Protein AF-A0A951YGC0-F1 (afdb_monomer)

pLDDT: mean 94.95, std 5.82, range [42.69, 98.88]

Nearest PDB structures (foldseek):
  6bwc-assembly1_F  TM=7.174E-01  e=1.660E-08  Bacillus thuringiensis HD-771
  2pk3-assembly1_B  TM=6.685E-01  e=4.279E-08  Aneurinibacillus thermoaerophilus
  3vvb-assembly1_A  TM=7.975E-01  e=9.053E-07  Staphylococcus aureus subsp. aureus Mu50
  4j2o-assembly1_B  TM=6.776E-01  e=1.454E-06  Acinetobacter baumannii D1279779
  4j2o-assembly1_C  TM=5.604E-01  e=4.334E-07  Acinetobacter baumannii D1279779

Radius of gyration: 23.43 Å; Cα contacts (8 Å, |Δi|>4): 1096; chains: 1; bounding box: 54×62×63 Å

Mean predicted aligned error: 4.03 Å

Secondary structure (DSSP, 8-state):
-PPTTPEEEEEE-TTSHHHHHHHHHHHHTTTTEEEEEEE-TT-GGGGGTHHHHHHTT---SS--EEEEETTEEEEES-TTSHHHHHHHHTT-SEEEE-----TTHHHH-HHHHHIIIIIHHHHHHHHHHTSTTHHHH-EEEEEEEGGGG-B--SB-GGGPBB--EE-TT----PPTT-HHHHHHHHHHHHHHTS--SSEEEEEE--EE-SSHHHHHHT-SGGGGGS-TT-EEE-EEHHHHHHHHHHGGGGTT-TTTSSEEEEE---GGGEEEHHHHHHHHHHTTT--HHHH--GGGS-SS--B--EESSHHHHHHHH------HHHHHHHHHHHS-HHHHHHHHHHTT-HHHHHHHHHHHHHHHHHHHHH-TT-HHHHHHTT-HHHHHHHHSSHHHHHT--TTTTTSPPPPP--BPPPP-SS-TT-SS--HHHHHHHHHHTTSEE--S---S-TT-EEEEE-TT--EEEEEHHHHHTS----HHHHHS--HHHHHHH-HHHHHHHTTTS-TT------GGGGGGGTTHHHHHHHT--

Solvent-accessible surface area (backbone atoms only — not comparable to full-atom values): 27523 Å² total; per-residue (Å²): 131,78,61,93,90,38,49,29,36,21,36,33,27,43,63,40,76,33,20,36,33,27,49,54,53,47,59,76,42,47,87,50,35,30,39,26,36,45,40,53,68,88,53,71,55,48,64,79,47,46,68,59,40,54,76,27,59,33,71,71,77,89,60,58,52,77,38,62,28,68,57,37,35,40,27,37,31,46,55,70,36,57,83,42,29,37,72,36,44,61,85,40,43,29,40,39,39,50,58,68,45,51,71,68,57,5,41,31,37,43,71,57,13,35,36,47,28,23,52,16,42,53,33,48,55,52,35,38,58,71,37,90,64,16,32,77,62,30,36,37,43,41,61,41,44,40,38,29,45,7,41,21,45,48,60,22,59,97,81,41,54,4,44,21,53,44,52,74,24,48,49,68,38,45,23,82,71,38,45,34,23,52,19,39,48,51,19,46,47,54,61,71,70,42,84,52,60,32,31,33,33,38,24,32,39,63,65,41,58,49,42,36,68,61,46,61,67,67,73,52,58,60,69,27,41,46,22,58,68,36,28,34,21,26,22,43,19,60,34,52,8,42,30,64,57,38,54,70,80,42,81,86,42,75,85,64,39,72,40,70,37,41,40,38,18,45,80,54,26,51,50,33,43,45,58,49,49,40,50,63,28,45,75,60,39,39,62,45,54,68,29,50,57,35,65,35,36,25,72,38,52,35,53,39,30,30,63,80,46,21,62,61,43,32,74,76,30,72,32,66,79,56,30,58,65,59,45,50,51,35,26,59,67,56,41,54,70,69,56,56,53,48,22,59,47,26,73,72,35,65,71,57,28,53,53,51,33,49,55,49,18,53,54,47,51,50,44,31,59,65,32,62,62,12,57,33,19,30,57,75,70,65,36,60,68,59,33,32,58,25,38,73,26,68,68,56,51,72,63,51,51,75,57,58,56,66,49,77,81,78,77,91,65,64,64,48,81,81,74,71,48,59,73,87,82,52,95,68,70,53,63,69,43,54,41,45,28,26,43,34,50,20,24,38,56,70,53,94,72,68,93,62,59,51,78,45,71,41,45,32,30,41,68,89,64,57,72,48,76,46,29,46,38,40,42,58,54,54,15,45,80,62,71,67,70,66,66,54,46,36,61,33,57,46,32,77,55,12,60,43,47,21,66,56,52,53,36,83,41,60,88,82,50,53,75,61,44,64,67,70,64,40,58,72,28,45,48,32,71,57,38,58,74,69,68,54,134

Sequence (537 aa):
MTRPGKERVTLLGATGTMGFQAFLELRRRSDRYDLTLLLLPGDKRVAKLLPHLRAAGVPLAGRSGVVVGDGIRVVWGDATRPEDVAPAVAGADWVLNAMAYISPQADYRPTLAWAVNDAAIGNVLAAIAAEPDGAARIGYVHTGSVAQTGNRPAFGRNGSPGTYVGRIGDPMNPSVYDEYALSKIAGERRVMESDLERWVSLRMTFIMPTDHADLMALFDPIAFHMPLDTRMENVTDRAAGLAMVNCLDLRDDAGFWRRAYNLGGGPGMRTNARDYLSAAYDLMGLDVARCMDANWFALRNFHLQYYEDSSTANAYLRYQGDDAASHHAALEQSMAPALKALRWVLRRVPLLARLVEWGVRRSFRRLALRHRNSPRHWYLTRNDARVRAFFGGYDAYDAIAPDALAAPARPDGPWRRLDHGYDEAAERLEPAALRRAAEFRGGHCLAEGWDGDWHARLPWRCAAGHEFEARVSTVLRGGHWCEECLREWDGGRRAAVEPFFAQAWYADHDPDELQPYPASGAQDVADADIIWRRGLP

Foldseek 3Di:
DDDPQAAEEQQEPCLDLLNVLLVVVVVVVLVRYQYEYEAEPPPPSCVVCVVVCVVQVWDPPPLAAWTDGNSYIYQHDDLLDLVSLLVSCARHQEYFYPDADDPPSCLQPVVVRLSTLANSLVSNLVSQVPYVVSLERYAYEAEAALQQLWWWDLAFPPRDHTRQADFFQAARDHFVLPSNNLSRLNSVQCQLLGSRQHYEYEHAFAAQELAQVVNVVPDALVLQLFQQQRKAQHHYSNLSSQLSNLSVVCSPPSVRGSAYGYAGLPPQRIDGSLVVQQLNQVLLLAGVLLQDWNLQHFNGRGGHHHYPTNVVSCVRRVRNPDGPVNSSVSHNVNDDPVSVVNNVVCNVPVVVNSVVSVVSSVVVVCNQCPQLSTSNVCLVVVVQLSCCSRQVGDVSSVPRDRSPSVDDHDDRDGHDDADQQADPPDPFDAPVSLQSSLVLQLWGFPDPDDPRDQQDWTWIAHNVGDIDIHGNCCVRRNNDDDSVVVQFQQLLVSLVRNNSSVVSCSSPHPNPPRDGRHSCVSNSNHVSVVCVVVVPD

Structure (mmCIF, N/CA/C/O backbone):
data_AF-A0A951YGC0-F1
#
_entry.id   AF-A0A951YGC0-F1
#
loop_
_atom_site.group_PDB
_atom_site.id
_atom_site.type_symbol
_atom_site.label_atom_id
_atom_site.label_alt_id
_atom_site.label_comp_id
_atom_site.label_asym_id
_atom_site.label_entity_id
_atom_site.label_seq_id
_atom_site.pdbx_PDB_ins_code
_atom_site.Cartn_x
_atom_site.Cartn_y
_atom_site.Cartn_z
_atom_site.occupancy
_atom_site.B_iso_or_equiv
_atom_site.auth_seq_id
_atom_site.auth_comp_id
_atom_site.auth_asym_id
_atom_site.auth_atom_id
_atom_site.pdbx_PDB_model_num
ATOM 1 N N . MET A 1 1 ? -15.807 18.944 24.546 1.00 42.69 1 MET A N 1
ATOM 2 C CA . MET A 1 1 ? -17.060 18.230 24.876 1.00 42.69 1 MET A CA 1
ATOM 3 C C . MET A 1 1 ? -17.737 17.857 23.565 1.00 42.69 1 MET A C 1
ATOM 5 O O . MET A 1 1 ? -17.766 18.705 22.684 1.00 42.69 1 MET A O 1
ATOM 9 N N . THR A 1 2 ? -18.148 16.597 23.382 1.00 46.75 2 THR A N 1
ATOM 10 C CA . THR A 1 2 ? -18.974 16.171 22.231 1.00 46.75 2 THR A CA 1
ATOM 11 C C . THR A 1 2 ? -20.309 16.908 22.282 1.00 46.75 2 THR A C 1
ATOM 13 O O . THR A 1 2 ? -20.850 17.115 23.372 1.00 46.75 2 THR A O 1
ATOM 16 N N . ARG A 1 3 ? -20.844 17.327 21.131 1.00 54.50 3 ARG A N 1
ATOM 17 C CA . ARG A 1 3 ? -22.236 17.806 21.090 1.00 54.50 3 ARG A CA 1
ATOM 18 C C . ARG A 1 3 ? -23.175 16.613 21.342 1.00 54.50 3 ARG A C 1
ATOM 20 O O . ARG A 1 3 ? -22.846 15.513 20.897 1.00 54.50 3 ARG A O 1
ATOM 27 N N . PRO A 1 4 ? -24.317 16.788 22.033 1.00 55.31 4 PRO A N 1
ATOM 28 C CA . PRO A 1 4 ? -25.243 15.685 22.283 1.00 55.31 4 PRO A CA 1
ATOM 29 C C . PRO A 1 4 ? -25.640 14.999 20.965 1.00 55.31 4 PRO A C 1
ATOM 31 O O . PRO A 1 4 ? -26.071 15.677 20.036 1.00 55.31 4 PRO A O 1
ATOM 34 N N . GLY A 1 5 ? -25.458 13.677 20.880 1.00 80.06 5 GLY A N 1
ATOM 35 C CA . GLY A 1 5 ? -25.869 12.852 19.735 1.00 80.06 5 GLY A CA 1
ATOM 36 C C . GLY A 1 5 ? -24.839 12.638 18.615 1.00 80.06 5 GLY A C 1
ATOM 37 O O . GLY A 1 5 ? -25.140 11.874 17.704 1.00 80.06 5 GLY A O 1
ATOM 38 N N . LYS A 1 6 ? -23.645 13.253 18.663 1.00 93.69 6 LYS A N 1
ATOM 39 C CA . LYS A 1 6 ? -22.577 13.004 17.672 1.00 93.69 6 LYS A CA 1
ATOM 40 C C . LYS A 1 6 ? -21.515 12.045 18.193 1.00 93.69 6 LYS A C 1
ATOM 42 O O . LYS A 1 6 ? -21.036 12.208 19.315 1.00 93.69 6 LYS A O 1
ATOM 47 N N . GLU A 1 7 ? -21.092 11.119 17.341 1.00 97.00 7 GLU A N 1
ATOM 48 C CA . GLU A 1 7 ? -19.949 10.242 17.608 1.00 97.00 7 GLU A CA 1
ATOM 49 C C . GLU A 1 7 ? -18.630 10.970 17.306 1.00 97.00 7 GLU A C 1
ATOM 51 O O . GLU A 1 7 ? -18.555 11.827 16.418 1.00 97.00 7 GLU A O 1
ATOM 56 N N . ARG A 1 8 ? -17.559 10.629 18.026 1.00 98.12 8 ARG A N 1
ATOM 57 C CA . ARG A 1 8 ? -16.226 11.192 17.788 1.00 98.12 8 ARG A CA 1
ATOM 58 C C . ARG A 1 8 ? -15.374 10.271 16.923 1.00 98.12 8 ARG A C 1
ATOM 60 O O . ARG A 1 8 ? -15.104 9.129 17.289 1.00 98.12 8 ARG A O 1
ATOM 67 N N . VAL A 1 9 ? -14.853 10.822 15.830 1.00 98.81 9 VAL A N 1
ATOM 68 C CA . VAL A 1 9 ? -13.964 10.130 14.893 1.00 98.81 9 VAL A CA 1
ATOM 69 C C . VAL A 1 9 ? -12.553 10.693 14.990 1.00 98.81 9 VAL A C 1
ATOM 71 O O . VAL A 1 9 ? -12.316 11.860 14.673 1.00 98.81 9 VAL A O 1
ATOM 74 N N . THR A 1 10 ? -11.596 9.864 15.394 1.00 98.88 10 THR A N 1
ATOM 75 C CA . THR A 1 10 ? -10.170 10.187 15.329 1.00 98.88 10 THR A CA 1
ATOM 76 C C . THR A 1 10 ? -9.615 9.763 13.978 1.00 98.88 10 THR A C 1
ATOM 78 O O . THR A 1 10 ? -9.590 8.580 13.662 1.00 98.88 10 THR A O 1
ATOM 81 N N . LEU A 1 11 ? -9.151 10.723 13.179 1.00 98.81 11 LEU A N 1
ATOM 82 C CA . LEU A 1 11 ? -8.517 10.484 11.888 1.00 98.81 11 LEU A CA 1
ATOM 83 C C . LEU A 1 11 ? -7.015 10.743 11.990 1.00 98.81 11 LEU A C 1
ATOM 85 O O . LEU A 1 11 ? -6.558 11.875 12.175 1.00 98.81 11 LEU A O 1
ATOM 89 N N . LEU A 1 12 ? -6.251 9.673 11.824 1.00 98.56 12 LEU A N 1
ATOM 90 C CA . LEU A 1 12 ? -4.800 9.699 11.778 1.00 98.56 12 LEU A CA 1
ATOM 91 C C . LEU A 1 12 ? -4.363 9.774 10.308 1.00 98.56 12 LEU A C 1
ATOM 93 O O . LEU A 1 12 ? -4.855 9.010 9.480 1.00 98.56 12 LEU A O 1
ATOM 97 N N . GLY A 1 13 ? -3.451 10.689 9.961 1.00 97.12 13 GLY A N 1
ATOM 98 C CA . GLY A 1 13 ? -2.960 10.830 8.580 1.00 97.12 13 GLY A CA 1
ATOM 99 C C . GLY A 1 13 ? -3.838 11.688 7.656 1.00 97.12 13 GLY A C 1
ATOM 100 O O . GLY A 1 13 ? -3.764 11.554 6.436 1.00 97.12 13 GLY A O 1
ATOM 101 N N . ALA A 1 14 ? -4.635 12.613 8.205 1.00 97.75 14 ALA A N 1
ATOM 102 C CA . ALA A 1 14 ? -5.537 13.495 7.445 1.00 97.75 14 ALA A CA 1
ATOM 103 C C . ALA A 1 14 ? -4.841 14.378 6.380 1.00 97.75 14 ALA A C 1
ATOM 105 O O . ALA A 1 14 ? -5.488 14.919 5.484 1.00 97.75 14 ALA A O 1
ATOM 106 N N . THR A 1 15 ? -3.518 14.551 6.464 1.00 95.44 15 THR A N 1
ATOM 107 C CA . THR A 1 15 ? -2.720 15.297 5.480 1.00 95.44 15 THR A CA 1
ATOM 108 C C . THR A 1 15 ? -2.228 14.445 4.308 1.00 95.44 15 THR A C 1
ATOM 110 O O . THR A 1 15 ? -1.700 15.002 3.345 1.00 95.44 15 THR A O 1
ATOM 113 N N . GLY A 1 16 ? -2.419 13.122 4.334 1.00 93.50 16 GLY A N 1
ATOM 114 C CA . GLY A 1 16 ? -2.138 12.229 3.205 1.00 93.50 16 GLY A CA 1
ATOM 115 C C . GLY A 1 16 ? -3.147 12.390 2.064 1.00 93.50 16 GLY A C 1
ATOM 116 O O . GLY A 1 16 ? -4.147 13.094 2.217 1.00 93.50 16 GLY A O 1
ATOM 117 N N . THR A 1 17 ? -2.887 11.772 0.911 1.00 92.06 17 THR A N 1
ATOM 118 C CA . THR A 1 17 ? -3.752 11.853 -0.284 1.00 92.06 17 THR A CA 1
ATOM 119 C C . THR A 1 17 ? -5.158 11.333 0.023 1.00 92.06 17 THR A C 1
ATOM 121 O O . THR A 1 17 ? -6.118 12.099 0.038 1.00 92.06 17 THR A O 1
ATOM 124 N N . MET A 1 18 ? -5.264 10.062 0.413 1.00 95.25 18 MET A N 1
ATOM 125 C CA . MET A 1 18 ? -6.532 9.456 0.819 1.00 95.25 18 MET A CA 1
ATOM 126 C C . MET A 1 18 ? -7.059 10.019 2.148 1.00 95.25 18 MET A C 1
ATOM 128 O O . MET A 1 18 ? -8.251 10.289 2.271 1.00 95.25 18 MET A O 1
ATOM 132 N N . GLY A 1 19 ? -6.190 10.237 3.143 1.00 97.50 19 GLY A N 1
ATOM 133 C CA . GLY A 1 19 ? -6.609 10.757 4.451 1.00 97.50 19 GLY A CA 1
ATOM 134 C C . GLY A 1 19 ? -7.313 12.115 4.355 1.00 97.50 19 GLY A C 1
ATOM 135 O O . GLY A 1 19 ? -8.240 12.388 5.112 1.00 97.50 19 GLY A O 1
ATOM 136 N N . PHE A 1 20 ? -6.944 12.946 3.379 1.00 97.62 20 PHE A N 1
ATOM 137 C CA . PHE A 1 20 ? -7.651 14.197 3.116 1.00 97.62 20 PHE A CA 1
ATOM 138 C C . PHE A 1 20 ? -9.038 13.982 2.516 1.00 97.62 20 PHE A C 1
ATOM 140 O O . PHE A 1 20 ? -9.974 14.672 2.907 1.00 97.62 20 PHE A O 1
ATOM 147 N N . GLN A 1 21 ? -9.201 13.002 1.628 1.00 98.06 21 GLN A N 1
ATOM 148 C CA . GLN A 1 21 ? -10.515 12.641 1.093 1.00 98.06 21 GLN A CA 1
ATOM 149 C C . GLN A 1 21 ? -11.425 12.070 2.191 1.00 98.06 21 GLN A C 1
ATOM 151 O O . GLN A 1 21 ? -12.579 12.479 2.296 1.00 98.06 21 GLN A O 1
ATOM 156 N N . ALA A 1 22 ? -10.892 11.231 3.088 1.00 98.62 22 ALA A N 1
ATOM 157 C CA . ALA A 1 22 ? -11.618 10.769 4.275 1.00 98.62 22 ALA A CA 1
ATOM 158 C C . ALA A 1 22 ? -12.017 11.940 5.195 1.00 98.62 22 ALA A C 1
ATOM 160 O O . ALA A 1 22 ? -13.146 12.000 5.679 1.00 98.62 22 ALA A O 1
ATOM 161 N N . PHE A 1 23 ? -11.124 12.917 5.396 1.00 98.69 23 PHE A N 1
ATOM 162 C CA . PHE A 1 23 ? -11.449 14.146 6.121 1.00 98.69 23 PHE A CA 1
ATOM 163 C C . PHE A 1 23 ? -12.605 14.911 5.461 1.00 98.69 23 PHE A C 1
ATOM 165 O O . PHE A 1 23 ? -13.542 15.305 6.156 1.00 98.69 23 PHE A O 1
ATOM 172 N N . LEU A 1 24 ? -12.565 15.116 4.140 1.00 98.25 24 LEU A N 1
ATOM 173 C CA . LEU A 1 24 ? -13.633 15.809 3.417 1.00 98.25 24 LEU A CA 1
ATOM 174 C C . LEU A 1 24 ? -14.969 15.076 3.557 1.00 98.25 24 LEU A C 1
ATOM 176 O O . LEU A 1 24 ? -15.979 15.719 3.837 1.00 98.25 24 LEU A O 1
ATOM 180 N N . GLU A 1 25 ? -14.974 13.750 3.439 1.00 98.56 25 GLU A N 1
ATOM 181 C CA . GLU A 1 25 ? -16.184 12.943 3.597 1.00 98.56 25 GLU A CA 1
ATOM 182 C C . GLU A 1 25 ? -16.747 13.020 5.028 1.00 98.56 25 GLU A C 1
ATOM 184 O O . GLU A 1 25 ? -17.940 13.262 5.215 1.00 98.56 25 GLU A O 1
ATOM 189 N N . LEU A 1 26 ? -15.896 12.967 6.057 1.00 98.56 26 LEU A N 1
ATOM 190 C CA . LEU A 1 26 ? -16.322 13.180 7.447 1.00 98.56 26 LEU A CA 1
ATOM 191 C C . LEU A 1 26 ? -16.889 14.588 7.676 1.00 98.56 26 LEU A C 1
ATOM 193 O O . LEU A 1 26 ? -17.837 14.760 8.440 1.00 98.56 26 LEU A O 1
ATOM 197 N N . ARG A 1 27 ? -16.356 15.611 6.995 1.00 97.25 27 ARG A N 1
ATOM 198 C CA . ARG A 1 27 ? -16.919 16.971 7.048 1.00 97.25 27 ARG A CA 1
ATOM 199 C C . ARG A 1 27 ? -18.302 17.056 6.404 1.00 97.25 27 ARG A C 1
ATOM 201 O O . ARG A 1 27 ? -19.130 17.820 6.905 1.00 97.25 27 ARG A O 1
ATOM 208 N N . ARG A 1 28 ? -18.578 16.282 5.347 1.00 97.38 28 ARG A N 1
ATOM 209 C CA . ARG A 1 28 ? -19.926 16.188 4.750 1.00 97.38 28 ARG A CA 1
ATOM 210 C C . ARG A 1 28 ? -20.934 15.562 5.713 1.00 97.38 28 ARG A C 1
ATOM 212 O O . ARG A 1 28 ? -22.095 15.943 5.675 1.00 97.38 28 ARG A O 1
ATOM 219 N N . ARG A 1 29 ? -20.470 14.684 6.606 1.00 97.19 29 ARG A N 1
ATOM 220 C CA . ARG A 1 29 ? -21.254 14.011 7.659 1.00 97.19 29 ARG A CA 1
ATOM 221 C C . ARG A 1 29 ? -21.094 14.669 9.035 1.00 97.19 29 ARG A C 1
ATOM 223 O O . ARG A 1 29 ? -21.147 14.008 10.073 1.00 97.19 29 ARG A O 1
ATOM 230 N N . SER A 1 30 ? -20.837 15.977 9.060 1.00 95.69 30 SER A N 1
ATOM 231 C CA . SER A 1 30 ? -20.571 16.715 10.304 1.00 95.69 30 SER A CA 1
ATOM 232 C C . SER A 1 30 ? -21.800 16.876 11.199 1.00 95.69 30 SER A C 1
ATOM 234 O O . SER A 1 30 ? -21.660 17.281 12.349 1.00 95.69 30 SER A O 1
ATOM 236 N N . ASP A 1 31 ? -22.996 16.554 10.715 1.00 95.06 31 ASP A N 1
ATOM 237 C CA . ASP A 1 31 ? -24.215 16.388 11.506 1.00 95.06 31 ASP A CA 1
ATOM 238 C C . ASP A 1 31 ? -24.159 15.146 12.412 1.00 95.06 31 ASP A C 1
ATOM 240 O O . ASP A 1 31 ? -24.705 15.189 13.512 1.00 95.06 31 ASP A O 1
ATOM 244 N N . ARG A 1 32 ? -23.430 14.099 12.000 1.00 96.31 32 ARG A N 1
ATOM 245 C CA . ARG A 1 32 ? -23.257 12.833 12.737 1.00 96.31 32 ARG A CA 1
ATOM 246 C C . ARG A 1 32 ? -21.951 12.756 13.526 1.00 96.31 32 ARG A C 1
ATOM 248 O O . ARG A 1 32 ? -21.916 12.111 14.572 1.00 96.31 32 ARG A O 1
ATOM 255 N N . TYR A 1 33 ? -20.891 13.411 13.044 1.00 97.75 33 TYR A N 1
ATOM 256 C CA . TYR A 1 33 ? -19.537 13.221 13.571 1.00 97.75 33 TYR A CA 1
ATOM 257 C C . TYR A 1 33 ? -18.847 14.513 14.016 1.00 97.75 33 TYR A C 1
ATOM 259 O O . TYR A 1 33 ? -18.812 15.507 13.288 1.00 97.75 33 TYR A O 1
ATOM 267 N N . ASP A 1 34 ? -18.213 14.454 15.188 1.00 98.00 34 ASP A N 1
ATOM 268 C CA . ASP A 1 34 ? -17.157 15.384 15.597 1.00 98.00 34 ASP A CA 1
ATOM 269 C C . ASP A 1 34 ? -15.783 14.760 15.288 1.00 98.00 34 ASP A C 1
ATOM 271 O O . ASP A 1 34 ? -15.574 13.560 15.469 1.00 98.00 34 ASP A O 1
ATOM 275 N N . LEU A 1 35 ? -14.812 15.569 14.857 1.00 98.44 35 LEU A N 1
ATOM 276 C CA . LEU A 1 35 ? -13.505 15.071 14.416 1.00 98.44 35 LEU A CA 1
ATOM 277 C C . LEU A 1 35 ? -12.398 15.320 15.434 1.00 98.44 35 LEU A C 1
ATOM 279 O O . LEU A 1 35 ? -12.329 16.385 16.040 1.00 98.44 35 LEU A O 1
ATOM 283 N N . THR A 1 36 ? -11.476 14.368 15.554 1.00 98.75 36 THR A N 1
ATOM 284 C CA . THR A 1 36 ? -10.137 14.577 16.113 1.00 98.75 36 THR A CA 1
ATOM 285 C C . THR A 1 36 ? -9.089 14.288 15.056 1.00 98.75 36 THR A C 1
ATOM 287 O O . THR A 1 36 ? -9.094 13.215 14.468 1.00 98.75 36 THR A O 1
ATOM 290 N N . LEU A 1 37 ? -8.176 15.224 14.822 1.00 98.69 37 LEU A N 1
ATOM 291 C CA . LEU A 1 37 ? -7.062 15.052 13.895 1.00 98.69 37 LEU A CA 1
ATOM 292 C C . LEU A 1 37 ? -5.756 14.987 14.683 1.00 98.69 37 LEU A C 1
ATOM 294 O O . LEU A 1 37 ? -5.475 15.914 15.441 1.00 98.69 37 LEU A O 1
ATOM 298 N N . LEU A 1 38 ? -4.950 13.946 14.476 1.00 98.38 38 LEU A N 1
ATOM 299 C CA . LEU A 1 38 ? -3.547 13.942 14.902 1.00 98.38 38 LEU A CA 1
ATOM 300 C C . LEU A 1 38 ? -2.696 14.487 13.750 1.00 98.38 38 LEU A C 1
ATOM 302 O O . LEU A 1 38 ? -2.623 13.868 12.685 1.00 98.38 38 LEU A O 1
ATOM 306 N N . LEU A 1 39 ? -2.107 15.668 13.936 1.00 97.62 39 LEU A N 1
ATOM 307 C CA . LEU A 1 39 ? -1.341 16.376 12.913 1.00 97.62 39 LEU A CA 1
ATOM 308 C C . LEU A 1 39 ? 0.124 16.508 13.329 1.00 97.62 39 LEU A C 1
ATOM 310 O O . LEU A 1 39 ? 0.432 17.141 14.337 1.00 97.62 39 LEU A O 1
ATOM 314 N N . LEU A 1 40 ? 1.023 15.977 12.498 1.00 95.19 40 LEU A N 1
ATOM 315 C CA . LEU A 1 40 ? 2.461 16.036 12.740 1.00 95.19 40 LEU A CA 1
ATOM 316 C C . LEU A 1 40 ? 2.972 17.491 12.689 1.00 95.19 40 LEU A C 1
ATOM 318 O O . LEU A 1 40 ? 2.792 18.168 11.664 1.00 95.19 40 LEU A O 1
ATOM 322 N N . PRO A 1 41 ? 3.637 17.992 13.747 1.00 93.00 41 PRO A N 1
ATOM 323 C CA . PRO A 1 41 ? 4.255 19.310 13.728 1.00 93.00 41 PRO A CA 1
ATOM 324 C C . PRO A 1 41 ? 5.261 19.445 12.576 1.00 93.00 41 PRO A C 1
ATOM 326 O O . PRO A 1 41 ? 6.080 18.567 12.325 1.00 93.00 41 PRO A O 1
ATOM 329 N N . GLY A 1 42 ? 5.198 20.562 11.850 1.00 90.12 42 GLY A N 1
ATOM 330 C CA . GLY A 1 42 ? 6.089 20.829 10.714 1.00 90.12 42 GLY A CA 1
ATOM 331 C C . GLY A 1 42 ? 5.674 20.199 9.377 1.00 90.12 42 GLY A C 1
ATOM 332 O O . GLY A 1 42 ? 6.272 20.544 8.355 1.00 90.12 42 GLY A O 1
ATOM 333 N N . ASP A 1 43 ? 4.628 19.363 9.326 1.00 91.50 43 ASP A N 1
ATOM 334 C CA . ASP A 1 43 ? 4.119 18.842 8.052 1.00 91.50 43 ASP A CA 1
ATOM 335 C C . ASP A 1 43 ? 3.529 19.979 7.199 1.00 91.50 43 ASP A C 1
ATOM 337 O O . ASP A 1 43 ? 2.491 20.577 7.504 1.00 91.50 43 ASP A O 1
ATOM 341 N N . LYS A 1 44 ? 4.197 20.280 6.080 1.00 91.50 44 LYS A N 1
ATOM 342 C CA . LYS A 1 44 ? 3.779 21.329 5.141 1.00 91.50 44 LYS A CA 1
ATOM 343 C C . LYS A 1 44 ? 2.427 21.021 4.499 1.00 91.50 44 LYS A C 1
ATOM 345 O O . LYS A 1 44 ? 1.700 21.953 4.153 1.00 91.50 44 LYS A O 1
ATOM 350 N N . ARG A 1 45 ? 2.051 19.742 4.391 1.00 92.19 45 ARG A N 1
ATOM 351 C CA . ARG A 1 45 ? 0.774 19.311 3.803 1.00 92.19 45 ARG A CA 1
ATOM 352 C C . ARG A 1 45 ? -0.426 19.741 4.634 1.00 92.19 45 ARG A C 1
ATOM 354 O O . ARG A 1 45 ? -1.518 19.819 4.089 1.00 92.19 45 ARG A O 1
ATOM 361 N N . VAL A 1 46 ? -0.244 20.127 5.902 1.00 94.75 46 VAL A N 1
ATOM 362 C CA . VAL A 1 46 ? -1.312 20.733 6.717 1.00 94.75 46 VAL A CA 1
ATOM 363 C C . VAL A 1 46 ? -1.920 21.971 6.044 1.00 94.75 46 VAL A C 1
ATOM 365 O O . VAL A 1 46 ? -3.077 22.294 6.307 1.00 94.75 46 VAL A O 1
ATOM 368 N N . ALA A 1 47 ? -1.200 22.626 5.122 1.00 94.12 47 ALA A N 1
ATOM 369 C CA . ALA A 1 47 ? -1.710 23.736 4.320 1.00 94.12 47 ALA A CA 1
ATOM 370 C C . ALA A 1 47 ? -3.101 23.471 3.707 1.00 94.12 47 ALA A C 1
ATOM 372 O O . ALA A 1 47 ? -3.941 24.370 3.744 1.00 94.12 47 ALA A O 1
ATOM 373 N N . LYS A 1 48 ? -3.381 22.244 3.239 1.00 94.06 48 LYS A N 1
ATOM 374 C CA . LYS A 1 48 ? -4.684 21.890 2.643 1.00 94.06 48 LYS A CA 1
ATOM 375 C C . LYS A 1 48 ? -5.837 21.818 3.647 1.00 94.06 48 LYS A C 1
ATOM 377 O O . LYS A 1 48 ? -6.988 22.007 3.277 1.00 94.06 48 LYS A O 1
ATOM 382 N N . LEU A 1 49 ? -5.537 21.601 4.929 1.00 96.62 49 LEU A N 1
ATOM 383 C CA . LEU A 1 49 ? -6.533 21.587 6.004 1.00 96.62 49 LEU A CA 1
ATOM 384 C C . LEU A 1 49 ? -6.820 22.994 6.543 1.00 96.62 49 LEU A C 1
ATOM 386 O O . LEU A 1 49 ? -7.903 23.229 7.076 1.00 96.62 49 LEU A O 1
ATOM 390 N N . LEU A 1 50 ? -5.886 23.945 6.401 1.00 95.19 50 LEU A N 1
ATOM 391 C CA . LEU A 1 50 ? -5.997 25.278 7.011 1.00 95.19 50 LEU A CA 1
ATOM 392 C C . LEU A 1 50 ? -7.307 26.019 6.692 1.00 95.19 50 LEU A C 1
ATOM 394 O O . LEU A 1 50 ? -7.849 26.615 7.623 1.00 95.19 50 LEU A O 1
ATOM 398 N N . PRO A 1 51 ? -7.851 26.009 5.456 1.00 96.50 51 PRO A N 1
ATOM 399 C CA . PRO A 1 51 ? -9.141 26.645 5.182 1.00 96.50 51 PRO A CA 1
ATOM 400 C C . PRO A 1 51 ? -10.272 26.072 6.047 1.00 96.50 51 PRO A C 1
ATOM 402 O O . PRO A 1 51 ? -11.062 26.825 6.610 1.00 96.50 51 PRO A O 1
ATOM 405 N N . HIS A 1 52 ? -10.296 24.750 6.230 1.00 96.81 52 HIS A N 1
ATOM 406 C CA . HIS A 1 52 ? -11.310 24.061 7.025 1.00 96.81 52 HIS A CA 1
ATOM 407 C C . HIS A 1 52 ? -11.118 24.274 8.529 1.00 96.81 52 HIS A C 1
ATOM 409 O O . HIS A 1 52 ? -12.090 24.495 9.246 1.00 96.81 52 HIS A O 1
ATOM 415 N N . LEU A 1 53 ? -9.868 24.255 9.005 1.00 96.94 53 LEU A N 1
ATOM 416 C CA . LEU A 1 53 ? -9.551 24.518 10.411 1.00 96.94 53 LEU A CA 1
ATOM 417 C C . LEU A 1 53 ? -9.924 25.954 10.808 1.00 96.94 53 LEU A C 1
ATOM 419 O O . LEU A 1 53 ? -10.508 26.160 11.869 1.00 96.94 53 LEU A O 1
ATOM 423 N N . ARG A 1 54 ? -9.655 26.939 9.937 1.00 96.50 54 ARG A N 1
ATOM 424 C CA . ARG A 1 54 ? -10.075 28.335 10.144 1.00 96.50 54 ARG A CA 1
ATOM 425 C C . ARG A 1 54 ? -11.592 28.478 10.154 1.00 96.50 54 ARG A C 1
ATOM 427 O O . ARG A 1 54 ? -12.114 29.152 11.032 1.00 96.50 54 ARG A O 1
ATOM 434 N N . ALA A 1 55 ? -12.287 27.834 9.215 1.00 96.69 55 ALA A N 1
ATOM 435 C CA . ALA A 1 55 ? -13.749 27.852 9.166 1.00 96.69 55 ALA A CA 1
ATOM 436 C C . ALA A 1 55 ? -14.383 27.241 10.428 1.00 96.69 55 ALA A C 1
ATOM 438 O O . ALA A 1 55 ? -15.425 27.705 10.874 1.00 96.69 55 ALA A O 1
ATOM 439 N N . ALA A 1 56 ? -13.729 26.246 11.035 1.00 96.31 56 ALA A N 1
ATOM 440 C CA . ALA A 1 56 ? -14.125 25.672 12.318 1.00 96.31 56 ALA A CA 1
ATOM 441 C C . ALA A 1 56 ? -13.624 26.475 13.537 1.00 96.31 56 ALA A C 1
ATOM 443 O O . ALA A 1 56 ? -13.808 26.034 14.664 1.00 96.31 56 ALA A O 1
ATOM 444 N N . GLY A 1 57 ? -12.959 27.622 13.365 1.00 96.56 57 GLY A N 1
ATOM 445 C CA . GLY A 1 57 ? -12.459 28.427 14.485 1.00 96.56 57 GLY A CA 1
ATOM 446 C C . GLY A 1 57 ? -11.359 27.756 15.316 1.00 96.56 57 GLY A C 1
ATOM 447 O O . GLY A 1 57 ? -11.165 28.119 16.472 1.00 96.56 57 GLY A O 1
ATOM 448 N N . VAL A 1 58 ? -10.637 26.777 14.759 1.00 96.19 58 VAL A N 1
ATOM 449 C CA . VAL A 1 58 ? -9.526 26.107 15.451 1.00 96.19 58 VAL A CA 1
ATOM 450 C C . VAL A 1 58 ? -8.370 27.103 15.646 1.00 96.19 58 VAL A C 1
ATOM 452 O O . VAL A 1 58 ? -7.899 27.671 14.655 1.00 96.19 58 VAL A O 1
ATOM 455 N N . PRO A 1 59 ? -7.856 27.307 16.874 1.00 93.19 59 PRO A N 1
ATOM 456 C CA . PRO A 1 59 ? -6.671 28.133 17.105 1.00 93.19 59 PRO A CA 1
ATOM 457 C C . PRO A 1 59 ? -5.436 27.572 16.382 1.00 93.19 59 PRO A C 1
ATOM 459 O O . PRO A 1 59 ? -5.042 26.429 16.596 1.00 93.19 59 PRO A O 1
ATOM 462 N N . LEU A 1 60 ? -4.810 28.382 15.521 1.00 88.31 60 LEU A N 1
ATOM 463 C CA . LEU A 1 60 ? -3.654 27.968 14.703 1.00 88.31 60 LEU A CA 1
ATOM 464 C C . LEU A 1 60 ? -2.313 28.556 15.169 1.00 88.31 60 LEU A C 1
ATOM 466 O O . LEU A 1 60 ? -1.278 28.274 14.559 1.00 88.31 60 LEU A O 1
ATOM 470 N N . ALA A 1 61 ? -2.321 29.385 16.216 1.00 85.69 61 ALA A N 1
ATOM 471 C CA . ALA A 1 61 ? -1.104 29.919 16.817 1.00 85.69 61 ALA A CA 1
ATOM 472 C C . ALA A 1 61 ? -0.316 28.791 17.509 1.00 85.69 61 ALA A C 1
ATOM 474 O O . ALA A 1 61 ? -0.904 27.912 18.132 1.00 85.69 61 ALA A O 1
ATOM 475 N N . GLY A 1 62 ? 1.011 28.788 17.375 1.00 77.88 62 GLY A N 1
ATOM 476 C CA . GLY A 1 62 ? 1.903 27.832 18.049 1.00 77.88 62 GLY A CA 1
ATOM 477 C C . GLY A 1 62 ? 1.949 26.412 17.464 1.00 77.88 62 GLY A C 1
ATOM 478 O O . GLY A 1 62 ? 3.013 25.805 17.506 1.00 77.88 62 GLY A O 1
ATOM 479 N N . ARG A 1 63 ? 0.856 25.906 16.863 1.00 86.69 63 ARG A N 1
ATOM 480 C CA . ARG A 1 63 ? 0.742 24.537 16.298 1.00 86.69 63 ARG A CA 1
ATOM 481 C C . ARG A 1 63 ? 1.303 23.452 17.233 1.00 86.69 63 ARG A C 1
ATOM 483 O O . ARG A 1 63 ? 2.089 22.605 16.814 1.00 86.69 63 ARG A O 1
ATOM 490 N N . SER A 1 64 ? 0.913 23.515 18.499 1.00 90.69 64 SER A N 1
ATOM 491 C CA . SER A 1 64 ? 1.350 22.605 19.556 1.00 90.69 64 SER A CA 1
ATOM 492 C C . SER A 1 64 ? 0.179 22.224 20.461 1.00 90.69 64 SER A C 1
ATOM 494 O O . SER A 1 64 ? -0.821 22.943 20.539 1.00 90.69 64 SER A O 1
ATOM 496 N N . GLY A 1 65 ? 0.301 21.078 21.136 1.00 93.56 65 GLY A N 1
ATOM 497 C CA . GLY A 1 65 ? -0.693 20.592 22.090 1.00 93.56 65 GLY A CA 1
ATOM 498 C C . GLY A 1 65 ? -2.054 20.277 21.463 1.00 93.56 65 GLY A C 1
ATOM 499 O O . GLY A 1 65 ? -2.164 19.967 20.274 1.00 93.56 65 GLY A O 1
ATOM 500 N N . VAL A 1 66 ? -3.102 20.346 22.286 1.00 96.69 66 VAL A N 1
ATOM 501 C CA . VAL A 1 66 ? -4.485 20.063 21.885 1.00 96.69 66 VAL A CA 1
ATOM 502 C C . VAL A 1 66 ? -5.251 21.371 21.734 1.00 96.69 66 VAL A C 1
ATOM 504 O O . VAL A 1 66 ? -5.368 22.143 22.683 1.00 96.69 66 VAL A O 1
ATOM 507 N N . VAL A 1 67 ? -5.818 21.603 20.554 1.00 96.56 67 VAL A N 1
ATOM 508 C CA . VAL A 1 67 ? -6.650 22.774 20.256 1.00 96.56 67 VAL A CA 1
ATOM 509 C C . VAL A 1 67 ? -8.014 22.331 19.743 1.00 96.56 67 VAL A C 1
ATOM 511 O O . VAL A 1 67 ? -8.148 21.297 19.090 1.00 96.56 67 VAL A O 1
ATOM 514 N N . VAL A 1 68 ? -9.055 23.098 20.057 1.00 96.19 68 VAL A N 1
ATOM 515 C CA . VAL A 1 68 ? -10.443 22.729 19.758 1.00 96.19 68 VAL A CA 1
ATOM 516 C C . VAL A 1 68 ? -11.139 23.892 19.067 1.00 96.19 68 VAL A C 1
ATOM 518 O O . VAL A 1 68 ? -11.036 25.031 19.509 1.00 96.19 68 VAL A O 1
ATOM 521 N N . GLY A 1 69 ? -11.838 23.581 17.982 1.00 95.12 69 GLY A N 1
ATOM 522 C CA . GLY A 1 69 ? -12.799 24.445 17.312 1.00 95.12 69 GLY A CA 1
ATOM 523 C C . GLY A 1 69 ? -14.171 23.771 17.224 1.00 95.12 69 GLY A C 1
ATOM 524 O O . GLY A 1 69 ? -14.442 22.760 17.877 1.00 95.12 69 GLY A O 1
ATOM 525 N N . ASP A 1 70 ? -15.044 24.313 16.383 1.00 94.50 70 ASP A N 1
ATOM 526 C CA . ASP A 1 70 ? -16.407 23.835 16.190 1.00 94.50 70 ASP A CA 1
ATOM 527 C C . ASP A 1 70 ? -16.442 22.480 15.457 1.00 94.50 70 ASP A C 1
ATOM 529 O O . ASP A 1 70 ? -16.295 22.378 14.236 1.00 94.50 70 ASP A O 1
ATOM 533 N N . GLY A 1 71 ? -16.619 21.403 16.230 1.00 94.88 71 GLY A N 1
ATOM 534 C CA . GLY A 1 71 ? -16.666 20.023 15.726 1.00 94.88 71 GLY A CA 1
ATOM 535 C C . GLY A 1 71 ? -15.328 19.479 15.211 1.00 94.88 71 GLY A C 1
ATOM 536 O O . GLY A 1 71 ? -15.307 18.430 14.569 1.00 94.88 71 GLY A O 1
ATOM 537 N N . ILE A 1 72 ? -14.212 20.176 15.462 1.00 97.88 72 ILE A N 1
ATOM 538 C CA . ILE A 1 72 ? -12.857 19.708 15.139 1.00 97.88 72 ILE A CA 1
ATOM 539 C C . ILE A 1 72 ? -11.937 19.932 16.339 1.00 97.88 72 ILE A C 1
ATOM 541 O O . ILE A 1 72 ? -11.695 21.063 16.754 1.00 97.88 72 ILE A O 1
ATOM 545 N N . ARG A 1 73 ? -11.365 18.848 16.854 1.00 97.94 73 ARG A N 1
ATOM 546 C CA . ARG A 1 73 ? -10.218 18.826 17.764 1.00 97.94 73 ARG A CA 1
ATOM 547 C C . ARG A 1 73 ? -8.959 18.522 16.952 1.00 97.94 73 ARG A C 1
ATOM 549 O O . ARG A 1 73 ? -8.965 17.619 16.122 1.00 97.94 73 ARG A O 1
ATOM 556 N N . VAL A 1 74 ? -7.875 19.243 17.196 1.00 98.50 74 VAL A N 1
ATOM 557 C CA . VAL A 1 74 ? -6.554 18.953 16.630 1.00 98.50 74 VAL A CA 1
ATOM 558 C C . VAL A 1 74 ? -5.598 18.652 17.771 1.00 98.50 74 VAL A C 1
ATOM 560 O O . VAL A 1 74 ? -5.499 19.426 18.719 1.00 98.50 74 VAL A O 1
ATOM 563 N N . VAL A 1 75 ? -4.893 17.536 17.655 1.00 98.31 75 VAL A N 1
ATOM 564 C CA . VAL A 1 75 ? -3.738 17.184 18.473 1.00 98.31 75 VAL A CA 1
ATOM 565 C C . VAL A 1 75 ? -2.509 17.368 17.596 1.00 98.31 75 VAL A C 1
ATOM 567 O O . VAL A 1 75 ? -2.370 16.698 16.574 1.00 98.31 75 VAL A O 1
ATOM 570 N N . TRP A 1 76 ? -1.644 18.310 17.951 1.00 97.56 76 TRP A N 1
ATOM 571 C CA . TRP A 1 76 ? -0.364 18.495 17.278 1.00 97.56 76 TRP A CA 1
ATOM 572 C C . TRP A 1 76 ? 0.670 17.575 17.915 1.00 97.56 76 TRP A C 1
ATOM 574 O O . TRP A 1 76 ? 1.166 17.883 18.997 1.00 97.56 76 TRP A O 1
ATOM 584 N N . GLY A 1 77 ? 0.974 16.461 17.256 1.00 97.06 77 GLY A N 1
ATOM 585 C CA . GLY A 1 77 ? 1.825 15.414 17.815 1.00 97.06 77 GLY A CA 1
ATOM 586 C C . GLY A 1 77 ? 2.219 14.346 16.799 1.00 97.06 77 GLY A C 1
ATOM 587 O O . GLY A 1 77 ? 1.822 14.397 15.633 1.00 97.06 77 GLY A O 1
ATOM 588 N N . ASP A 1 78 ? 3.019 13.389 17.250 1.00 97.06 78 ASP A N 1
ATOM 589 C CA . ASP A 1 78 ? 3.587 12.304 16.455 1.00 97.06 78 ASP A CA 1
ATOM 590 C C . ASP A 1 78 ? 3.062 10.947 16.948 1.00 97.06 78 ASP A C 1
ATOM 592 O O . ASP A 1 78 ? 3.174 10.610 18.121 1.00 97.06 78 ASP A O 1
ATOM 596 N N . ALA A 1 79 ? 2.509 10.129 16.049 1.00 97.62 79 ALA A N 1
ATOM 597 C CA . ALA A 1 79 ? 1.947 8.830 16.422 1.00 97.62 79 ALA A CA 1
ATOM 598 C C . ALA A 1 79 ? 2.990 7.824 16.946 1.00 97.62 79 ALA A C 1
ATOM 600 O O . ALA A 1 79 ? 2.642 6.852 17.620 1.00 97.62 79 ALA A O 1
ATOM 601 N N . THR A 1 80 ? 4.275 8.058 16.669 1.00 97.75 80 THR A N 1
ATOM 602 C CA . THR A 1 80 ? 5.376 7.270 17.239 1.00 97.75 80 THR A CA 1
ATOM 603 C C . THR A 1 80 ? 5.554 7.507 18.744 1.00 97.75 80 THR A C 1
ATOM 605 O O . THR A 1 80 ? 6.252 6.737 19.403 1.00 97.75 80 THR A O 1
ATOM 608 N N . ARG A 1 81 ? 4.882 8.520 19.306 1.00 98.00 81 ARG A N 1
ATOM 609 C CA . ARG A 1 81 ? 4.955 8.926 20.710 1.00 98.00 81 ARG A CA 1
ATOM 610 C C . ARG A 1 81 ? 3.640 8.607 21.439 1.00 98.00 81 ARG A C 1
ATOM 612 O O . ARG A 1 81 ? 2.612 9.209 21.120 1.00 98.00 81 ARG A O 1
ATOM 619 N N . PRO A 1 82 ? 3.625 7.684 22.418 1.00 97.62 82 PRO A N 1
ATOM 620 C CA . PRO A 1 82 ? 2.404 7.319 23.143 1.00 97.62 82 PRO A CA 1
ATOM 621 C C . PRO A 1 82 ? 1.664 8.512 23.770 1.00 97.62 82 PRO A C 1
ATOM 623 O O . PRO A 1 82 ? 0.432 8.557 23.751 1.00 97.62 82 PRO A O 1
ATOM 626 N N . GLU A 1 83 ? 2.402 9.499 24.282 1.00 97.38 83 GLU A N 1
ATOM 627 C CA . GLU A 1 83 ? 1.857 10.695 24.930 1.00 97.38 83 GLU A CA 1
ATOM 628 C C . GLU A 1 83 ? 1.077 11.619 23.983 1.00 97.38 83 GLU A C 1
ATOM 630 O O . GLU A 1 83 ? 0.195 12.347 24.436 1.00 97.38 83 GLU A O 1
ATOM 635 N N . ASP A 1 84 ? 1.351 11.552 22.678 1.00 97.56 84 ASP A N 1
ATOM 636 C CA . ASP A 1 84 ? 0.632 12.309 21.652 1.00 97.56 84 ASP A CA 1
ATOM 637 C C . ASP A 1 84 ? -0.587 11.530 21.129 1.00 97.56 84 ASP A C 1
ATOM 639 O O . ASP A 1 84 ? -1.600 12.116 20.736 1.00 97.56 84 ASP A O 1
ATOM 643 N N . VAL A 1 85 ? -0.523 10.195 21.152 1.00 98.50 85 VAL A N 1
ATOM 644 C CA . VAL A 1 85 ? -1.612 9.319 20.695 1.00 98.50 85 VAL A CA 1
ATOM 645 C C . VAL A 1 85 ? -2.765 9.281 21.697 1.00 98.50 85 VAL A C 1
ATOM 647 O O . VAL A 1 85 ? -3.926 9.362 21.291 1.00 98.50 85 VAL A O 1
ATOM 650 N N . ALA A 1 86 ? -2.471 9.214 22.997 1.00 98.38 86 ALA A N 1
ATOM 651 C CA . ALA A 1 86 ? -3.488 9.183 24.049 1.00 98.38 86 ALA A CA 1
ATOM 652 C C . ALA A 1 86 ? -4.526 10.328 23.938 1.00 98.38 86 ALA A C 1
ATOM 654 O O . ALA A 1 86 ? -5.720 10.037 23.833 1.00 98.38 86 ALA A O 1
ATOM 655 N N . PRO A 1 87 ? -4.144 11.622 23.861 1.00 98.06 87 PRO A N 1
ATOM 656 C CA . PRO A 1 87 ? -5.115 12.706 23.694 1.00 98.06 87 PRO A CA 1
ATOM 657 C C . PRO A 1 87 ? -5.848 12.677 22.343 1.00 98.06 87 PRO A C 1
ATOM 659 O O . PRO A 1 87 ? -6.953 13.219 22.242 1.00 98.06 87 PRO A O 1
ATOM 662 N N . ALA A 1 88 ? -5.271 12.057 21.307 1.00 98.06 88 ALA A N 1
ATOM 663 C CA . ALA A 1 88 ? -5.939 11.890 20.019 1.00 98.06 88 ALA A CA 1
ATOM 664 C C . ALA A 1 88 ? -7.058 10.841 20.085 1.00 98.06 88 ALA A C 1
ATOM 666 O O . ALA A 1 88 ? -8.117 11.045 19.488 1.00 98.06 88 ALA A O 1
ATOM 667 N N . VAL A 1 89 ? -6.859 9.751 20.828 1.00 98.69 89 VAL A N 1
ATOM 668 C CA . VAL A 1 89 ? -7.852 8.676 21.005 1.00 98.69 89 VAL A CA 1
ATOM 669 C C . VAL A 1 89 ? -8.871 8.997 22.105 1.00 98.69 89 VAL A C 1
ATOM 671 O O . VAL A 1 89 ? -9.996 8.514 22.042 1.00 98.69 89 VAL A O 1
ATOM 674 N N . ALA A 1 90 ? -8.536 9.879 23.051 1.00 98.12 90 ALA A N 1
ATOM 675 C CA . ALA A 1 90 ? -9.387 10.206 24.194 1.00 98.12 90 ALA A CA 1
ATOM 676 C C . ALA A 1 90 ? -10.837 10.554 23.805 1.00 98.12 90 ALA A C 1
ATOM 678 O O . ALA A 1 90 ? -11.086 11.551 23.108 1.00 98.12 90 ALA A O 1
ATOM 679 N N . GLY A 1 91 ? -11.791 9.757 24.288 1.00 97.31 91 GLY A N 1
ATOM 680 C CA . GLY A 1 91 ? -13.222 9.874 24.033 1.00 97.31 91 GLY A CA 1
ATOM 681 C C . GLY A 1 91 ? -13.627 9.650 22.577 1.00 97.31 91 GLY A C 1
ATOM 682 O O . GLY A 1 91 ? -14.587 10.287 22.140 1.00 97.31 91 GLY A O 1
ATOM 683 N N . ALA A 1 92 ? -12.863 8.872 21.806 1.00 98.38 92 ALA A N 1
ATOM 684 C CA . ALA A 1 92 ? -13.214 8.464 20.448 1.00 98.38 92 ALA A CA 1
ATOM 685 C C . ALA A 1 92 ? -14.233 7.320 20.464 1.00 98.38 92 ALA A C 1
ATOM 687 O O . ALA A 1 92 ? -14.207 6.477 21.356 1.00 98.38 92 ALA A O 1
ATOM 688 N N . ASP A 1 93 ? -15.093 7.273 19.452 1.00 98.56 93 ASP A N 1
ATOM 689 C CA . ASP A 1 93 ? -15.960 6.130 19.130 1.00 98.56 93 ASP A CA 1
ATOM 690 C C . ASP A 1 93 ? -15.423 5.349 17.925 1.00 98.56 93 ASP A C 1
ATOM 692 O O . ASP A 1 93 ? -15.723 4.164 17.747 1.00 98.56 93 ASP A O 1
ATOM 696 N N . TRP A 1 94 ? -14.603 6.026 17.118 1.00 98.81 94 TRP A N 1
ATOM 697 C CA . TRP A 1 94 ? -13.971 5.517 15.913 1.00 98.81 94 TRP A CA 1
ATOM 698 C C . TRP A 1 94 ? -12.534 6.019 15.811 1.00 98.81 94 TRP A C 1
ATOM 700 O O . TRP A 1 94 ? -12.266 7.201 16.039 1.00 98.81 94 TRP A O 1
ATOM 710 N N . VAL A 1 95 ? -11.618 5.150 15.392 1.00 98.88 95 VAL A N 1
ATOM 711 C CA . VAL A 1 95 ? -10.243 5.513 15.043 1.00 98.88 95 VAL A CA 1
ATOM 712 C C . VAL A 1 95 ? -9.946 5.021 13.627 1.00 98.88 95 VAL A C 1
ATOM 714 O O . VAL A 1 95 ? -9.983 3.829 13.335 1.00 98.88 95 VAL A O 1
ATOM 717 N N . LEU A 1 96 ? -9.655 5.960 12.734 1.00 98.88 96 LEU A N 1
ATOM 718 C CA . LEU A 1 96 ? -9.408 5.750 11.313 1.00 98.88 96 LEU A CA 1
ATOM 719 C C . LEU A 1 96 ? -7.928 5.991 11.055 1.00 98.88 96 LEU A C 1
ATOM 721 O O . LEU A 1 96 ? -7.446 7.123 11.141 1.00 98.88 96 LEU A O 1
ATOM 725 N N . ASN A 1 97 ? -7.201 4.928 10.735 1.00 98.62 97 ASN A N 1
ATOM 726 C CA . ASN A 1 97 ? -5.774 4.994 10.492 1.00 98.62 97 ASN A CA 1
ATOM 727 C C . ASN A 1 97 ? -5.451 5.054 8.995 1.00 98.62 97 ASN A C 1
ATOM 729 O O . ASN A 1 97 ? -5.252 4.024 8.353 1.00 98.62 97 ASN A O 1
ATOM 733 N N . ALA A 1 98 ? -5.333 6.273 8.466 1.00 97.50 98 ALA A N 1
ATOM 734 C CA . ALA A 1 98 ? -4.795 6.544 7.133 1.00 97.50 98 ALA A CA 1
ATOM 735 C C . ALA A 1 98 ? -3.287 6.868 7.160 1.00 97.50 98 ALA A C 1
ATOM 737 O O . ALA A 1 98 ? -2.741 7.341 6.160 1.00 97.50 98 ALA A O 1
ATOM 738 N N . MET A 1 99 ? -2.605 6.684 8.299 1.00 94.81 99 MET A N 1
ATOM 739 C CA . MET A 1 99 ? -1.166 6.916 8.381 1.00 94.81 99 MET A CA 1
ATOM 740 C C . MET A 1 99 ? -0.400 5.780 7.726 1.00 94.81 99 MET A C 1
ATOM 742 O O . MET A 1 99 ? -0.635 4.600 7.987 1.00 94.81 99 MET A O 1
ATOM 746 N N . ALA A 1 100 ? 0.592 6.169 6.942 1.00 94.31 100 ALA A N 1
ATOM 747 C CA . ALA A 1 100 ? 1.665 5.296 6.529 1.00 94.31 100 ALA A CA 1
ATOM 748 C C . ALA A 1 100 ? 2.906 6.141 6.248 1.00 94.31 100 ALA A C 1
ATOM 750 O O . ALA A 1 100 ? 2.813 7.281 5.777 1.00 94.31 100 ALA A O 1
ATOM 751 N N . TYR A 1 101 ? 4.066 5.559 6.501 1.00 96.06 101 TYR A N 1
ATOM 752 C CA . TYR A 1 101 ? 5.317 6.001 5.918 1.00 96.06 101 TYR A CA 1
ATOM 753 C C . TYR A 1 101 ? 5.579 5.116 4.701 1.00 96.06 101 TYR A C 1
ATOM 755 O O . TYR A 1 101 ? 5.806 3.918 4.845 1.00 96.06 101 TYR A O 1
ATOM 763 N N . ILE A 1 102 ? 5.414 5.686 3.509 1.00 93.56 102 ILE A N 1
ATOM 764 C CA . ILE A 1 102 ? 5.313 4.941 2.246 1.00 93.56 102 ILE A CA 1
ATOM 765 C C . ILE A 1 102 ? 6.622 4.973 1.459 1.00 93.56 102 ILE A C 1
ATOM 767 O O . ILE A 1 102 ? 7.415 5.913 1.588 1.00 93.56 102 ILE A O 1
ATOM 771 N N . SER A 1 103 ? 6.829 3.977 0.603 1.00 92.50 103 SER A N 1
ATOM 772 C CA . SER A 1 103 ? 7.893 4.014 -0.398 1.00 92.50 103 SER A CA 1
ATOM 773 C C . SER A 1 103 ? 7.723 5.212 -1.340 1.00 92.50 103 SER A C 1
ATOM 775 O O . SER A 1 103 ? 6.601 5.669 -1.582 1.00 92.50 103 SER A O 1
ATOM 777 N N . PRO A 1 104 ? 8.826 5.787 -1.836 1.00 92.38 104 PRO A N 1
ATOM 778 C CA . PRO A 1 104 ? 10.223 5.365 -1.654 1.00 92.38 104 PRO A CA 1
ATOM 779 C C . PRO A 1 104 ? 10.852 5.852 -0.334 1.00 92.38 104 PRO A C 1
ATOM 781 O O . PRO A 1 104 ? 11.967 5.480 0.012 1.00 92.38 104 PRO A O 1
ATOM 784 N N . GLN A 1 105 ? 10.162 6.718 0.416 1.00 94.12 105 GLN A N 1
ATOM 785 C CA . GLN A 1 105 ? 10.709 7.302 1.644 1.00 94.12 105 GLN A CA 1
ATOM 786 C C . GLN A 1 105 ? 10.947 6.240 2.717 1.00 94.12 105 GLN A C 1
ATOM 788 O O . GLN A 1 105 ? 11.949 6.316 3.424 1.00 94.12 105 GLN A O 1
ATOM 793 N N . ALA A 1 106 ? 10.061 5.247 2.798 1.00 95.00 106 ALA A N 1
ATOM 794 C CA . ALA A 1 106 ? 10.225 4.085 3.662 1.00 95.00 106 ALA A CA 1
ATOM 795 C C . ALA A 1 106 ? 11.525 3.322 3.387 1.00 95.00 106 ALA A C 1
ATOM 797 O O . ALA A 1 106 ? 12.224 2.981 4.334 1.00 95.00 106 ALA A O 1
ATOM 798 N N . ASP A 1 107 ? 11.897 3.158 2.119 1.00 92.81 107 ASP A N 1
ATOM 799 C CA . ASP A 1 107 ? 13.123 2.454 1.729 1.00 92.81 107 ASP A CA 1
ATOM 800 C C . ASP A 1 107 ? 14.371 3.301 2.016 1.00 92.81 107 ASP A C 1
ATOM 802 O O . ASP A 1 107 ? 15.416 2.787 2.404 1.00 92.81 107 ASP A O 1
ATOM 806 N N . TYR A 1 108 ? 14.264 4.630 1.902 1.00 95.12 108 TYR A N 1
ATOM 807 C CA . TYR A 1 108 ? 15.359 5.543 2.252 1.00 95.12 108 TYR A CA 1
ATOM 808 C C . TYR A 1 108 ? 15.580 5.651 3.763 1.00 95.12 108 TYR A C 1
ATOM 810 O O . TYR A 1 108 ? 16.687 5.983 4.193 1.00 95.12 108 TYR A O 1
ATOM 818 N N . ARG A 1 109 ? 14.526 5.437 4.561 1.00 95.94 109 ARG A N 1
ATOM 819 C CA . ARG A 1 109 ? 14.488 5.631 6.021 1.00 95.94 109 ARG A CA 1
ATOM 820 C C . ARG A 1 109 ? 13.723 4.481 6.697 1.00 95.94 109 ARG A C 1
ATOM 822 O O . ARG A 1 109 ? 12.686 4.728 7.323 1.00 95.94 109 ARG A O 1
ATOM 829 N N . PRO A 1 110 ? 14.235 3.240 6.637 1.00 94.25 110 PRO A N 1
ATOM 830 C CA . PRO A 1 110 ? 13.515 2.060 7.116 1.00 94.25 110 PRO A CA 1
ATOM 831 C C . PRO A 1 110 ? 13.191 2.126 8.609 1.00 94.25 110 PRO A C 1
ATOM 833 O O . PRO A 1 110 ? 12.077 1.805 9.010 1.00 94.25 110 PRO A O 1
ATOM 836 N N . THR A 1 111 ? 14.090 2.656 9.445 1.00 95.62 111 THR A N 1
ATOM 837 C CA . THR A 1 111 ? 13.820 2.846 10.882 1.00 95.62 111 THR A CA 1
ATOM 838 C C . THR A 1 111 ? 12.560 3.679 11.134 1.00 95.62 111 THR A C 1
ATOM 840 O O . THR A 1 111 ? 11.775 3.363 12.025 1.00 95.62 111 THR A O 1
ATOM 843 N N . LEU A 1 112 ? 12.336 4.728 10.334 1.00 96.44 112 LEU A N 1
ATOM 844 C CA . LEU A 1 112 ? 11.136 5.554 10.448 1.00 96.44 112 LEU A CA 1
ATOM 845 C C . LEU A 1 112 ? 9.903 4.833 9.885 1.00 96.44 112 LEU A C 1
ATOM 847 O O . LEU A 1 112 ? 8.817 4.975 10.444 1.00 96.44 112 LEU A O 1
ATOM 851 N N . ALA A 1 113 ? 10.070 4.020 8.836 1.00 96.56 113 ALA A N 1
ATOM 852 C CA . ALA A 1 113 ? 9.006 3.158 8.327 1.00 96.56 113 ALA A CA 1
ATOM 853 C C . ALA A 1 113 ? 8.488 2.207 9.411 1.00 96.56 113 ALA A C 1
ATOM 855 O O . ALA A 1 113 ? 7.290 2.191 9.677 1.00 96.56 113 ALA A O 1
ATOM 856 N N . TRP A 1 114 ? 9.380 1.503 10.108 1.00 97.50 114 TRP A N 1
ATOM 857 C CA . TRP A 1 114 ? 9.025 0.637 11.235 1.00 97.50 114 TRP A CA 1
ATOM 858 C C . TRP A 1 114 ? 8.408 1.415 12.404 1.00 97.50 114 TRP A C 1
ATOM 860 O O . TRP A 1 114 ? 7.391 0.995 12.956 1.00 97.50 114 TRP A O 1
ATOM 870 N N . ALA A 1 115 ? 8.947 2.587 12.750 1.00 98.44 115 ALA A N 1
ATOM 871 C CA . ALA A 1 115 ? 8.373 3.411 13.814 1.00 98.44 115 ALA A CA 1
ATOM 872 C C . ALA A 1 115 ? 6.914 3.818 13.521 1.00 98.44 115 ALA A C 1
ATOM 874 O O . ALA A 1 115 ? 6.066 3.757 14.409 1.00 98.44 115 ALA A O 1
ATOM 875 N N . VAL A 1 116 ? 6.602 4.203 12.279 1.00 98.19 116 VAL A N 1
ATOM 876 C CA . VAL A 1 116 ? 5.269 4.700 11.891 1.00 98.19 116 VAL A CA 1
ATOM 877 C C . VAL A 1 116 ? 4.299 3.576 11.526 1.00 98.19 116 VAL A C 1
ATOM 879 O O . VAL A 1 116 ? 3.132 3.621 11.908 1.00 98.19 116 VAL A O 1
ATOM 882 N N . ASN A 1 117 ? 4.742 2.585 10.757 1.00 98.50 117 ASN A N 1
ATOM 883 C CA . ASN A 1 117 ? 3.860 1.552 10.216 1.00 98.50 117 ASN A CA 1
ATOM 884 C C . ASN A 1 117 ? 3.629 0.396 11.194 1.00 98.50 117 ASN A C 1
ATOM 886 O O . ASN A 1 117 ? 2.608 -0.270 11.060 1.00 98.50 117 ASN A O 1
ATOM 890 N N . ASP A 1 118 ? 4.528 0.186 12.164 1.00 98.31 118 ASP A N 1
ATOM 891 C CA . ASP A 1 118 ? 4.436 -0.880 13.167 1.00 98.31 118 ASP A CA 1
ATOM 892 C C . ASP A 1 118 ? 4.274 -0.321 14.592 1.00 98.31 118 ASP A C 1
ATOM 894 O O . ASP A 1 118 ? 3.214 -0.465 15.206 1.00 98.31 118 ASP A O 1
ATOM 898 N N . ALA A 1 119 ? 5.289 0.369 15.124 1.00 98.50 119 ALA A N 1
ATOM 899 C CA . ALA A 1 119 ? 5.297 0.773 16.535 1.00 98.50 119 ALA A CA 1
ATOM 900 C C . ALA A 1 119 ? 4.165 1.758 16.885 1.00 98.50 119 ALA A C 1
ATOM 902 O O . ALA A 1 119 ? 3.470 1.578 17.887 1.00 98.50 119 ALA A O 1
ATOM 903 N N . ALA A 1 120 ? 3.908 2.753 16.031 1.00 98.69 120 ALA A N 1
ATOM 904 C CA . ALA A 1 120 ? 2.804 3.694 16.217 1.00 98.69 120 ALA A CA 1
ATOM 905 C C . ALA A 1 120 ? 1.426 3.008 16.196 1.00 98.69 120 ALA A C 1
ATOM 907 O O . ALA A 1 120 ? 0.505 3.463 16.873 1.00 98.69 120 ALA A O 1
ATOM 908 N N . ILE A 1 121 ? 1.274 1.891 15.476 1.00 98.69 121 ILE A N 1
ATOM 909 C CA . ILE A 1 121 ? 0.039 1.095 15.513 1.00 98.69 121 ILE A CA 1
ATOM 910 C C . ILE A 1 121 ? -0.131 0.472 16.895 1.00 98.69 121 ILE A C 1
ATOM 912 O O . ILE A 1 121 ? -1.214 0.556 17.466 1.00 98.69 121 ILE A O 1
ATOM 916 N N . GLY A 1 122 ? 0.949 -0.057 17.478 1.00 98.69 122 GLY A N 1
ATOM 917 C CA . GLY A 1 122 ? 0.967 -0.494 18.875 1.00 98.69 122 GLY A CA 1
ATOM 918 C C . GLY A 1 122 ? 0.523 0.608 19.844 1.00 98.69 122 GLY A C 1
ATOM 919 O O . GLY A 1 122 ? -0.345 0.364 20.680 1.00 98.69 122 GLY A O 1
ATOM 920 N N . ASN A 1 123 ? 1.034 1.833 19.679 1.00 98.81 123 ASN A N 1
ATOM 921 C CA . ASN A 1 123 ? 0.632 2.983 20.500 1.00 98.81 123 ASN A CA 1
ATOM 922 C C . ASN A 1 123 ? -0.868 3.294 20.373 1.00 98.81 123 ASN A C 1
ATOM 924 O O . ASN A 1 123 ? -1.530 3.564 21.372 1.00 98.81 123 ASN A O 1
ATOM 928 N N . VAL A 1 124 ? -1.417 3.243 19.154 1.00 98.88 124 VAL A N 1
ATOM 929 C CA . VAL A 1 124 ? -2.848 3.476 18.900 1.00 98.88 124 VAL A CA 1
ATOM 930 C C . VAL A 1 124 ? -3.706 2.400 19.554 1.00 98.88 124 VAL A C 1
ATOM 932 O O . VAL A 1 124 ? -4.671 2.732 20.236 1.00 98.88 124 VAL A O 1
ATOM 935 N N . LEU A 1 125 ? -3.348 1.126 19.392 1.00 98.81 125 LEU A N 1
ATOM 936 C CA . LEU A 1 125 ? -4.079 0.010 19.994 1.00 98.81 125 LEU A CA 1
ATOM 937 C C . LEU A 1 125 ? -4.042 0.082 21.528 1.00 98.81 125 LEU A C 1
ATOM 939 O O . LEU A 1 125 ? -5.071 -0.111 22.171 1.00 98.81 125 LEU A O 1
ATOM 943 N N . ALA A 1 126 ? -2.892 0.435 22.111 1.00 98.75 126 ALA A N 1
ATOM 944 C CA . ALA A 1 126 ? -2.753 0.641 23.550 1.00 98.75 126 ALA A CA 1
ATOM 945 C C . ALA A 1 126 ? -3.608 1.817 24.052 1.00 98.75 126 ALA A C 1
ATOM 947 O O . ALA A 1 126 ? -4.282 1.696 25.072 1.00 98.75 126 ALA A O 1
ATOM 948 N N . ALA A 1 127 ? -3.633 2.934 23.320 1.00 98.81 127 ALA A N 1
ATOM 949 C CA . ALA A 1 127 ? -4.472 4.079 23.662 1.00 98.81 127 ALA A CA 1
ATOM 950 C C . ALA A 1 127 ? -5.971 3.754 23.563 1.00 98.81 127 ALA A C 1
ATOM 952 O O . ALA A 1 127 ? -6.745 4.223 24.392 1.00 98.81 127 ALA A O 1
ATOM 953 N N . ILE A 1 128 ? -6.384 2.927 22.595 1.00 98.81 128 ILE A N 1
ATOM 954 C CA . ILE A 1 128 ? -7.765 2.436 22.515 1.00 98.81 128 ILE A CA 1
ATOM 955 C C . ILE A 1 128 ? -8.078 1.535 23.712 1.00 98.81 128 ILE A C 1
ATOM 957 O O . ILE A 1 128 ? -9.110 1.716 24.346 1.00 98.81 128 ILE A O 1
ATOM 961 N N . ALA A 1 129 ? -7.197 0.592 24.053 1.00 98.25 129 ALA A N 1
ATOM 962 C CA . ALA A 1 129 ? -7.400 -0.309 25.188 1.00 98.25 129 ALA A CA 1
ATOM 963 C C . ALA A 1 129 ? -7.465 0.424 26.542 1.00 98.25 129 ALA A C 1
ATOM 965 O O . ALA A 1 129 ? -8.109 -0.061 27.467 1.00 98.25 129 ALA A O 1
ATOM 966 N N . ALA A 1 130 ? -6.820 1.590 26.655 1.00 98.19 130 ALA A N 1
ATOM 967 C CA . ALA A 1 130 ? -6.850 2.428 27.852 1.00 98.19 130 ALA A CA 1
ATOM 968 C C . ALA A 1 130 ? -8.152 3.238 28.019 1.00 98.19 130 ALA A C 1
ATOM 970 O O . ALA A 1 130 ? -8.415 3.747 29.109 1.00 98.19 130 ALA A O 1
ATOM 971 N N . GLU A 1 131 ? -8.968 3.377 26.969 1.00 98.44 131 GLU A N 1
ATOM 972 C CA . GLU A 1 131 ? -10.275 4.028 27.069 1.00 98.44 131 GLU A CA 1
ATOM 973 C C . GLU A 1 131 ? -11.294 3.121 27.779 1.00 98.44 131 GLU A C 1
ATOM 975 O O . GLU A 1 131 ? -11.254 1.899 27.610 1.00 98.44 131 GLU A O 1
ATOM 980 N N . PRO A 1 132 ? -12.274 3.688 28.509 1.00 97.81 132 PRO A N 1
ATOM 981 C CA . PRO A 1 132 ? -13.368 2.914 29.089 1.00 97.81 132 PRO A CA 1
ATOM 982 C C . PRO A 1 132 ? -14.091 2.075 28.029 1.00 97.81 132 PRO A C 1
ATOM 984 O O . PRO A 1 132 ? -14.563 2.608 27.011 1.00 97.81 132 PRO A O 1
ATOM 987 N N . ASP A 1 133 ? -14.120 0.763 28.275 1.00 97.31 133 ASP A N 1
ATOM 988 C CA . ASP A 1 133 ? -14.628 -0.283 27.381 1.00 97.31 133 ASP A CA 1
ATOM 989 C C . ASP A 1 133 ? -14.066 -0.200 25.954 1.00 97.31 133 ASP A C 1
ATOM 991 O O . ASP A 1 133 ? -14.702 -0.635 24.998 1.00 97.31 133 ASP A O 1
ATOM 995 N N . GLY A 1 134 ? -12.875 0.381 25.774 1.00 98.06 134 GLY A N 1
ATOM 996 C CA . GLY A 1 134 ? -12.366 0.776 24.464 1.00 98.06 134 GLY A CA 1
ATOM 997 C C . GLY A 1 134 ? -12.227 -0.386 23.483 1.00 98.06 134 GLY A C 1
ATOM 998 O O . GLY A 1 134 ? -12.607 -0.240 22.322 1.00 98.06 134 GLY A O 1
ATOM 999 N N . ALA A 1 135 ? -11.797 -1.558 23.962 1.00 97.50 135 ALA A N 1
ATOM 1000 C CA . ALA A 1 135 ? -11.695 -2.776 23.155 1.00 97.50 135 ALA A CA 1
ATOM 1001 C C . ALA A 1 135 ? -13.047 -3.221 22.561 1.00 97.50 135 ALA A C 1
ATOM 1003 O O . ALA A 1 135 ? -13.097 -3.675 21.417 1.00 97.50 135 ALA A O 1
ATOM 1004 N N . ALA A 1 136 ? -14.138 -3.046 23.311 1.00 97.19 136 ALA A N 1
ATOM 1005 C CA . ALA A 1 136 ? -15.490 -3.421 22.903 1.00 97.19 136 ALA A CA 1
ATOM 1006 C C . ALA A 1 136 ? -16.268 -2.264 22.258 1.00 97.19 136 ALA A C 1
ATOM 1008 O O . ALA A 1 136 ? -17.204 -2.505 21.501 1.00 97.19 136 ALA A O 1
ATOM 1009 N N . ARG A 1 137 ? -15.922 -1.000 22.547 1.00 96.50 137 ARG A N 1
ATOM 1010 C CA . ARG A 1 137 ? -16.667 0.212 22.154 1.00 96.50 137 ARG A CA 1
ATOM 1011 C C . ARG A 1 137 ? -16.109 0.892 20.902 1.00 96.50 137 ARG A C 1
ATOM 1013 O O . ARG A 1 137 ? -16.894 1.320 20.044 1.00 96.50 137 ARG A O 1
ATOM 1020 N N . ILE A 1 138 ? -14.790 0.991 20.772 1.00 98.56 138 ILE A N 1
ATOM 1021 C CA . ILE A 1 138 ? -14.146 1.789 19.723 1.00 98.56 138 ILE A CA 1
ATOM 1022 C C . ILE A 1 138 ? -13.937 0.937 18.471 1.00 98.56 138 ILE A C 1
ATOM 1024 O O . ILE A 1 138 ? -13.320 -0.122 18.525 1.00 98.56 138 ILE A O 1
ATOM 1028 N N . GLY A 1 139 ? -14.440 1.411 17.328 1.00 98.69 139 GLY A N 1
ATOM 1029 C CA . GLY A 1 139 ? -14.156 0.791 16.033 1.00 98.69 139 GLY A CA 1
ATOM 1030 C C . GLY A 1 139 ? -12.830 1.282 15.453 1.00 98.69 139 GLY A C 1
ATOM 1031 O O . GLY A 1 139 ? -12.600 2.490 15.378 1.00 98.69 139 GLY A O 1
ATOM 1032 N N . TYR A 1 140 ? -11.970 0.366 15.009 1.00 98.88 140 TYR A N 1
ATOM 1033 C CA . TYR A 1 140 ? -10.672 0.678 14.412 1.00 98.88 140 TYR A CA 1
ATOM 1034 C C . TYR A 1 140 ? -10.609 0.284 12.931 1.00 98.88 140 TYR A C 1
ATOM 1036 O O . TYR A 1 140 ? -10.743 -0.884 12.569 1.00 98.88 140 TYR A O 1
ATOM 1044 N N . VAL A 1 141 ? -10.372 1.265 12.058 1.00 98.88 141 VAL A N 1
ATOM 1045 C CA . VAL A 1 141 ? -10.186 1.052 10.616 1.00 98.88 141 VAL A CA 1
ATOM 1046 C C . VAL A 1 141 ? -8.703 1.199 10.303 1.00 98.88 141 VAL A C 1
ATOM 1048 O O . VAL A 1 141 ? -8.160 2.305 10.341 1.00 98.88 141 VAL A O 1
ATOM 1051 N N . HIS A 1 142 ? -8.046 0.086 9.998 1.00 98.81 142 HIS A N 1
ATOM 1052 C CA . HIS A 1 142 ? -6.644 0.039 9.612 1.00 98.81 142 HIS A CA 1
ATOM 1053 C C . HIS A 1 142 ? -6.493 0.009 8.091 1.00 98.81 142 HIS A C 1
ATOM 1055 O O . HIS A 1 142 ? -7.302 -0.588 7.383 1.00 98.81 142 HIS A O 1
ATOM 1061 N N . THR A 1 143 ? -5.420 0.611 7.586 1.00 97.94 143 THR A N 1
ATOM 1062 C CA . THR A 1 143 ? -5.026 0.491 6.181 1.00 97.94 143 THR A CA 1
ATOM 1063 C C . THR A 1 143 ? -3.869 -0.485 6.041 1.00 97.94 143 THR A C 1
ATOM 1065 O O . THR A 1 143 ? -2.763 -0.194 6.478 1.00 97.94 143 THR A O 1
ATOM 1068 N N . GLY A 1 144 ? -4.110 -1.647 5.441 1.00 97.62 144 GLY A N 1
ATOM 1069 C CA . GLY A 1 144 ? -3.067 -2.551 4.955 1.00 97.62 144 GLY A CA 1
ATOM 1070 C C . GLY A 1 144 ? -2.541 -2.106 3.585 1.00 97.62 144 GLY A C 1
ATOM 1071 O O . GLY A 1 144 ? -2.796 -0.985 3.142 1.00 97.62 144 GLY A O 1
ATOM 1072 N N . SER A 1 145 ? -1.824 -2.983 2.885 1.00 98.19 145 SER A N 1
ATOM 1073 C CA . SER A 1 145 ? -1.264 -2.680 1.563 1.00 98.19 145 SER A CA 1
ATOM 1074 C C . SER A 1 145 ? -1.180 -3.911 0.664 1.00 98.19 145 SER A C 1
ATOM 1076 O O . SER A 1 145 ? -0.869 -5.007 1.124 1.00 98.19 145 SER A O 1
ATOM 1078 N N . VAL A 1 146 ? -1.372 -3.717 -0.641 1.00 98.00 146 VAL A N 1
ATOM 1079 C CA . VAL A 1 146 ? -1.046 -4.721 -1.669 1.00 98.00 146 VAL A CA 1
ATOM 1080 C C . VAL A 1 146 ? 0.435 -5.122 -1.652 1.00 98.00 146 VAL A C 1
ATOM 1082 O O . VAL A 1 146 ? 0.778 -6.231 -2.051 1.00 98.00 146 VAL A O 1
ATOM 1085 N N . ALA A 1 147 ? 1.313 -4.267 -1.118 1.00 97.81 147 ALA A N 1
ATOM 1086 C CA . ALA A 1 147 ? 2.740 -4.555 -0.979 1.00 97.81 147 ALA A CA 1
ATOM 1087 C C . ALA A 1 147 ? 3.039 -5.823 -0.172 1.00 97.81 147 ALA A C 1
ATOM 1089 O O . ALA A 1 147 ? 4.039 -6.497 -0.407 1.00 97.81 147 ALA A O 1
ATOM 1090 N N . GLN A 1 148 ? 2.130 -6.195 0.730 1.00 98.06 148 GLN A N 1
ATOM 1091 C CA . GLN A 1 148 ? 2.261 -7.367 1.588 1.00 98.06 148 GLN A CA 1
ATOM 1092 C C . GLN A 1 148 ? 2.336 -8.694 0.804 1.00 98.06 148 GLN A C 1
ATOM 1094 O O . GLN A 1 148 ? 2.942 -9.653 1.280 1.00 98.06 148 GLN A O 1
ATOM 1099 N N . THR A 1 149 ? 1.750 -8.759 -0.397 1.00 97.00 149 THR A N 1
ATOM 1100 C CA . THR A 1 149 ? 1.763 -9.957 -1.259 1.00 97.00 149 THR A CA 1
ATOM 1101 C C . THR A 1 149 ? 2.808 -9.901 -2.377 1.00 97.00 149 THR A C 1
ATOM 1103 O O . THR A 1 149 ? 2.912 -10.857 -3.145 1.00 97.00 149 THR A O 1
ATOM 1106 N N . GLY A 1 150 ? 3.569 -8.803 -2.463 1.00 95.31 150 GLY A N 1
ATOM 1107 C CA . GLY A 1 150 ? 4.664 -8.610 -3.415 1.00 95.31 150 GLY A CA 1
ATOM 1108 C C . GLY A 1 150 ? 4.281 -8.799 -4.873 1.00 95.31 150 GLY A C 1
ATOM 1109 O O . GLY A 1 150 ? 3.159 -8.501 -5.291 1.00 95.31 150 GLY A O 1
ATOM 1110 N N . ASN A 1 151 ? 5.257 -9.262 -5.655 1.00 95.19 151 ASN A N 1
ATOM 1111 C CA . ASN A 1 151 ? 5.110 -9.409 -7.094 1.00 95.19 151 ASN A CA 1
ATOM 1112 C C . ASN A 1 151 ? 4.132 -10.524 -7.476 1.00 95.19 151 ASN A C 1
ATOM 1114 O O . ASN A 1 151 ? 4.180 -11.639 -6.953 1.00 95.19 151 ASN A O 1
ATOM 1118 N N . ARG A 1 152 ? 3.280 -10.219 -8.456 1.00 95.75 152 ARG A N 1
ATOM 1119 C CA . ARG A 1 152 ? 2.310 -11.139 -9.045 1.00 95.75 152 ARG A CA 1
ATOM 1120 C C . ARG A 1 152 ? 2.424 -11.103 -10.571 1.00 95.75 152 ARG A C 1
ATOM 1122 O O . ARG A 1 152 ? 1.719 -10.333 -11.228 1.00 95.75 152 ARG A O 1
ATOM 1129 N N . PRO A 1 153 ? 3.330 -11.896 -11.166 1.00 94.75 153 PRO A N 1
ATOM 1130 C CA . PRO A 1 153 ? 3.594 -11.826 -12.595 1.00 94.75 153 PRO A CA 1
ATOM 1131 C C . PRO A 1 153 ? 2.359 -12.188 -13.432 1.00 94.75 153 PRO A C 1
ATOM 1133 O O . PRO A 1 153 ? 1.652 -13.168 -13.172 1.00 94.75 153 PRO A O 1
ATOM 1136 N N . ALA A 1 154 ? 2.135 -11.406 -14.493 1.00 94.44 154 ALA A N 1
ATOM 1137 C CA . ALA A 1 154 ? 1.078 -11.647 -15.479 1.00 94.44 154 ALA A CA 1
ATOM 1138 C C . ALA A 1 154 ? 1.275 -12.966 -16.247 1.00 94.44 154 ALA A C 1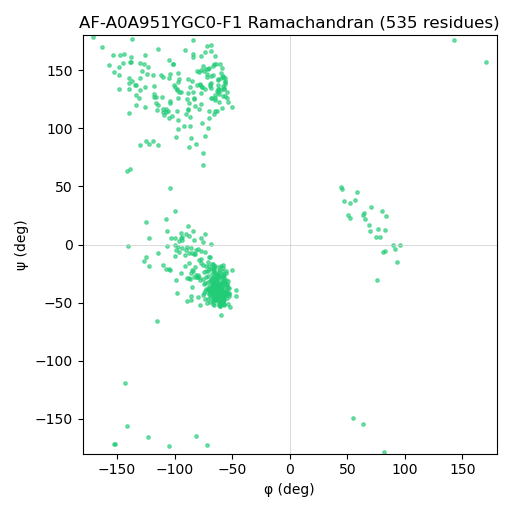
ATOM 1140 O O . ALA A 1 154 ? 0.313 -13.591 -16.688 1.00 94.44 154 ALA A O 1
ATOM 1141 N N . PHE A 1 155 ? 2.529 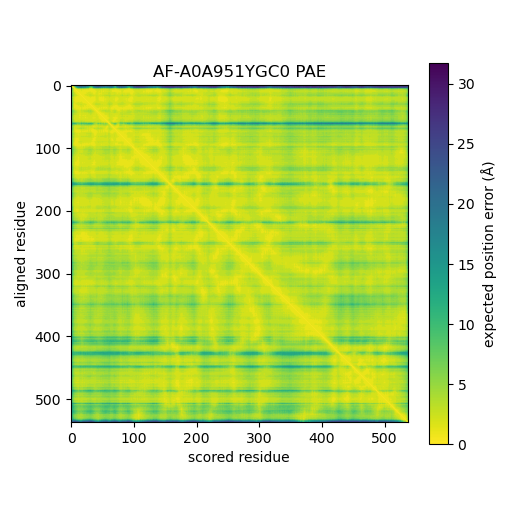-13.398 -16.373 1.00 91.19 155 PHE A N 1
ATOM 1142 C CA . PHE A 1 155 ? 2.937 -14.592 -17.098 1.00 91.19 155 PHE A CA 1
ATOM 1143 C C . PHE A 1 155 ? 3.867 -15.407 -16.211 1.00 91.19 155 PHE A C 1
ATOM 1145 O O . PHE A 1 155 ? 4.861 -14.876 -15.718 1.00 91.19 155 PHE A O 1
ATOM 1152 N N . GLY A 1 156 ? 3.542 -16.680 -16.002 1.00 86.19 156 GLY A N 1
ATOM 1153 C CA . GLY A 1 156 ? 4.401 -17.577 -15.247 1.00 86.19 156 GLY A CA 1
ATOM 1154 C C . GLY A 1 156 ? 5.636 -17.989 -16.049 1.00 86.19 156 GLY A C 1
ATOM 1155 O O . GLY A 1 156 ? 5.722 -17.828 -17.273 1.00 86.19 156 GLY A O 1
ATOM 1156 N N . ARG A 1 157 ? 6.618 -18.554 -15.349 1.00 84.50 157 ARG A N 1
ATOM 1157 C CA . ARG A 1 157 ? 7.838 -19.081 -15.968 1.00 84.50 157 ARG A CA 1
ATOM 1158 C C . ARG A 1 157 ? 7.564 -20.359 -16.754 1.00 84.50 157 ARG A C 1
ATOM 1160 O O . ARG A 1 157 ? 6.657 -21.118 -16.415 1.00 84.50 157 ARG A O 1
ATOM 1167 N N . ASN A 1 158 ? 8.359 -20.607 -17.795 1.00 83.06 158 ASN A N 1
ATOM 1168 C CA . ASN A 1 158 ? 8.319 -21.839 -18.598 1.00 83.06 158 ASN A CA 1
ATOM 1169 C C . ASN A 1 158 ? 6.915 -22.188 -19.136 1.00 83.06 158 ASN A C 1
ATOM 1171 O O . ASN A 1 158 ? 6.537 -23.354 -19.203 1.00 83.06 158 ASN A O 1
ATOM 1175 N N . GLY A 1 159 ? 6.127 -21.167 -19.492 1.00 82.19 159 GLY A N 1
ATOM 1176 C CA . GLY A 1 159 ? 4.769 -21.337 -20.018 1.00 82.19 159 GLY A CA 1
ATOM 1177 C C . GLY A 1 159 ? 3.699 -21.640 -18.963 1.00 82.19 159 GLY A C 1
ATOM 1178 O O . GLY A 1 159 ? 2.556 -21.900 -19.332 1.00 82.19 159 GLY A O 1
ATOM 1179 N N . SER A 1 160 ? 4.033 -21.597 -17.668 1.00 88.44 160 SER A N 1
ATOM 1180 C CA . SER A 1 160 ? 3.033 -21.711 -16.605 1.00 88.44 160 SER A CA 1
ATOM 1181 C C . SER A 1 160 ? 2.079 -20.499 -16.582 1.00 88.44 160 SER A C 1
ATOM 1183 O O . SER A 1 160 ? 2.448 -19.404 -17.023 1.00 88.44 160 SER A O 1
ATOM 1185 N N . PRO A 1 161 ? 0.837 -20.668 -16.088 1.00 93.44 161 PRO A N 1
ATOM 1186 C CA . PRO A 1 161 ? -0.096 -19.557 -15.912 1.00 93.44 161 PRO A CA 1
ATOM 1187 C C . PRO A 1 161 ? 0.463 -18.468 -14.987 1.00 93.44 161 PRO A C 1
ATOM 1189 O O . PRO A 1 161 ? 1.241 -18.758 -14.078 1.00 93.44 161 PRO A O 1
ATOM 1192 N N . GLY A 1 162 ? 0.032 -17.221 -15.186 1.00 95.06 162 GLY A N 1
ATOM 1193 C CA . GLY A 1 162 ? 0.377 -16.119 -14.283 1.00 95.06 162 GLY A CA 1
ATOM 1194 C C . GLY A 1 162 ? -0.273 -16.247 -12.900 1.00 95.06 162 GLY A C 1
ATOM 1195 O O . GLY A 1 162 ? -1.150 -17.082 -12.678 1.00 95.06 162 GLY A O 1
ATOM 1196 N N . THR A 1 163 ? 0.121 -15.380 -11.969 1.00 96.69 163 THR A N 1
ATOM 1197 C CA . THR A 1 163 ? -0.445 -15.299 -10.603 1.00 96.69 163 THR A CA 1
ATOM 1198 C C . THR A 1 163 ? -0.951 -13.892 -10.265 1.00 96.69 163 THR A C 1
ATOM 1200 O O . THR A 1 163 ? -1.148 -13.555 -9.105 1.00 96.69 163 THR A O 1
ATOM 1203 N N . TYR A 1 164 ? -1.192 -13.071 -11.291 1.00 96.88 164 TYR A N 1
ATOM 1204 C CA . TYR A 1 164 ? -1.577 -11.654 -11.218 1.00 96.88 164 TYR A CA 1
ATOM 1205 C C . TYR A 1 164 ? -2.972 -11.354 -10.650 1.00 96.88 164 TYR A C 1
ATOM 1207 O O . TYR A 1 164 ? -3.353 -10.186 -10.588 1.00 96.88 164 TYR A O 1
ATOM 1215 N N . VAL A 1 165 ? -3.737 -12.369 -10.247 1.00 98.06 165 VAL A N 1
ATOM 1216 C CA . VAL A 1 165 ? -5.017 -12.215 -9.545 1.00 98.06 165 VAL A CA 1
ATOM 1217 C C . VAL A 1 165 ? -4.851 -12.800 -8.147 1.00 98.06 165 VAL A C 1
ATOM 1219 O O . VAL A 1 165 ? -4.613 -13.999 -8.012 1.00 98.06 165 VAL A O 1
ATOM 1222 N N . GLY A 1 166 ? -4.960 -11.956 -7.123 1.00 97.31 166 GLY A N 1
ATOM 1223 C CA . GLY A 1 166 ? -4.816 -12.367 -5.726 1.00 97.31 166 GLY A CA 1
ATOM 1224 C C . GLY A 1 166 ? -6.100 -12.224 -4.914 1.00 97.31 166 GLY A C 1
ATOM 1225 O O . GLY A 1 166 ? -7.063 -11.577 -5.344 1.00 97.31 166 GLY A O 1
ATOM 1226 N N . ARG A 1 167 ? -6.090 -12.808 -3.713 1.00 97.69 167 ARG A N 1
ATOM 1227 C CA . ARG A 1 167 ? -7.161 -12.683 -2.713 1.00 97.69 167 ARG A CA 1
ATOM 1228 C C . ARG A 1 167 ? -6.637 -12.644 -1.278 1.00 97.69 167 ARG A C 1
ATOM 1230 O O . ARG A 1 167 ? -5.482 -12.966 -1.002 1.00 97.69 167 ARG A O 1
ATOM 1237 N N . ILE A 1 168 ? -7.481 -12.210 -0.348 1.00 97.75 168 ILE A N 1
ATOM 1238 C CA . ILE A 1 168 ? -7.212 -12.290 1.088 1.00 97.75 168 ILE A CA 1
ATOM 1239 C C . ILE A 1 168 ? -6.928 -13.743 1.473 1.00 97.75 168 ILE A C 1
ATOM 1241 O O . ILE A 1 168 ? -7.563 -14.663 0.972 1.00 97.75 168 ILE A O 1
ATOM 1245 N N . GLY A 1 169 ? -5.945 -13.938 2.350 1.00 97.31 169 GLY A N 1
ATOM 1246 C CA . GLY A 1 169 ? -5.453 -15.257 2.742 1.00 97.31 169 GLY A CA 1
ATOM 1247 C C . GLY A 1 169 ? -4.257 -15.739 1.927 1.00 97.31 169 GLY A C 1
ATOM 1248 O O . GLY A 1 169 ? -3.572 -16.640 2.394 1.00 97.31 169 GLY A O 1
ATOM 1249 N N . ASP A 1 170 ? -3.950 -15.117 0.782 1.00 98.25 170 ASP A N 1
ATOM 1250 C CA . ASP A 1 170 ? -2.742 -15.436 0.017 1.00 98.25 170 ASP A CA 1
ATOM 1251 C C . ASP A 1 170 ? -1.448 -15.188 0.825 1.00 98.25 170 ASP A C 1
ATOM 1253 O O . ASP A 1 170 ? -1.441 -14.351 1.736 1.00 98.25 170 ASP A O 1
ATOM 1257 N N . PRO A 1 171 ? -0.333 -15.871 0.485 1.00 97.25 171 PRO A N 1
ATOM 1258 C CA . PRO A 1 171 ? 0.909 -15.765 1.244 1.00 97.25 171 PRO A CA 1
ATOM 1259 C C . PRO A 1 171 ? 1.441 -14.334 1.332 1.00 97.25 171 PRO A C 1
ATOM 1261 O O . PRO A 1 171 ? 1.529 -13.635 0.318 1.00 97.25 171 PRO A O 1
ATOM 1264 N N . MET A 1 172 ? 1.890 -13.947 2.529 1.00 97.06 172 MET A N 1
ATOM 1265 C CA . MET A 1 172 ? 2.760 -12.783 2.697 1.00 97.06 172 MET A CA 1
ATOM 1266 C C . MET A 1 172 ? 4.075 -13.035 1.959 1.00 97.06 172 MET A C 1
ATOM 1268 O O . MET A 1 172 ? 4.832 -13.941 2.312 1.00 97.06 172 MET A O 1
ATOM 1272 N N . ASN A 1 173 ? 4.326 -12.239 0.927 1.00 95.88 173 ASN A N 1
ATOM 1273 C CA . ASN A 1 173 ? 5.478 -12.370 0.044 1.00 95.88 173 ASN A CA 1
ATOM 1274 C C . ASN A 1 173 ? 5.997 -10.979 -0.328 1.00 95.88 173 ASN A C 1
ATOM 1276 O O . ASN A 1 173 ? 5.894 -10.604 -1.488 1.00 95.88 173 ASN A O 1
ATOM 1280 N N . PRO A 1 174 ? 6.471 -10.173 0.636 1.00 95.44 174 PRO A N 1
ATOM 1281 C CA . PRO A 1 174 ? 6.995 -8.846 0.333 1.00 95.44 174 PRO A CA 1
ATOM 1282 C C . PRO A 1 174 ? 8.129 -8.951 -0.693 1.00 95.44 174 PRO A C 1
ATOM 1284 O O . PRO A 1 174 ? 8.949 -9.869 -0.624 1.00 95.44 174 PRO A O 1
ATOM 1287 N N . SER A 1 175 ? 8.184 -8.009 -1.636 1.00 95.25 175 SER A N 1
ATOM 1288 C CA . SER A 1 175 ? 9.298 -7.924 -2.582 1.00 95.25 175 SER A CA 1
ATOM 1289 C C . SER A 1 175 ? 10.627 -7.809 -1.832 1.00 95.25 175 SER A C 1
ATOM 1291 O O . SER A 1 175 ? 10.715 -7.142 -0.803 1.00 95.25 175 SER A O 1
ATOM 1293 N N . VAL A 1 176 ? 11.683 -8.431 -2.351 1.00 94.81 176 VAL A N 1
ATOM 1294 C CA . VAL A 1 176 ? 13.021 -8.381 -1.754 1.00 94.81 176 VAL A CA 1
ATOM 1295 C C . VAL A 1 176 ? 13.467 -6.924 -1.601 1.00 94.81 176 VAL A C 1
ATOM 1297 O O . VAL A 1 176 ? 13.457 -6.172 -2.581 1.00 94.81 176 VAL A O 1
ATOM 1300 N N . TYR A 1 177 ? 13.887 -6.559 -0.384 1.00 93.94 177 TYR A N 1
ATOM 1301 C CA . TYR A 1 177 ? 14.273 -5.202 0.039 1.00 93.94 177 TYR A CA 1
ATOM 1302 C C . TYR A 1 177 ? 13.135 -4.170 0.123 1.00 93.94 177 TYR A C 1
ATOM 1304 O O . TYR A 1 177 ? 13.414 -2.973 0.174 1.00 93.94 177 TYR A O 1
ATOM 1312 N N . ASP A 1 178 ? 11.876 -4.610 0.161 1.00 94.38 178 ASP A N 1
ATOM 1313 C CA . ASP A 1 178 ? 10.703 -3.762 0.406 1.00 94.38 178 ASP A CA 1
ATOM 1314 C C . ASP A 1 178 ? 10.437 -3.639 1.922 1.00 94.38 178 ASP A C 1
ATOM 1316 O O . ASP A 1 178 ? 9.649 -4.377 2.525 1.00 94.38 178 ASP A O 1
ATOM 1320 N N . GLU A 1 179 ? 11.145 -2.706 2.566 1.00 93.62 179 GLU A N 1
ATOM 1321 C CA . GLU A 1 179 ? 11.003 -2.413 4.004 1.00 93.62 179 GLU A CA 1
ATOM 1322 C C . GLU A 1 179 ? 9.624 -1.821 4.334 1.00 93.62 179 GLU A C 1
ATOM 1324 O O . GLU A 1 179 ? 9.080 -2.004 5.432 1.00 93.62 179 GLU A O 1
ATOM 1329 N N . TYR A 1 180 ? 9.007 -1.144 3.364 1.00 96.44 180 TYR A N 1
ATOM 1330 C CA . TYR A 1 180 ? 7.625 -0.703 3.476 1.00 96.44 180 TYR A CA 1
ATOM 1331 C C . TYR A 1 180 ? 6.678 -1.893 3.649 1.00 96.44 180 TYR A C 1
ATOM 1333 O O . TYR A 1 180 ? 5.926 -1.921 4.626 1.00 96.44 180 TYR A O 1
ATOM 1341 N N . ALA A 1 181 ? 6.740 -2.896 2.772 1.00 97.00 181 ALA A N 1
ATOM 1342 C CA . ALA A 1 181 ? 5.893 -4.078 2.858 1.00 97.00 181 ALA A CA 1
ATOM 1343 C C . ALA A 1 181 ? 6.070 -4.809 4.195 1.00 97.00 181 ALA A C 1
ATOM 1345 O O . ALA A 1 181 ? 5.072 -5.096 4.857 1.00 97.00 181 ALA A O 1
ATOM 1346 N N . LEU A 1 182 ? 7.312 -5.036 4.643 1.00 96.25 182 LEU A N 1
ATOM 1347 C CA . LEU A 1 182 ? 7.579 -5.676 5.939 1.00 96.25 182 LEU A CA 1
ATOM 1348 C C . LEU A 1 182 ? 6.958 -4.908 7.110 1.00 96.25 182 LEU A C 1
ATOM 1350 O O . LEU A 1 182 ? 6.254 -5.495 7.935 1.00 96.25 182 LEU A O 1
ATOM 1354 N N . SER A 1 183 ? 7.162 -3.591 7.161 1.00 97.69 183 SER A N 1
ATOM 1355 C CA . SER A 1 183 ? 6.604 -2.762 8.233 1.00 97.69 183 SER A CA 1
ATOM 1356 C C . SER A 1 183 ? 5.067 -2.706 8.197 1.00 97.69 183 SER A C 1
ATOM 1358 O O . SER A 1 183 ? 4.430 -2.650 9.250 1.00 97.69 183 SER A O 1
ATOM 1360 N N . LYS A 1 184 ? 4.439 -2.797 7.012 1.00 98.25 184 LYS A N 1
ATOM 1361 C CA . LYS A 1 184 ? 2.976 -2.921 6.868 1.00 98.25 184 LYS A CA 1
ATOM 1362 C C . LYS A 1 184 ? 2.446 -4.287 7.302 1.00 98.25 184 LYS A C 1
ATOM 1364 O O . LYS A 1 184 ? 1.385 -4.326 7.921 1.00 98.25 184 LYS A O 1
ATOM 1369 N N . ILE A 1 185 ? 3.165 -5.378 7.019 1.00 98.44 185 ILE A N 1
ATOM 1370 C CA . ILE A 1 185 ? 2.818 -6.725 7.504 1.00 98.44 185 ILE A CA 1
ATOM 1371 C C . ILE A 1 185 ? 2.823 -6.738 9.036 1.00 98.44 185 ILE A C 1
ATOM 1373 O O . ILE A 1 185 ? 1.844 -7.169 9.644 1.00 98.44 185 ILE A O 1
ATOM 1377 N N . ALA A 1 186 ? 3.886 -6.217 9.655 1.00 98.25 186 ALA A N 1
ATOM 1378 C CA . ALA A 1 186 ? 4.012 -6.158 11.110 1.00 98.25 186 ALA A CA 1
ATOM 1379 C C . ALA A 1 186 ? 2.893 -5.316 11.752 1.00 98.25 186 ALA A C 1
ATOM 1381 O O . ALA A 1 186 ? 2.192 -5.785 12.652 1.00 98.25 186 ALA A O 1
ATOM 1382 N N . GLY A 1 187 ? 2.642 -4.120 11.208 1.00 98.44 187 GLY A N 1
ATOM 1383 C CA . GLY A 1 187 ? 1.555 -3.251 11.653 1.00 98.44 187 GLY A CA 1
ATOM 1384 C C . GLY A 1 187 ? 0.178 -3.906 11.571 1.00 98.44 187 GLY A C 1
ATOM 1385 O O . GLY A 1 187 ? -0.571 -3.866 12.545 1.00 98.44 187 GLY A O 1
ATOM 1386 N N . GLU A 1 188 ? -0.155 -4.548 10.445 1.00 98.75 188 GLU A N 1
ATOM 1387 C CA . GLU A 1 188 ? -1.427 -5.263 10.292 1.00 98.75 188 GLU A CA 1
ATOM 1388 C C . GLU A 1 188 ? -1.538 -6.424 11.287 1.00 98.75 188 GLU A C 1
ATOM 1390 O O . GLU A 1 188 ? -2.588 -6.591 11.912 1.00 98.75 188 GLU A O 1
ATOM 1395 N N . ARG A 1 189 ? -0.460 -7.192 11.495 1.00 98.56 189 ARG A N 1
ATOM 1396 C CA . ARG A 1 189 ? -0.458 -8.302 12.455 1.00 98.56 189 ARG A CA 1
ATOM 1397 C C . ARG A 1 189 ? -0.803 -7.830 13.863 1.00 98.56 189 ARG A C 1
ATOM 1399 O O . ARG A 1 189 ? -1.612 -8.483 14.512 1.00 98.56 189 ARG A O 1
ATOM 1406 N N . ARG A 1 190 ? -0.303 -6.670 14.318 1.00 98.50 190 ARG A N 1
ATOM 1407 C CA . ARG A 1 190 ? -0.702 -6.093 15.622 1.00 98.50 190 ARG A CA 1
ATOM 1408 C C . ARG A 1 190 ? -2.207 -5.879 15.734 1.00 98.50 190 ARG A C 1
ATOM 1410 O O . ARG A 1 190 ? -2.774 -6.104 16.797 1.00 98.50 190 ARG A O 1
ATOM 1417 N N . VAL A 1 191 ? -2.851 -5.449 14.651 1.00 98.69 191 VAL A N 1
ATOM 1418 C CA . VAL A 1 191 ? -4.303 -5.229 14.613 1.00 98.69 191 VAL A CA 1
ATOM 1419 C C . VAL A 1 191 ? -5.044 -6.555 14.693 1.00 98.69 191 VAL A C 1
ATOM 1421 O O . VAL A 1 191 ? -5.926 -6.712 15.536 1.00 98.69 191 VAL A O 1
ATOM 1424 N N . MET A 1 192 ? -4.655 -7.522 13.861 1.00 98.44 192 MET A N 1
ATOM 1425 C CA . MET A 1 192 ? -5.285 -8.844 13.828 1.00 98.44 192 MET A CA 1
ATOM 1426 C C . MET A 1 192 ? -5.098 -9.607 15.149 1.00 98.44 192 MET A C 1
ATOM 1428 O O . MET A 1 192 ? -5.990 -10.327 15.602 1.00 98.44 192 MET A O 1
ATOM 1432 N N . GLU A 1 193 ? -3.962 -9.383 15.807 1.00 98.31 193 GLU A N 1
ATOM 1433 C CA . GLU A 1 193 ? -3.602 -9.932 17.112 1.00 98.31 193 GLU A CA 1
ATOM 1434 C C . GLU A 1 193 ? -4.028 -9.039 18.298 1.00 98.31 193 GLU A C 1
ATOM 1436 O O . GLU A 1 193 ? -3.695 -9.353 19.436 1.00 98.31 193 GLU A O 1
ATOM 1441 N N . SER A 1 194 ? -4.815 -7.977 18.090 1.00 98.00 194 SER A N 1
ATOM 1442 C CA . SER A 1 194 ? -5.366 -7.145 19.177 1.00 98.00 194 SER A CA 1
ATOM 1443 C C . SER A 1 194 ? -6.651 -7.730 19.770 1.00 98.00 194 SER A C 1
ATOM 1445 O O . SER A 1 194 ? -7.322 -8.536 19.128 1.00 98.00 194 SER A O 1
ATOM 1447 N N . ASP A 1 195 ? -7.038 -7.313 20.973 1.00 96.50 195 ASP A N 1
ATOM 1448 C CA . ASP A 1 195 ? -8.274 -7.794 21.613 1.00 96.50 195 ASP A CA 1
ATOM 1449 C C . ASP A 1 195 ? -9.518 -6.974 21.226 1.00 96.50 195 ASP A C 1
ATOM 1451 O O . ASP A 1 195 ? -10.612 -7.205 21.735 1.00 96.50 195 ASP A O 1
ATOM 1455 N N . LEU A 1 196 ? -9.373 -6.047 20.272 1.00 97.75 196 LEU A N 1
ATOM 1456 C CA . LEU A 1 196 ? -10.471 -5.240 19.743 1.00 97.75 196 LEU A CA 1
ATOM 1457 C C . LEU A 1 196 ? -11.594 -6.118 19.182 1.00 97.75 196 LEU A C 1
ATOM 1459 O O . LEU A 1 196 ? -11.368 -7.048 18.403 1.00 97.75 196 LEU A O 1
ATOM 1463 N N . GLU A 1 197 ? -12.832 -5.796 19.534 1.00 96.12 197 GLU A N 1
ATOM 1464 C CA . GLU A 1 197 ? -14.033 -6.442 18.996 1.00 96.12 197 GLU A CA 1
ATOM 1465 C C . GLU A 1 197 ? -14.417 -5.898 17.624 1.00 96.12 197 GLU A C 1
ATOM 1467 O O . GLU A 1 197 ? -14.953 -6.629 16.794 1.00 96.12 197 GLU A O 1
ATOM 1472 N N . ARG A 1 198 ? -14.067 -4.638 17.345 1.00 97.56 198 ARG A N 1
ATOM 1473 C CA . ARG A 1 198 ? -14.322 -3.982 16.062 1.00 97.56 198 ARG A CA 1
ATOM 1474 C C . ARG A 1 198 ? -13.039 -3.436 15.463 1.00 97.56 198 ARG A C 1
ATOM 1476 O O . ARG A 1 198 ? -12.686 -2.278 15.662 1.00 97.56 198 ARG A O 1
ATOM 1483 N N . TRP A 1 199 ? -12.354 -4.270 14.690 1.00 98.50 199 TRP A N 1
ATOM 1484 C CA . TRP A 1 199 ? -11.275 -3.832 13.808 1.00 98.50 199 TRP A CA 1
ATOM 1485 C C . TRP A 1 199 ? -11.490 -4.338 12.383 1.00 98.50 199 TRP A C 1
ATOM 1487 O O . TRP A 1 199 ? -12.067 -5.404 12.178 1.00 98.50 199 TRP A O 1
ATOM 1497 N N . VAL A 1 200 ? -11.022 -3.586 11.393 1.00 98.81 200 VAL A N 1
ATOM 1498 C CA . VAL A 1 200 ? -10.945 -4.030 9.996 1.00 98.81 200 VAL A CA 1
ATOM 1499 C C . VAL A 1 200 ? -9.606 -3.605 9.404 1.00 98.81 200 VAL A C 1
ATOM 1501 O O . VAL A 1 200 ? -9.137 -2.502 9.686 1.00 98.81 200 VAL A O 1
ATOM 1504 N N . SER A 1 201 ? -8.984 -4.465 8.594 1.00 98.69 201 SER A N 1
ATOM 1505 C CA . SER A 1 201 ? -7.807 -4.100 7.792 1.00 98.69 201 SER A CA 1
ATOM 1506 C C . SER A 1 201 ? -8.177 -3.995 6.317 1.00 98.69 201 SER A C 1
ATOM 1508 O O . SER A 1 201 ? -8.574 -4.975 5.690 1.00 98.69 201 SER A O 1
ATOM 1510 N N . LEU A 1 202 ? -8.053 -2.802 5.747 1.00 98.69 202 LEU A N 1
ATOM 1511 C CA . LEU A 1 202 ? -8.297 -2.549 4.332 1.00 98.69 202 LEU A CA 1
ATOM 1512 C C . LEU A 1 202 ? -6.958 -2.578 3.590 1.00 98.69 202 LEU A C 1
ATOM 1514 O O . LEU A 1 202 ? -6.217 -1.596 3.629 1.00 98.69 202 LEU A O 1
ATOM 1518 N N . ARG A 1 203 ? -6.617 -3.693 2.935 1.00 98.44 203 ARG A N 1
ATOM 1519 C CA . ARG A 1 203 ? -5.398 -3.834 2.124 1.00 98.44 203 ARG A CA 1
ATOM 1520 C C . ARG A 1 203 ? -5.557 -3.072 0.821 1.00 98.44 203 ARG A C 1
ATOM 1522 O O . ARG A 1 203 ? -6.121 -3.574 -0.151 1.00 98.44 203 ARG A O 1
ATOM 1529 N N . MET A 1 204 ? -5.103 -1.826 0.831 1.00 96.25 204 MET A N 1
ATOM 1530 C CA . MET A 1 204 ? -5.288 -0.921 -0.293 1.00 96.25 204 MET A CA 1
ATOM 1531 C C . MET A 1 204 ? -4.296 -1.216 -1.413 1.00 96.25 204 MET A C 1
ATOM 1533 O O . MET A 1 204 ? -3.112 -1.463 -1.178 1.00 96.25 204 MET A O 1
ATOM 1537 N N . THR A 1 205 ? -4.810 -1.174 -2.638 1.00 97.25 205 THR A N 1
ATOM 1538 C CA . THR A 1 205 ? -4.017 -1.150 -3.871 1.00 97.25 205 THR A CA 1
ATOM 1539 C C . THR A 1 205 ? -3.320 0.207 -4.068 1.00 97.25 205 THR A C 1
ATOM 1541 O O . THR A 1 205 ? -3.379 1.085 -3.203 1.00 97.25 205 THR A O 1
ATOM 1544 N N . PHE A 1 206 ? -2.687 0.416 -5.224 1.00 96.06 206 PHE A N 1
ATOM 1545 C CA . PHE A 1 206 ? -2.189 1.730 -5.616 1.00 96.06 206 PHE A CA 1
ATOM 1546 C C . PHE A 1 206 ? -3.327 2.763 -5.669 1.00 96.06 206 PHE A C 1
ATOM 1548 O O . PHE A 1 206 ? -4.284 2.653 -6.443 1.00 96.06 206 PHE A O 1
ATOM 1555 N N . ILE A 1 207 ? -3.203 3.778 -4.812 1.00 96.94 207 ILE A N 1
ATOM 1556 C CA . ILE A 1 207 ? -4.154 4.880 -4.702 1.00 96.94 207 ILE A CA 1
ATOM 1557 C C . ILE A 1 207 ? -3.774 5.953 -5.719 1.00 96.94 207 ILE A C 1
ATOM 1559 O O . ILE A 1 207 ? -2.780 6.657 -5.546 1.00 96.94 207 ILE A O 1
ATOM 1563 N N . MET A 1 208 ? -4.589 6.103 -6.758 1.00 96.19 208 MET A N 1
ATOM 1564 C CA . MET A 1 208 ? -4.404 7.094 -7.810 1.00 96.19 208 MET A CA 1
ATOM 1565 C C . MET A 1 208 ? -4.962 8.452 -7.365 1.00 96.19 208 MET A C 1
ATOM 1567 O O . MET A 1 208 ? -6.171 8.562 -7.127 1.00 96.19 208 MET A O 1
ATOM 1571 N N . PRO A 1 209 ? -4.132 9.508 -7.288 1.00 95.94 209 PRO A N 1
ATOM 1572 C CA . PRO A 1 209 ? -4.632 10.858 -7.080 1.00 95.94 209 PRO A CA 1
ATOM 1573 C C . PRO A 1 209 ? -5.606 11.261 -8.189 1.00 95.94 209 PRO A C 1
ATOM 1575 O O . PRO A 1 209 ? -5.413 10.906 -9.357 1.00 95.94 209 PRO A O 1
ATOM 1578 N N . THR A 1 210 ? -6.638 12.020 -7.828 1.00 96.25 210 THR A N 1
ATOM 1579 C CA . THR A 1 210 ? -7.560 12.649 -8.794 1.00 96.25 210 THR A CA 1
ATOM 1580 C C . THR A 1 210 ? -7.186 14.099 -9.113 1.00 96.25 210 THR A C 1
ATOM 1582 O O . THR A 1 210 ? -7.754 14.698 -10.028 1.00 96.25 210 THR A O 1
ATOM 1585 N N . ASP A 1 211 ? -6.188 14.645 -8.411 1.00 94.75 211 ASP A N 1
ATOM 1586 C CA . ASP A 1 211 ? -5.545 15.921 -8.713 1.00 94.75 211 ASP A CA 1
ATOM 1587 C C . ASP A 1 211 ? -4.259 15.718 -9.535 1.00 94.75 211 ASP A C 1
ATOM 1589 O O . ASP A 1 211 ? -3.397 14.900 -9.203 1.00 94.75 211 ASP A O 1
ATOM 1593 N N . HIS A 1 212 ? -4.118 16.479 -10.622 1.00 94.19 212 HIS A N 1
ATOM 1594 C CA . HIS A 1 212 ? -2.974 16.380 -11.524 1.00 94.19 212 HIS A CA 1
ATOM 1595 C C . HIS A 1 212 ? -1.639 16.734 -10.849 1.00 94.19 212 HIS A C 1
ATOM 1597 O O . HIS A 1 212 ? -0.622 16.106 -11.145 1.00 94.19 212 HIS A O 1
ATOM 1603 N N . ALA A 1 213 ? -1.597 17.747 -9.978 1.00 91.38 213 ALA A N 1
ATOM 1604 C CA . ALA A 1 213 ? -0.354 18.126 -9.311 1.00 91.38 213 ALA A CA 1
ATOM 1605 C C . ALA A 1 213 ? 0.086 17.041 -8.320 1.00 91.38 213 ALA A C 1
ATOM 1607 O O . ALA A 1 213 ? 1.272 16.705 -8.285 1.00 91.38 213 ALA A O 1
ATOM 1608 N N . ASP A 1 214 ? -0.863 16.446 -7.594 1.00 91.88 214 ASP A N 1
ATOM 1609 C CA . ASP A 1 214 ? -0.594 15.317 -6.701 1.00 91.88 214 ASP A CA 1
ATOM 1610 C C . ASP A 1 214 ? -0.115 14.077 -7.474 1.00 91.88 214 ASP A C 1
ATOM 1612 O O . ASP A 1 214 ? 0.842 13.432 -7.047 1.00 91.88 214 ASP A O 1
ATOM 1616 N N . LEU A 1 215 ? -0.700 13.771 -8.642 1.00 91.19 215 LEU A N 1
ATOM 1617 C CA . LEU A 1 215 ? -0.228 12.678 -9.503 1.00 91.19 215 LEU A CA 1
ATOM 1618 C C . LEU A 1 215 ? 1.218 12.904 -9.967 1.00 91.19 215 LEU A C 1
ATOM 1620 O O . LEU A 1 215 ? 2.045 11.998 -9.884 1.00 91.19 215 LEU A O 1
ATOM 1624 N N . MET A 1 216 ? 1.544 14.113 -10.432 1.00 88.38 216 MET A N 1
ATOM 1625 C CA . MET A 1 216 ? 2.904 14.444 -10.875 1.00 88.38 216 MET A CA 1
ATOM 1626 C C . MET A 1 216 ? 3.916 14.436 -9.723 1.00 88.38 216 MET A C 1
ATOM 1628 O O . MET A 1 216 ? 5.094 14.153 -9.941 1.00 88.38 216 MET A O 1
ATOM 1632 N N . ALA A 1 217 ? 3.473 14.708 -8.493 1.00 86.25 217 ALA A N 1
ATOM 1633 C CA . ALA A 1 217 ? 4.317 14.656 -7.304 1.00 86.25 217 ALA A CA 1
ATOM 1634 C C . ALA A 1 217 ? 4.721 13.226 -6.898 1.00 86.25 217 ALA A C 1
ATOM 1636 O O . ALA A 1 217 ? 5.672 13.075 -6.131 1.00 86.25 217 ALA A O 1
ATOM 1637 N N . LEU A 1 218 ? 4.054 12.186 -7.421 1.00 83.50 218 LEU A N 1
ATOM 1638 C CA . LEU A 1 218 ? 4.443 10.785 -7.209 1.00 83.50 218 LEU A CA 1
ATOM 1639 C C . LEU A 1 218 ? 5.697 10.375 -7.995 1.00 83.50 218 LEU A C 1
ATOM 1641 O O . LEU A 1 218 ? 6.186 9.260 -7.827 1.00 83.50 218 LEU A O 1
ATOM 1645 N N . PHE A 1 219 ? 6.212 11.242 -8.870 1.00 77.94 219 PHE A N 1
ATOM 1646 C CA . PHE A 1 219 ? 7.334 10.891 -9.727 1.00 77.94 219 PHE A CA 1
ATOM 1647 C C . PHE A 1 219 ? 8.652 10.744 -8.939 1.00 77.94 219 PHE A C 1
ATOM 1649 O O . PHE A 1 219 ? 9.259 11.725 -8.509 1.00 77.94 219 PHE A O 1
ATOM 1656 N N . ASP A 1 220 ? 9.121 9.502 -8.815 1.00 87.44 220 ASP A N 1
ATOM 1657 C CA . ASP A 1 220 ? 10.390 9.087 -8.207 1.00 87.44 220 ASP A CA 1
ATOM 1658 C C . ASP A 1 220 ? 10.955 7.872 -8.982 1.00 87.44 220 ASP A C 1
ATOM 1660 O O . ASP A 1 220 ? 10.184 7.168 -9.644 1.00 87.44 220 ASP A O 1
ATOM 1664 N N . PRO A 1 221 ? 12.280 7.605 -8.948 1.00 87.38 221 PRO A N 1
ATOM 1665 C CA . PRO A 1 221 ? 12.879 6.421 -9.571 1.00 87.38 221 PRO A CA 1
ATOM 1666 C C . PRO A 1 221 ? 12.225 5.083 -9.218 1.00 87.38 221 PRO A C 1
ATOM 1668 O O . PRO A 1 221 ? 12.357 4.150 -10.006 1.00 87.38 221 PRO A O 1
ATOM 1671 N N . ILE A 1 222 ? 11.502 4.977 -8.101 1.00 91.12 222 ILE A N 1
ATOM 1672 C CA . ILE A 1 222 ? 10.698 3.790 -7.783 1.00 91.12 222 ILE A CA 1
ATOM 1673 C C . ILE A 1 222 ? 9.681 3.433 -8.877 1.00 91.12 222 ILE A C 1
ATOM 1675 O O . ILE A 1 222 ? 9.350 2.265 -9.041 1.00 91.12 222 ILE A O 1
ATOM 1679 N N . ALA A 1 223 ? 9.238 4.387 -9.706 1.00 91.94 223 ALA A N 1
ATOM 1680 C CA . ALA A 1 223 ? 8.389 4.091 -10.864 1.00 91.94 223 ALA A CA 1
ATOM 1681 C C . ALA A 1 223 ? 9.051 3.105 -11.848 1.00 91.94 223 ALA A C 1
ATOM 1683 O O . ALA A 1 223 ? 8.357 2.368 -12.545 1.00 91.94 223 ALA A O 1
ATOM 1684 N N . PHE A 1 224 ? 10.387 3.059 -11.884 1.00 96.38 224 PHE A N 1
ATOM 1685 C CA . PHE A 1 224 ? 11.150 2.097 -12.673 1.00 96.38 224 PHE A CA 1
ATOM 1686 C C . PHE A 1 224 ? 11.206 0.698 -12.044 1.00 96.38 224 PHE A C 1
ATOM 1688 O O . PHE A 1 224 ? 11.612 -0.256 -12.698 1.00 96.38 224 PHE A O 1
ATOM 1695 N N . HIS A 1 225 ? 10.805 0.528 -10.785 1.00 96.44 225 HIS A N 1
ATOM 1696 C CA . HIS A 1 225 ? 10.761 -0.798 -10.163 1.00 96.44 225 HIS A CA 1
ATOM 1697 C C . HIS A 1 225 ? 9.611 -1.632 -10.715 1.00 96.44 225 HIS A C 1
ATOM 1699 O O . HIS A 1 225 ? 9.680 -2.847 -10.651 1.00 96.44 225 HIS A O 1
ATOM 1705 N N . MET A 1 226 ? 8.578 -0.998 -11.269 1.00 94.88 226 MET A N 1
ATOM 1706 C CA . MET A 1 226 ? 7.383 -1.663 -11.769 1.00 94.88 226 MET A CA 1
ATOM 1707 C C . MET A 1 226 ? 7.621 -2.299 -13.151 1.00 94.88 226 MET A C 1
ATOM 1709 O O . MET A 1 226 ? 7.832 -1.565 -14.122 1.00 94.88 226 MET A O 1
ATOM 1713 N N . PRO A 1 227 ? 7.526 -3.636 -13.292 1.00 95.69 227 PRO A N 1
ATOM 1714 C CA . PRO A 1 227 ? 7.584 -4.283 -14.599 1.00 95.69 227 PRO A CA 1
ATOM 1715 C C . PRO A 1 227 ? 6.467 -3.807 -15.530 1.00 95.69 227 PRO A C 1
ATOM 1717 O O . PRO A 1 227 ? 5.330 -3.613 -15.100 1.00 95.69 227 PRO A O 1
ATOM 1720 N N . LEU A 1 228 ? 6.758 -3.668 -16.825 1.00 94.56 228 LEU A N 1
ATOM 1721 C CA . LEU A 1 228 ? 5.820 -3.078 -17.795 1.00 94.56 228 LEU A CA 1
ATOM 1722 C C . LEU A 1 228 ? 4.539 -3.901 -18.022 1.00 94.56 228 LEU A C 1
ATOM 1724 O O . LEU A 1 228 ? 3.524 -3.341 -18.429 1.00 94.56 228 LEU A O 1
ATOM 1728 N N . ASP A 1 229 ? 4.562 -5.203 -17.726 1.00 92.81 229 ASP A N 1
ATOM 1729 C CA . ASP A 1 229 ? 3.395 -6.090 -17.823 1.00 92.81 229 ASP A CA 1
ATOM 1730 C C . ASP A 1 229 ? 2.632 -6.249 -16.490 1.00 92.81 229 ASP A C 1
ATOM 1732 O O . ASP A 1 229 ? 1.678 -7.026 -16.416 1.00 92.81 229 ASP A O 1
ATOM 1736 N N . THR A 1 230 ? 3.002 -5.514 -15.437 1.00 95.62 230 THR A N 1
ATOM 1737 C CA . THR A 1 230 ? 2.340 -5.590 -14.121 1.00 95.62 230 THR A CA 1
ATO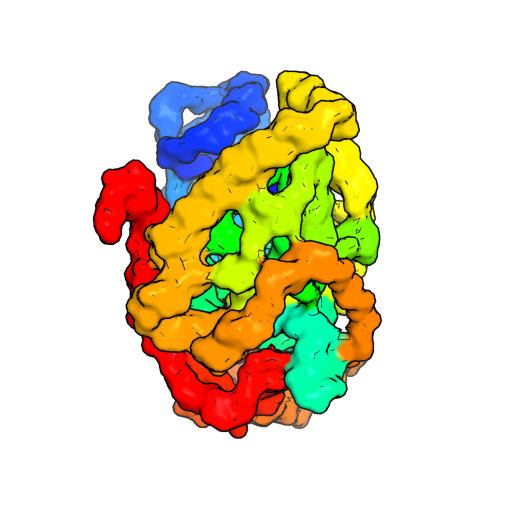M 1738 C C . THR A 1 230 ? 0.856 -5.265 -14.233 1.00 95.62 230 THR A C 1
ATOM 1740 O O . THR A 1 230 ? 0.492 -4.221 -14.779 1.00 95.62 230 THR A O 1
ATOM 1743 N N . ARG A 1 231 ? -0.007 -6.137 -13.701 1.00 97.06 231 ARG A N 1
ATOM 1744 C CA . ARG A 1 231 ? -1.453 -5.901 -13.624 1.00 97.06 231 ARG A CA 1
ATOM 1745 C C . ARG A 1 231 ? -1.804 -5.144 -12.366 1.00 97.06 231 ARG A C 1
ATOM 1747 O O . ARG A 1 231 ? -1.307 -5.461 -11.294 1.00 97.06 231 ARG A O 1
ATOM 1754 N N . MET A 1 232 ? -2.670 -4.153 -12.511 1.00 96.69 232 MET A N 1
ATOM 1755 C CA . MET A 1 232 ? -3.037 -3.259 -11.425 1.00 96.69 232 MET A CA 1
ATOM 1756 C C . MET A 1 232 ? -4.531 -2.962 -11.453 1.00 96.69 232 MET A C 1
ATOM 1758 O O . MET A 1 232 ? -5.045 -2.343 -12.384 1.00 96.69 232 MET A O 1
ATOM 1762 N N . GLU A 1 233 ? -5.247 -3.430 -10.437 1.00 98.31 233 GLU A N 1
ATOM 1763 C CA . GLU A 1 233 ? -6.585 -2.942 -10.133 1.00 98.31 233 GLU A CA 1
ATOM 1764 C C . GLU A 1 233 ? -6.424 -1.807 -9.133 1.00 98.31 233 GLU A C 1
ATOM 1766 O O . GLU A 1 233 ? -6.155 -2.053 -7.960 1.00 98.31 233 GLU A O 1
ATOM 1771 N N . ASN A 1 234 ? -6.525 -0.569 -9.609 1.00 98.12 234 ASN A N 1
ATOM 1772 C CA . ASN A 1 234 ? -6.236 0.622 -8.815 1.00 98.12 234 ASN A CA 1
ATOM 1773 C C . ASN A 1 234 ? -7.485 1.152 -8.115 1.00 98.12 234 ASN A C 1
ATOM 1775 O O . ASN A 1 234 ? -8.599 0.770 -8.455 1.00 98.12 234 ASN A O 1
ATOM 1779 N N . VAL A 1 235 ? -7.316 2.068 -7.165 1.00 98.31 235 VAL A N 1
ATOM 1780 C CA . VAL A 1 235 ? -8.423 2.805 -6.540 1.00 98.31 235 VAL A CA 1
ATOM 1781 C C . VAL A 1 235 ? -8.108 4.295 -6.570 1.00 98.31 235 VAL A C 1
ATOM 1783 O O . VAL A 1 235 ? -6.953 4.681 -6.422 1.00 98.31 235 VAL A O 1
ATOM 1786 N N . THR A 1 236 ? -9.099 5.157 -6.773 1.00 98.38 236 THR A N 1
ATOM 1787 C CA . THR A 1 236 ? -8.878 6.607 -6.670 1.00 98.38 236 THR A CA 1
ATOM 1788 C C . THR A 1 236 ? -8.757 7.033 -5.207 1.00 98.38 236 THR A C 1
ATOM 1790 O O . THR A 1 236 ? -9.310 6.403 -4.303 1.00 98.38 236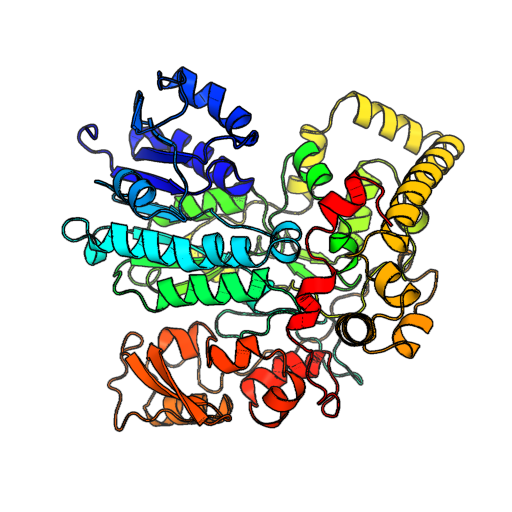 THR A O 1
ATOM 1793 N N . ASP A 1 237 ? -8.058 8.135 -4.951 1.00 97.50 237 ASP A N 1
ATOM 1794 C CA . ASP A 1 237 ? -7.954 8.735 -3.618 1.00 97.50 237 ASP A CA 1
ATOM 1795 C C . ASP A 1 237 ? -9.315 9.032 -2.969 1.00 97.50 237 ASP A C 1
ATOM 1797 O O . ASP A 1 237 ? -9.498 8.767 -1.777 1.00 97.50 237 ASP A O 1
ATOM 1801 N N . ARG A 1 238 ? -10.281 9.538 -3.746 1.00 97.00 238 ARG A N 1
ATOM 1802 C CA . ARG A 1 238 ? -11.648 9.817 -3.285 1.00 97.00 238 ARG A CA 1
ATOM 1803 C C . ARG A 1 238 ? -12.416 8.546 -2.937 1.00 97.00 238 ARG A C 1
ATOM 1805 O O . ARG A 1 238 ? -13.079 8.519 -1.904 1.00 97.00 238 ARG A O 1
ATOM 1812 N N . ALA A 1 239 ? -12.285 7.486 -3.736 1.00 98.38 239 ALA A N 1
ATOM 1813 C CA . ALA A 1 239 ? -12.935 6.207 -3.466 1.00 98.38 239 ALA A CA 1
ATOM 1814 C C . ALA A 1 239 ? -12.322 5.517 -2.238 1.00 98.38 239 ALA A C 1
ATOM 1816 O O . ALA A 1 239 ? -13.050 5.014 -1.386 1.00 98.38 239 ALA A O 1
ATOM 1817 N N . ALA A 1 240 ? -10.996 5.562 -2.086 1.00 98.31 240 ALA A N 1
ATOM 1818 C CA . ALA A 1 240 ? -10.316 5.022 -0.912 1.00 98.31 240 ALA A CA 1
ATOM 1819 C C . ALA A 1 240 ? -10.696 5.781 0.377 1.00 98.31 240 ALA A C 1
ATOM 1821 O O . ALA A 1 240 ? -10.969 5.163 1.408 1.00 98.31 240 ALA A O 1
ATOM 1822 N N . GLY A 1 241 ? -10.792 7.117 0.313 1.00 98.19 241 GLY A N 1
ATOM 1823 C CA . GLY A 1 241 ? -11.251 7.939 1.436 1.00 98.19 241 GLY A CA 1
ATOM 1824 C C . GLY A 1 241 ? -12.711 7.665 1.807 1.00 98.19 241 GLY A C 1
ATOM 1825 O O . GLY A 1 241 ? -13.026 7.525 2.987 1.00 98.19 241 GLY A O 1
ATOM 1826 N N . LEU A 1 242 ? -13.584 7.522 0.804 1.00 98.56 242 LEU A N 1
ATOM 1827 C CA . LEU A 1 242 ? -14.988 7.152 0.986 1.00 98.56 242 LEU A CA 1
ATOM 1828 C C . LEU A 1 242 ? -15.131 5.770 1.638 1.00 98.56 242 LEU A C 1
ATOM 1830 O O . LEU A 1 242 ? -15.887 5.628 2.596 1.00 98.56 242 LEU A O 1
ATOM 1834 N N . ALA A 1 243 ? -14.373 4.774 1.171 1.00 98.50 243 ALA A N 1
ATOM 1835 C CA . ALA A 1 243 ? -14.399 3.420 1.718 1.00 98.50 243 ALA A CA 1
ATOM 1836 C C . ALA A 1 243 ? -14.082 3.400 3.221 1.00 98.50 243 ALA A C 1
ATOM 1838 O O . ALA A 1 243 ? -14.801 2.763 3.985 1.00 98.50 243 ALA A O 1
ATOM 1839 N N . MET A 1 244 ? -13.061 4.150 3.660 1.00 98.00 244 MET A N 1
ATOM 1840 C CA . MET A 1 244 ? -12.728 4.265 5.085 1.00 98.00 244 MET A CA 1
ATOM 1841 C C . MET A 1 244 ? -13.873 4.838 5.922 1.00 98.00 244 MET A C 1
ATOM 1843 O O . MET A 1 244 ? -14.089 4.389 7.046 1.00 98.00 244 MET A O 1
ATOM 1847 N N . VAL A 1 245 ? -14.581 5.847 5.407 1.00 98.75 245 VAL A N 1
ATOM 1848 C CA . VAL A 1 245 ? -15.669 6.499 6.149 1.00 98.75 245 VAL A CA 1
ATOM 1849 C C . VAL A 1 245 ? -16.946 5.656 6.125 1.00 98.75 245 VAL A C 1
ATOM 1851 O O . VAL A 1 245 ? -17.676 5.640 7.112 1.00 98.75 245 VAL A O 1
ATOM 1854 N N . ASN A 1 246 ? -17.188 4.886 5.063 1.00 98.75 246 ASN A N 1
ATOM 1855 C CA . ASN A 1 246 ? -18.332 3.972 4.986 1.00 98.75 246 ASN A CA 1
ATOM 1856 C C . ASN A 1 246 ? -18.244 2.812 5.993 1.00 98.75 246 ASN A C 1
ATOM 1858 O O . ASN A 1 246 ? -19.279 2.271 6.373 1.00 98.75 246 ASN A O 1
ATOM 1862 N N . CYS A 1 247 ? -17.057 2.485 6.520 1.00 98.69 247 CYS A N 1
ATOM 1863 C CA . CYS A 1 247 ? -16.922 1.535 7.632 1.00 98.69 247 CYS A CA 1
ATOM 1864 C C . CYS A 1 247 ? -17.735 1.945 8.875 1.00 98.69 247 CYS A C 1
ATOM 1866 O O . CYS A 1 247 ? -18.159 1.086 9.645 1.00 98.69 247 CYS A O 1
ATOM 1868 N N . LEU A 1 248 ? -17.952 3.248 9.093 1.00 98.19 248 LEU A N 1
ATOM 1869 C CA . LEU A 1 248 ? -18.632 3.770 10.286 1.00 98.19 248 LEU A CA 1
ATOM 1870 C C . LEU A 1 248 ? -20.140 3.485 10.250 1.00 98.19 248 LEU A C 1
ATOM 1872 O O . LEU A 1 248 ? -20.796 3.515 11.288 1.00 98.19 248 LEU A O 1
ATOM 1876 N N . ASP A 1 249 ? -20.688 3.184 9.070 1.00 97.38 249 ASP A N 1
ATOM 1877 C CA . ASP A 1 249 ? -22.087 2.789 8.896 1.00 97.38 249 ASP A CA 1
ATOM 1878 C C . ASP A 1 249 ? -22.316 1.293 9.206 1.00 97.38 249 ASP A C 1
ATOM 1880 O O . ASP A 1 249 ? -23.456 0.838 9.225 1.00 97.38 249 ASP A O 1
ATOM 1884 N N . LEU A 1 250 ? -21.251 0.528 9.482 1.00 97.50 250 LEU A N 1
ATOM 1885 C CA . LEU A 1 250 ? -21.285 -0.926 9.694 1.00 97.50 250 LEU A CA 1
ATOM 1886 C C . LEU A 1 250 ? -21.080 -1.329 11.161 1.00 97.50 250 LEU A C 1
ATOM 1888 O O . LEU A 1 250 ? -20.665 -2.452 11.433 1.00 97.50 250 LEU A O 1
ATOM 1892 N N . ARG A 1 251 ? -21.342 -0.432 12.125 1.00 94.19 251 ARG A N 1
ATOM 1893 C CA . ARG A 1 251 ? -21.093 -0.666 13.565 1.00 94.19 251 ARG A CA 1
ATOM 1894 C C . ARG A 1 251 ? -21.591 -2.031 14.055 1.00 94.19 251 ARG A C 1
ATOM 1896 O O . ARG A 1 251 ? -20.841 -2.714 14.748 1.00 94.19 251 ARG A O 1
ATOM 1903 N N . ASP A 1 252 ? -22.794 -2.419 13.643 1.00 93.50 252 ASP A N 1
ATOM 1904 C CA . ASP A 1 252 ? -23.479 -3.628 14.114 1.00 93.50 252 ASP A CA 1
ATOM 1905 C C . ASP A 1 252 ? -23.357 -4.825 13.146 1.00 93.50 252 ASP A C 1
ATOM 1907 O O . ASP A 1 252 ? -23.951 -5.878 13.377 1.00 93.50 252 ASP A O 1
ATOM 1911 N N . ASP A 1 253 ? -22.577 -4.702 12.064 1.00 96.62 253 ASP A N 1
ATOM 1912 C CA . ASP A 1 253 ? -22.359 -5.791 11.105 1.00 96.62 253 ASP A CA 1
ATOM 1913 C C . ASP A 1 253 ? -21.218 -6.710 11.563 1.00 96.62 253 ASP A C 1
ATOM 1915 O O . ASP A 1 253 ? -20.040 -6.503 11.261 1.00 96.62 253 ASP A O 1
ATOM 1919 N N . ALA A 1 254 ? -21.568 -7.759 12.306 1.00 91.81 254 ALA A N 1
ATOM 1920 C CA . ALA A 1 254 ? -20.601 -8.738 12.801 1.00 91.81 254 ALA A CA 1
ATOM 1921 C C . ALA A 1 254 ? -19.845 -9.480 11.678 1.00 91.81 254 ALA A C 1
ATOM 1923 O O . ALA A 1 254 ? -18.740 -9.968 11.909 1.00 91.81 254 ALA A O 1
ATOM 1924 N N . GLY A 1 255 ? -20.409 -9.561 10.466 1.00 94.81 255 GLY A N 1
ATOM 1925 C CA . GLY A 1 255 ? -19.762 -10.199 9.320 1.00 94.81 255 GLY A CA 1
ATOM 1926 C C . GLY A 1 255 ? -18.634 -9.356 8.724 1.00 94.81 255 GLY A C 1
ATOM 1927 O O . GLY A 1 255 ? -17.726 -9.913 8.099 1.00 94.81 255 GLY A O 1
ATOM 1928 N N . PHE A 1 256 ? -18.672 -8.037 8.928 1.00 97.81 256 PHE A N 1
ATOM 1929 C CA . PHE A 1 256 ? -17.664 -7.102 8.444 1.00 97.81 256 PHE A CA 1
ATOM 1930 C C . PHE A 1 256 ? -16.403 -7.081 9.321 1.00 97.81 256 PHE A C 1
ATOM 1932 O O . PHE A 1 256 ? -15.288 -7.100 8.791 1.00 97.81 256 PHE A O 1
ATOM 1939 N N . TRP A 1 257 ? -16.571 -7.050 10.645 1.00 97.88 257 TRP A N 1
ATOM 1940 C CA . TRP A 1 257 ? -15.483 -6.831 11.604 1.00 97.88 257 TRP A CA 1
ATOM 1941 C C . TRP A 1 257 ? -14.588 -8.054 11.832 1.00 97.88 257 TRP A C 1
ATOM 1943 O O . TRP A 1 257 ? -14.932 -9.192 11.528 1.00 97.88 257 TRP A O 1
ATOM 1953 N N . ARG A 1 258 ? -13.401 -7.788 12.388 1.00 97.25 258 ARG A N 1
ATOM 1954 C CA . ARG A 1 258 ? -12.310 -8.738 12.651 1.00 97.25 258 ARG A CA 1
ATOM 1955 C C . ARG A 1 258 ? -11.829 -9.476 11.401 1.00 97.25 258 ARG A C 1
ATOM 1957 O O . ARG A 1 258 ? -11.515 -10.669 11.431 1.00 97.25 258 ARG A O 1
ATOM 1964 N N . ARG A 1 259 ? -11.780 -8.750 10.281 1.00 97.06 259 ARG A N 1
ATOM 1965 C CA . ARG A 1 259 ? -11.408 -9.266 8.959 1.00 97.06 259 ARG A CA 1
ATOM 1966 C C . ARG A 1 259 ? -10.489 -8.302 8.216 1.00 97.06 259 ARG A C 1
ATOM 1968 O O . ARG A 1 259 ? -10.455 -7.100 8.484 1.00 97.06 259 ARG A O 1
ATOM 1975 N N . ALA A 1 260 ? -9.746 -8.861 7.269 1.00 98.25 260 ALA A N 1
ATOM 1976 C CA . ALA A 1 260 ? -9.014 -8.105 6.267 1.00 98.25 260 ALA A CA 1
ATOM 1977 C C . ALA A 1 260 ? -9.756 -8.177 4.925 1.00 98.25 260 ALA A C 1
ATOM 1979 O O . ALA A 1 260 ? -10.361 -9.204 4.614 1.00 98.25 260 ALA A O 1
ATOM 1980 N N . TYR A 1 261 ? -9.690 -7.104 4.141 1.00 98.69 261 TYR A N 1
ATOM 1981 C CA . TYR A 1 261 ? -10.282 -7.011 2.808 1.00 98.69 261 TYR A CA 1
ATOM 1982 C C . TYR A 1 261 ? -9.289 -6.401 1.832 1.00 98.69 261 TYR A C 1
ATOM 1984 O O . TYR A 1 261 ? -8.649 -5.400 2.154 1.00 98.69 261 TYR A O 1
ATOM 1992 N N . ASN A 1 262 ? -9.194 -6.959 0.627 1.00 98.56 262 ASN A N 1
ATOM 1993 C CA . ASN A 1 262 ? -8.520 -6.278 -0.468 1.00 98.56 262 ASN A CA 1
ATOM 1994 C C . ASN A 1 262 ? -9.401 -5.138 -0.973 1.00 98.56 262 ASN A C 1
ATOM 1996 O O . ASN A 1 262 ? -10.597 -5.316 -1.203 1.00 98.56 262 ASN A O 1
ATOM 2000 N N . LEU A 1 263 ? -8.798 -3.970 -1.164 1.00 97.75 263 LEU A N 1
ATOM 2001 C CA . LEU A 1 263 ? -9.496 -2.766 -1.588 1.00 97.75 263 LEU A CA 1
ATOM 2002 C C . LEU A 1 263 ? -8.930 -2.302 -2.933 1.00 97.75 263 LEU A C 1
ATOM 2004 O O . LEU A 1 263 ? -7.990 -1.509 -2.995 1.00 97.75 263 LEU A O 1
ATOM 2008 N N . GLY A 1 264 ? -9.525 -2.829 -4.006 1.00 97.94 264 GLY A N 1
ATOM 2009 C CA . GLY A 1 264 ? -9.334 -2.391 -5.393 1.00 97.94 264 GLY A CA 1
ATOM 2010 C C . GLY A 1 264 ? -10.531 -1.585 -5.901 1.00 97.94 264 GLY A C 1
ATOM 2011 O O . GLY A 1 264 ? -11.626 -1.691 -5.348 1.00 97.94 264 GLY A O 1
ATOM 2012 N N . GLY A 1 265 ? -10.356 -0.768 -6.939 1.00 98.06 265 GLY A N 1
ATOM 2013 C CA . GLY A 1 265 ? -11.425 0.040 -7.547 1.00 98.06 265 GLY A CA 1
ATOM 2014 C C . GLY A 1 265 ? -12.371 -0.742 -8.462 1.00 98.06 265 GLY A C 1
ATOM 2015 O O . GLY A 1 265 ? -13.246 -0.140 -9.075 1.00 98.06 265 GLY A O 1
ATOM 2016 N N . GLY A 1 266 ? -12.227 -2.067 -8.540 1.00 97.69 266 GLY A N 1
ATOM 2017 C CA . GLY A 1 266 ? -13.061 -2.934 -9.361 1.00 97.69 266 GLY A CA 1
ATOM 2018 C C . GLY A 1 266 ? -12.626 -2.979 -10.830 1.00 97.69 266 GLY A C 1
ATOM 2019 O O . GLY A 1 266 ? -11.646 -2.339 -11.222 1.00 97.69 266 GLY A O 1
ATOM 2020 N N . PRO A 1 267 ? -13.351 -3.738 -11.675 1.00 97.00 267 PRO A N 1
ATOM 2021 C CA . PRO A 1 267 ? -12.964 -3.974 -13.066 1.00 97.00 267 PRO A CA 1
ATOM 2022 C C . PRO A 1 267 ? -12.760 -2.704 -13.906 1.00 97.00 267 PRO A C 1
ATOM 2024 O O . PRO A 1 267 ? -11.871 -2.685 -14.750 1.00 97.00 267 PRO A O 1
ATOM 2027 N N . GLY A 1 268 ? -13.525 -1.634 -13.652 1.00 97.31 268 GLY A N 1
ATOM 2028 C CA . GLY A 1 268 ? -13.405 -0.355 -14.371 1.00 97.31 268 GLY A CA 1
ATOM 2029 C C . GLY A 1 268 ? -12.101 0.410 -14.104 1.00 97.31 268 GLY A C 1
ATOM 2030 O O . GLY A 1 268 ? -11.732 1.283 -14.887 1.00 97.31 268 GLY A O 1
ATOM 2031 N N . MET A 1 269 ? -11.386 0.058 -13.031 1.00 98.00 269 MET A N 1
ATOM 2032 C CA . MET A 1 269 ? -10.094 0.638 -12.646 1.00 98.00 269 MET A CA 1
ATOM 2033 C C . MET A 1 269 ? -8.912 -0.313 -12.895 1.00 98.00 269 MET A C 1
ATOM 2035 O O . MET A 1 269 ? -7.797 -0.062 -12.424 1.00 98.00 269 MET A O 1
ATOM 2039 N N . ARG A 1 270 ? -9.131 -1.419 -13.620 1.00 97.56 270 ARG A N 1
ATOM 2040 C CA . ARG A 1 270 ? -8.056 -2.323 -14.042 1.00 97.56 270 ARG A CA 1
ATOM 2041 C C . ARG A 1 270 ? -7.274 -1.734 -15.205 1.00 97.56 270 ARG A C 1
ATOM 2043 O O . ARG A 1 270 ? -7.841 -1.250 -16.177 1.00 97.56 270 ARG A O 1
ATOM 2050 N N . THR A 1 271 ? -5.957 -1.829 -15.114 1.00 96.44 271 THR A N 1
ATOM 2051 C CA . THR A 1 271 ? -5.030 -1.518 -16.205 1.00 96.44 271 THR A CA 1
ATOM 2052 C C . THR A 1 271 ? -3.751 -2.346 -16.038 1.00 96.44 271 THR A C 1
ATOM 2054 O O . THR A 1 271 ? -3.688 -3.259 -15.205 1.00 96.44 271 THR A O 1
ATOM 2057 N N . ASN A 1 272 ? -2.735 -2.065 -16.843 1.00 95.56 272 ASN A N 1
ATOM 2058 C CA . ASN A 1 272 ? -1.378 -2.555 -16.653 1.00 95.56 272 ASN A CA 1
ATOM 2059 C C . ASN A 1 272 ? -0.390 -1.381 -16.628 1.00 95.56 272 ASN A C 1
ATOM 2061 O O . ASN A 1 272 ? -0.713 -0.269 -17.046 1.00 95.56 272 ASN A O 1
ATOM 2065 N N . ALA A 1 273 ? 0.819 -1.632 -16.131 1.00 94.88 273 ALA A N 1
ATOM 2066 C CA . ALA A 1 273 ? 1.857 -0.616 -15.978 1.00 94.88 273 ALA A CA 1
ATOM 2067 C C . ALA A 1 273 ? 2.147 0.165 -17.271 1.00 94.88 273 ALA A C 1
ATOM 2069 O O . ALA A 1 273 ? 2.273 1.388 -17.232 1.00 94.88 273 ALA A O 1
ATOM 2070 N N . ARG A 1 274 ? 2.222 -0.514 -18.418 1.00 94.56 274 ARG A N 1
ATOM 2071 C CA . ARG A 1 274 ? 2.479 0.117 -19.717 1.00 94.56 274 ARG A CA 1
ATOM 2072 C C . ARG A 1 274 ? 1.356 1.052 -20.153 1.00 94.56 274 ARG A C 1
ATOM 2074 O O . ARG A 1 274 ? 1.639 2.180 -20.560 1.00 94.56 274 ARG A O 1
ATOM 2081 N N . ASP A 1 275 ? 0.110 0.602 -20.070 1.00 94.75 275 ASP A N 1
ATOM 2082 C CA . ASP A 1 275 ? -1.045 1.417 -20.455 1.00 94.75 275 ASP A CA 1
ATOM 2083 C C . ASP A 1 275 ? -1.234 2.586 -19.486 1.00 94.75 275 ASP A C 1
ATOM 2085 O O . ASP A 1 275 ? -1.500 3.707 -19.917 1.00 94.75 275 ASP A O 1
ATOM 2089 N N . TYR A 1 276 ? -0.999 2.367 -18.188 1.00 94.12 276 TYR A N 1
ATOM 2090 C CA . TYR A 1 276 ? -0.982 3.428 -17.182 1.00 94.12 276 TYR A CA 1
ATOM 2091 C C . TYR A 1 276 ? 0.073 4.499 -17.486 1.00 94.12 276 TYR A C 1
ATOM 2093 O O . TYR A 1 276 ? -0.249 5.688 -17.519 1.00 94.12 276 TYR A O 1
ATOM 2101 N N . LEU A 1 277 ? 1.321 4.093 -17.749 1.00 93.06 277 LEU A N 1
ATOM 2102 C CA . LEU A 1 277 ? 2.388 5.018 -18.129 1.00 93.06 277 LEU A CA 1
ATOM 2103 C C . LEU A 1 277 ? 2.005 5.769 -19.409 1.00 93.06 277 LEU A C 1
ATOM 2105 O O . LEU A 1 277 ? 2.034 6.996 -19.433 1.00 93.06 277 LEU A O 1
ATOM 2109 N N . SER A 1 278 ? 1.571 5.060 -20.449 1.00 93.31 278 SER A N 1
ATOM 2110 C CA . SER A 1 278 ? 1.175 5.674 -21.721 1.00 93.31 278 SER A CA 1
ATOM 2111 C C . SER A 1 278 ? 0.061 6.709 -21.537 1.00 93.31 278 SER A C 1
ATOM 2113 O O . SER A 1 278 ? 0.183 7.824 -22.041 1.00 93.31 278 SER A O 1
ATOM 2115 N N . ALA A 1 279 ? -0.971 6.395 -20.748 1.00 92.81 279 ALA A N 1
ATOM 2116 C CA . ALA A 1 279 ? -2.060 7.318 -20.439 1.00 92.81 279 ALA A CA 1
ATOM 2117 C C . ALA A 1 279 ? -1.580 8.552 -19.653 1.00 92.81 279 ALA A C 1
ATOM 2119 O O . ALA A 1 279 ? -1.965 9.676 -19.976 1.00 92.81 279 ALA A O 1
ATOM 2120 N N . ALA A 1 280 ? -0.704 8.373 -18.659 1.00 91.75 280 ALA A N 1
ATOM 2121 C CA . ALA A 1 280 ? -0.168 9.478 -17.864 1.00 91.75 280 ALA A CA 1
ATOM 2122 C C . ALA A 1 280 ? 0.667 10.467 -18.704 1.00 91.75 280 ALA A C 1
ATOM 2124 O O . ALA A 1 280 ? 0.609 11.675 -18.466 1.00 91.75 280 ALA A O 1
ATOM 2125 N N . TYR A 1 281 ? 1.419 9.984 -19.700 1.00 92.19 281 TYR A N 1
ATOM 2126 C CA . TYR A 1 281 ? 2.219 10.843 -20.584 1.00 92.19 281 TYR A CA 1
ATOM 2127 C C . TYR A 1 281 ? 1.414 11.415 -21.762 1.00 92.19 281 TYR A C 1
ATOM 2129 O O . TYR A 1 281 ? 1.590 12.597 -22.080 1.00 92.19 281 TYR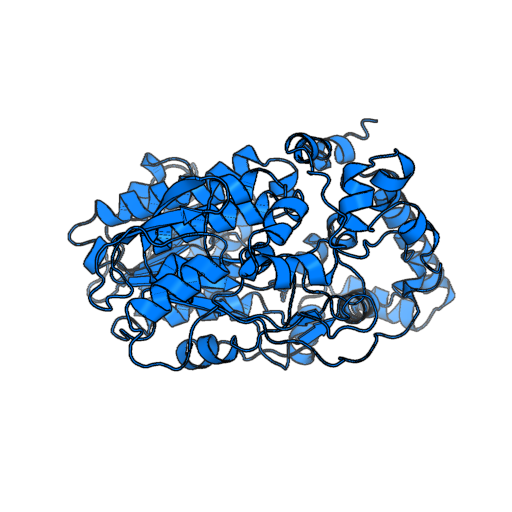 A O 1
ATOM 2137 N N . ASP A 1 282 ? 0.469 10.668 -22.347 1.00 93.44 282 ASP A N 1
ATOM 2138 C CA . ASP A 1 282 ? -0.444 11.218 -23.365 1.00 93.44 282 ASP A CA 1
ATOM 2139 C C . ASP A 1 282 ? -1.333 12.325 -22.783 1.00 93.44 282 ASP A C 1
ATOM 2141 O O . ASP A 1 282 ? -1.607 13.324 -23.458 1.00 93.44 282 ASP A O 1
ATOM 2145 N N . LEU A 1 283 ? -1.682 12.238 -21.493 1.00 92.75 283 LEU A N 1
ATOM 2146 C CA . LEU A 1 283 ? -2.376 13.309 -20.780 1.00 92.75 283 LEU A CA 1
ATOM 2147 C C . LEU A 1 283 ? -1.618 14.646 -20.870 1.00 92.75 283 LEU A C 1
ATOM 2149 O O . LEU A 1 283 ? -2.265 15.691 -20.910 1.00 92.75 283 LEU A O 1
ATOM 2153 N N . MET A 1 284 ? -0.283 14.629 -20.970 1.00 91.56 284 MET A N 1
ATOM 2154 C CA . MET A 1 284 ? 0.579 15.803 -21.181 1.00 91.56 284 MET A CA 1
ATOM 2155 C C . MET A 1 284 ? 0.909 16.071 -22.663 1.00 91.56 284 MET A C 1
ATOM 2157 O O . MET A 1 284 ? 1.543 17.078 -22.982 1.00 91.56 284 MET A O 1
ATOM 2161 N N . GLY A 1 285 ? 0.456 15.214 -23.581 1.00 94.31 285 GLY A N 1
ATOM 2162 C CA . GLY A 1 285 ? 0.747 15.276 -25.015 1.00 94.31 285 GLY A CA 1
ATOM 2163 C C . GLY A 1 285 ? 2.118 14.716 -25.393 1.00 94.31 285 GLY A C 1
ATOM 2164 O O . GLY A 1 285 ? 2.713 15.205 -26.354 1.00 94.31 285 GLY A O 1
ATOM 2165 N N . LEU A 1 286 ? 2.630 13.752 -24.622 1.00 95.38 286 LEU A N 1
ATOM 2166 C CA . LEU A 1 286 ? 3.956 13.157 -24.788 1.00 95.38 286 LEU A CA 1
ATOM 2167 C C . LEU A 1 286 ? 3.869 11.654 -25.064 1.00 95.38 286 LEU A C 1
ATOM 2169 O O . LEU A 1 286 ? 3.037 10.957 -24.491 1.00 95.38 286 LEU A O 1
ATOM 2173 N N . ASP A 1 287 ? 4.790 11.148 -25.881 1.00 95.12 287 ASP A N 1
ATOM 2174 C CA . ASP A 1 287 ? 4.997 9.713 -26.076 1.00 95.12 287 ASP A CA 1
ATOM 2175 C C . ASP A 1 287 ? 6.005 9.167 -25.047 1.00 95.12 287 ASP A C 1
ATOM 2177 O O . ASP A 1 287 ? 7.192 9.529 -25.049 1.00 95.12 287 ASP A O 1
ATOM 2181 N N . VAL A 1 288 ? 5.547 8.273 -24.163 1.00 94.44 288 VAL A N 1
ATOM 2182 C CA . VAL A 1 288 ? 6.391 7.689 -23.109 1.00 94.44 288 VAL A CA 1
ATOM 2183 C C . VAL A 1 288 ? 7.571 6.896 -23.678 1.00 94.44 288 VAL A C 1
ATOM 2185 O O . VAL A 1 288 ? 8.670 6.969 -23.125 1.00 94.44 288 VAL A O 1
ATOM 2188 N N . ALA A 1 289 ? 7.402 6.226 -24.824 1.00 95.25 289 ALA A N 1
ATOM 2189 C CA . ALA A 1 289 ? 8.450 5.422 -25.451 1.00 95.25 289 ALA A CA 1
ATOM 2190 C C . ALA A 1 289 ? 9.588 6.278 -26.031 1.00 95.25 289 ALA A C 1
ATOM 2192 O O . ALA A 1 289 ? 10.701 5.800 -26.249 1.00 95.25 289 ALA A O 1
ATOM 2193 N N . ARG A 1 290 ? 9.347 7.576 -26.247 1.00 95.81 290 ARG A N 1
ATOM 2194 C CA . ARG A 1 290 ? 10.406 8.537 -26.594 1.00 95.81 290 ARG A CA 1
ATOM 2195 C C . ARG A 1 290 ? 11.075 9.124 -25.364 1.00 95.81 290 ARG A C 1
ATOM 2197 O O . ARG A 1 290 ? 12.261 9.461 -25.416 1.00 95.81 290 ARG A O 1
ATOM 2204 N N . CYS A 1 291 ? 10.334 9.221 -24.266 1.00 95.69 291 CYS A N 1
ATOM 2205 C CA . CYS A 1 291 ? 10.800 9.775 -23.003 1.00 95.69 291 CYS A CA 1
ATOM 2206 C C . CYS A 1 291 ? 11.651 8.789 -22.190 1.00 95.69 291 CYS A C 1
ATOM 2208 O O . CYS A 1 291 ? 12.475 9.227 -21.388 1.00 95.69 291 CYS A O 1
ATOM 2210 N N . MET A 1 292 ? 11.471 7.479 -22.368 1.00 95.81 292 MET A N 1
ATOM 2211 C CA . MET A 1 292 ? 12.117 6.461 -21.538 1.00 95.81 292 MET A CA 1
ATOM 2212 C C . MET A 1 292 ? 12.643 5.270 -22.338 1.00 95.81 292 MET A C 1
ATOM 2214 O O . MET A 1 292 ? 12.228 5.056 -23.471 1.00 95.81 292 MET A O 1
ATOM 2218 N N . ASP A 1 293 ? 13.560 4.503 -21.742 1.00 96.31 293 ASP A N 1
ATOM 2219 C CA . ASP A 1 293 ? 14.062 3.243 -22.301 1.00 96.31 293 ASP A CA 1
ATOM 2220 C C . ASP A 1 293 ? 13.568 2.053 -21.468 1.00 96.31 293 ASP A C 1
ATOM 2222 O O . ASP A 1 293 ? 13.481 2.132 -20.242 1.00 96.31 293 ASP A O 1
ATOM 2226 N N . ALA A 1 294 ? 13.280 0.929 -22.128 1.00 96.31 294 ALA A N 1
ATOM 2227 C CA . ALA A 1 294 ? 12.734 -0.258 -21.468 1.00 96.31 294 ALA A CA 1
ATOM 2228 C C . ALA A 1 294 ? 13.663 -0.826 -20.384 1.00 96.31 294 ALA A C 1
ATOM 2230 O O . ALA A 1 294 ? 13.195 -1.220 -19.322 1.00 96.31 294 ALA A O 1
ATOM 2231 N N . ASN A 1 295 ? 14.982 -0.786 -20.600 1.00 97.12 295 ASN A N 1
ATOM 2232 C CA . ASN A 1 295 ? 15.976 -1.258 -19.628 1.00 97.12 295 ASN A CA 1
ATOM 2233 C C . ASN A 1 295 ? 16.168 -0.331 -18.416 1.00 97.12 295 ASN A C 1
ATOM 2235 O O . ASN A 1 295 ? 17.121 -0.487 -17.653 1.00 97.12 295 ASN A O 1
ATOM 2239 N N . TRP A 1 296 ? 15.317 0.682 -18.251 1.00 97.62 296 TRP A N 1
ATOM 2240 C CA . TRP A 1 296 ? 15.211 1.385 -16.979 1.00 97.62 296 TRP A CA 1
ATOM 2241 C C . TRP A 1 296 ? 14.287 0.638 -16.023 1.00 97.62 296 TRP A C 1
ATOM 2243 O O . TRP A 1 296 ? 14.519 0.722 -14.824 1.00 97.62 296 TRP A O 1
ATOM 2253 N N . PHE A 1 297 ? 13.317 -0.116 -16.547 1.00 97.62 297 PHE A N 1
ATOM 2254 C CA . PHE A 1 297 ? 12.303 -0.823 -15.776 1.00 97.62 297 PHE A CA 1
ATOM 2255 C C . PHE A 1 297 ? 12.758 -2.225 -15.365 1.00 97.62 297 PHE A C 1
ATOM 2257 O O . PHE A 1 297 ? 13.418 -2.912 -16.143 1.00 97.62 297 PHE A O 1
ATOM 2264 N N . ALA A 1 298 ? 12.388 -2.653 -14.158 1.00 97.44 298 ALA A N 1
ATOM 2265 C CA . ALA A 1 298 ? 12.615 -4.018 -13.687 1.00 97.44 298 ALA A CA 1
ATOM 2266 C C . ALA A 1 298 ? 11.766 -5.053 -14.447 1.00 97.44 298 ALA A C 1
ATOM 2268 O O . ALA A 1 298 ? 10.805 -4.710 -15.138 1.00 97.44 298 ALA A O 1
ATOM 2269 N N . LEU A 1 299 ? 12.099 -6.337 -14.289 1.00 96.12 299 LEU A N 1
ATOM 2270 C CA . LEU A 1 299 ? 11.337 -7.453 -14.867 1.00 96.12 299 LEU A CA 1
ATOM 2271 C C . LEU A 1 299 ? 10.488 -8.200 -13.830 1.00 96.12 299 LEU A C 1
ATOM 2273 O O . LEU A 1 299 ? 9.520 -8.862 -14.201 1.00 96.12 299 LEU A O 1
ATOM 2277 N N . ARG A 1 300 ? 10.825 -8.079 -12.541 1.00 95.50 300 ARG A N 1
ATOM 2278 C CA . ARG A 1 300 ? 10.098 -8.671 -11.409 1.00 95.50 300 ARG A CA 1
ATOM 2279 C C . ARG A 1 300 ? 10.294 -7.843 -10.127 1.00 95.50 300 ARG A C 1
ATOM 2281 O O . ARG A 1 300 ? 10.898 -6.774 -10.174 1.00 95.50 300 ARG A O 1
ATOM 2288 N N . ASN A 1 301 ? 9.822 -8.361 -8.989 1.00 95.62 301 ASN A N 1
ATOM 2289 C CA . ASN A 1 301 ? 10.055 -7.817 -7.642 1.00 95.62 301 ASN A CA 1
ATOM 2290 C C . ASN A 1 301 ? 9.345 -6.484 -7.317 1.00 95.62 301 ASN A C 1
ATOM 2292 O O . ASN A 1 301 ? 9.831 -5.696 -6.510 1.00 95.62 301 ASN A O 1
ATOM 2296 N N . PHE A 1 302 ? 8.161 -6.231 -7.880 1.00 95.56 302 PHE A N 1
ATOM 2297 C CA . PHE A 1 302 ? 7.331 -5.079 -7.511 1.00 95.56 302 PHE A CA 1
ATOM 2298 C C . PHE A 1 302 ? 5.884 -5.493 -7.293 1.00 95.56 302 PHE A C 1
ATOM 2300 O O . PHE A 1 302 ? 5.342 -6.290 -8.052 1.00 95.56 302 PHE A O 1
ATOM 2307 N N . HIS A 1 303 ? 5.267 -4.964 -6.244 1.00 95.56 303 HIS A N 1
ATOM 2308 C CA . HIS A 1 303 ? 3.922 -5.346 -5.852 1.00 95.56 303 HIS A CA 1
ATOM 2309 C C . HIS A 1 303 ? 2.862 -4.649 -6.690 1.00 95.56 303 HIS A C 1
ATOM 2311 O O . HIS A 1 303 ? 2.988 -3.456 -6.927 1.00 95.56 303 HIS A O 1
ATOM 2317 N N . LEU A 1 304 ? 1.834 -5.396 -7.105 1.00 96.88 304 LEU A N 1
ATOM 2318 C CA . LEU A 1 304 ? 0.531 -4.967 -7.638 1.00 96.88 304 LEU A CA 1
ATOM 2319 C C . LEU A 1 304 ? -0.191 -6.207 -8.192 1.00 96.88 304 LEU A C 1
ATOM 2321 O O . LEU A 1 304 ? 0.450 -7.210 -8.503 1.00 96.88 304 LEU A O 1
ATOM 2325 N N . GLN A 1 305 ? -1.519 -6.156 -8.292 1.00 97.69 305 GLN A N 1
ATOM 2326 C CA . GLN A 1 305 ? -2.324 -7.269 -8.804 1.00 97.69 305 GLN A CA 1
ATOM 2327 C C . GLN A 1 305 ? -3.734 -6.818 -9.207 1.00 97.69 305 GLN A C 1
ATOM 2329 O O . GLN A 1 305 ? -4.172 -5.705 -8.901 1.00 97.69 305 GLN A O 1
ATOM 2334 N N . TYR A 1 306 ? -4.464 -7.711 -9.870 1.00 98.38 306 TYR A N 1
ATOM 2335 C CA . TYR A 1 306 ? -5.925 -7.729 -9.851 1.00 98.38 306 TYR A CA 1
ATOM 2336 C C . TYR A 1 306 ? -6.433 -8.487 -8.628 1.00 98.38 306 TYR A C 1
ATOM 2338 O O . TYR A 1 306 ? -5.695 -9.244 -7.995 1.00 98.38 306 TYR A O 1
ATOM 2346 N N . TYR A 1 307 ? -7.713 -8.302 -8.316 1.00 98.31 307 TYR A N 1
ATOM 2347 C CA . TYR A 1 307 ? -8.340 -8.956 -7.176 1.00 98.31 307 TYR A CA 1
ATOM 2348 C C . TYR A 1 307 ? -9.473 -9.874 -7.613 1.00 98.31 307 TYR A C 1
ATOM 2350 O O . TYR A 1 307 ? -10.305 -9.514 -8.449 1.00 98.31 307 TYR A O 1
ATOM 2358 N N . GLU A 1 308 ? -9.511 -11.062 -7.022 1.00 97.31 308 GLU A N 1
ATOM 2359 C CA . GLU A 1 308 ? -10.683 -11.938 -7.081 1.00 97.31 308 GLU A CA 1
ATOM 2360 C C . GLU A 1 308 ? -11.795 -11.420 -6.149 1.00 97.31 308 GLU A C 1
ATOM 2362 O O . GLU A 1 308 ? -12.977 -11.594 -6.432 1.00 97.31 308 GLU A O 1
ATOM 2367 N N . ASP A 1 309 ? -11.423 -10.739 -5.060 1.00 97.50 309 ASP A N 1
ATOM 2368 C CA . ASP A 1 309 ? -12.275 -10.515 -3.890 1.00 97.50 309 ASP A CA 1
ATOM 2369 C C . ASP A 1 309 ? -12.517 -9.040 -3.519 1.00 97.50 309 ASP A C 1
ATOM 2371 O O . ASP A 1 309 ? -13.182 -8.771 -2.516 1.00 97.50 309 ASP A O 1
ATOM 2375 N N . SER A 1 310 ? -12.055 -8.069 -4.319 1.00 97.19 310 SER A N 1
ATOM 2376 C CA . SER A 1 310 ? -12.291 -6.637 -4.044 1.00 97.19 310 SER A CA 1
ATOM 2377 C C . SER A 1 310 ? -13.778 -6.256 -4.086 1.00 97.19 310 SER A C 1
ATOM 2379 O O . SER A 1 310 ? -14.214 -5.329 -3.401 1.00 97.19 310 SER A O 1
ATOM 2381 N N . SER A 1 311 ? -14.590 -7.002 -4.840 1.00 97.75 311 SER A N 1
ATOM 2382 C CA . SER A 1 311 ? -16.049 -6.852 -4.878 1.00 97.75 311 SER A CA 1
ATOM 2383 C C . SER A 1 311 ? -16.708 -7.163 -3.529 1.00 97.75 311 SER A C 1
ATOM 2385 O O . SER A 1 311 ? -17.717 -6.541 -3.196 1.00 97.75 311 SER A O 1
ATOM 2387 N N . THR A 1 312 ? -16.115 -8.045 -2.716 1.00 97.81 312 THR A N 1
ATOM 2388 C CA . THR A 1 312 ? -16.579 -8.344 -1.351 1.00 97.81 312 THR A CA 1
ATOM 2389 C C . THR A 1 312 ? -16.503 -7.099 -0.474 1.00 97.81 312 THR A C 1
ATOM 2391 O O . THR A 1 312 ? -17.471 -6.754 0.199 1.00 97.81 312 THR A O 1
ATOM 2394 N N . ALA A 1 313 ? -15.380 -6.373 -0.524 1.00 97.62 313 ALA A N 1
ATOM 2395 C CA . ALA A 1 313 ? -15.229 -5.111 0.196 1.00 97.62 313 ALA A CA 1
ATOM 2396 C C . ALA A 1 313 ? -16.253 -4.076 -0.290 1.00 97.62 313 ALA A C 1
ATOM 2398 O O . ALA A 1 313 ? -16.866 -3.366 0.506 1.00 97.62 313 ALA A O 1
ATOM 2399 N N . ASN A 1 314 ? -16.475 -4.010 -1.605 1.00 98.44 314 ASN A N 1
ATOM 2400 C CA . ASN A 1 314 ? -17.425 -3.075 -2.195 1.00 98.44 314 ASN A CA 1
ATOM 2401 C C . ASN A 1 314 ? -18.892 -3.382 -1.846 1.00 98.44 314 ASN A C 1
ATOM 2403 O O . ASN A 1 314 ? -19.680 -2.448 -1.719 1.00 98.44 314 ASN A O 1
ATOM 2407 N N . ALA A 1 315 ? -19.267 -4.647 -1.641 1.00 98.44 315 ALA A N 1
ATOM 2408 C CA . ALA A 1 315 ? -20.621 -5.010 -1.214 1.00 98.44 315 ALA A CA 1
ATOM 2409 C C . ALA A 1 315 ? -20.994 -4.363 0.135 1.00 98.44 315 ALA A C 1
ATOM 2411 O O . ALA A 1 315 ? -22.122 -3.899 0.310 1.00 98.44 315 ALA A O 1
ATOM 2412 N N . TYR A 1 316 ? -20.019 -4.264 1.044 1.00 98.44 316 TYR A N 1
ATOM 2413 C CA . TYR A 1 316 ? -20.147 -3.550 2.314 1.00 98.44 316 TYR A CA 1
ATOM 2414 C C . TYR A 1 316 ? -20.017 -2.034 2.145 1.00 98.44 316 TYR A C 1
ATOM 2416 O O . TYR A 1 316 ? -20.862 -1.267 2.600 1.00 98.44 316 TYR A O 1
ATOM 2424 N N . LEU A 1 317 ? -18.942 -1.598 1.485 1.00 98.44 317 LEU A N 1
ATOM 2425 C CA . LEU A 1 317 ? -18.454 -0.223 1.573 1.00 98.44 317 LEU A CA 1
ATOM 2426 C C . LEU A 1 317 ? -18.863 0.668 0.398 1.00 98.44 317 LEU A C 1
ATOM 2428 O O . LEU A 1 317 ? -18.639 1.867 0.475 1.00 98.44 317 LEU A O 1
ATOM 2432 N N . ARG A 1 318 ? -19.438 0.128 -0.682 1.00 98.06 318 ARG A N 1
ATOM 2433 C CA . ARG A 1 318 ? -20.029 0.871 -1.817 1.00 98.06 318 ARG A CA 1
ATOM 2434 C C . ARG A 1 318 ? -19.168 2.040 -2.322 1.00 98.06 318 ARG A C 1
ATOM 2436 O O . ARG A 1 318 ? -19.649 3.164 -2.455 1.00 98.06 318 ARG A O 1
ATOM 2443 N N . TYR A 1 319 ? -17.886 1.783 -2.562 1.00 97.69 319 TYR A N 1
ATOM 2444 C CA . TYR A 1 319 ? -16.895 2.805 -2.920 1.00 97.69 319 TYR A CA 1
ATOM 2445 C C . TYR A 1 319 ? -16.415 2.714 -4.375 1.00 97.69 319 TYR A C 1
ATOM 2447 O O . TYR A 1 319 ? -15.844 3.678 -4.884 1.00 97.69 319 TYR A O 1
ATOM 2455 N N . GLN A 1 320 ? -16.622 1.577 -5.051 1.00 97.19 320 GLN A N 1
ATOM 2456 C CA . GLN A 1 320 ? -16.237 1.375 -6.452 1.00 97.19 320 GLN A CA 1
ATOM 2457 C C . GLN A 1 320 ? -17.213 2.117 -7.375 1.00 97.19 320 GLN A C 1
ATOM 2459 O O . GLN A 1 320 ? -18.145 1.529 -7.920 1.00 97.19 320 GLN A O 1
ATOM 2464 N N . GLY A 1 321 ? -17.026 3.432 -7.493 1.00 95.25 321 GLY A N 1
ATOM 2465 C CA . GLY A 1 321 ? -17.807 4.301 -8.381 1.00 95.25 321 GLY A CA 1
ATOM 2466 C C . GLY A 1 321 ? -17.004 4.934 -9.520 1.00 95.25 321 GLY A C 1
ATOM 2467 O O . GLY A 1 321 ? -17.596 5.588 -10.372 1.00 95.25 321 GLY A O 1
ATOM 2468 N N . ASP A 1 322 ? -15.680 4.764 -9.525 1.00 97.44 322 ASP A N 1
ATOM 2469 C CA . ASP A 1 322 ? -14.786 5.324 -10.539 1.00 97.44 322 ASP A CA 1
ATOM 2470 C C . ASP A 1 322 ? -14.364 4.288 -11.582 1.00 97.44 322 ASP A C 1
ATOM 2472 O O . ASP A 1 322 ? -14.333 3.087 -11.315 1.00 97.44 322 ASP A O 1
ATOM 2476 N N . ASP A 1 323 ? -13.998 4.786 -12.761 1.00 97.75 323 ASP A N 1
ATOM 2477 C CA . ASP A 1 323 ? -13.372 4.027 -13.837 1.00 97.75 323 ASP A CA 1
ATOM 2478 C C . ASP A 1 323 ? -12.223 4.838 -14.466 1.00 97.75 323 ASP A C 1
ATOM 2480 O O . ASP A 1 323 ? -11.959 5.991 -14.101 1.00 97.75 323 ASP A O 1
ATOM 2484 N N . ALA A 1 324 ? -11.515 4.238 -15.424 1.00 96.00 324 ALA A N 1
ATOM 2485 C CA . ALA A 1 324 ? -10.412 4.904 -16.111 1.00 96.00 324 ALA A CA 1
ATOM 2486 C C . ALA A 1 324 ? -10.820 6.242 -16.768 1.00 96.00 324 ALA A C 1
ATOM 2488 O O . ALA A 1 324 ? -10.023 7.184 -16.799 1.00 96.00 324 ALA A O 1
ATOM 2489 N N . ALA A 1 325 ? -12.055 6.359 -17.269 1.00 96.88 325 ALA A N 1
ATOM 2490 C CA . ALA A 1 325 ? -12.537 7.571 -17.924 1.00 96.88 325 ALA A CA 1
ATOM 2491 C C . ALA A 1 325 ? -12.856 8.676 -16.907 1.00 96.88 325 ALA A C 1
ATOM 2493 O O . ALA A 1 325 ? -12.462 9.828 -17.109 1.00 96.88 325 ALA A O 1
ATOM 2494 N N . SER A 1 326 ? -13.518 8.341 -15.795 1.00 97.81 326 SER A N 1
ATOM 2495 C CA . SER A 1 326 ? -13.822 9.283 -14.714 1.00 97.81 326 SER A CA 1
ATOM 2496 C C . SER A 1 326 ? -12.551 9.768 -14.012 1.00 97.81 326 SER A C 1
ATOM 2498 O O . SER A 1 326 ? -12.467 10.938 -13.620 1.00 97.81 326 SER A O 1
ATOM 2500 N N . HIS A 1 327 ? -11.536 8.903 -13.899 1.00 97.31 327 HIS A N 1
ATOM 2501 C CA . HIS A 1 327 ? -10.211 9.257 -13.393 1.00 97.31 327 HIS A CA 1
ATOM 2502 C C . HIS A 1 327 ? -9.479 10.211 -14.341 1.00 97.31 327 HIS A C 1
ATOM 2504 O O . HIS A 1 327 ? -9.066 11.293 -13.916 1.00 97.31 327 HIS A O 1
ATOM 2510 N N . HIS A 1 328 ? -9.400 9.877 -15.634 1.00 96.38 328 HIS A N 1
ATOM 2511 C CA . HIS A 1 328 ? -8.797 10.754 -16.641 1.00 96.38 328 HIS A CA 1
ATOM 2512 C C . HIS A 1 328 ? -9.483 12.129 -16.678 1.00 96.38 328 HIS A C 1
ATOM 2514 O O . HIS A 1 328 ? -8.810 13.160 -16.698 1.00 96.38 328 HIS A O 1
ATOM 2520 N N . ALA A 1 329 ? -10.819 12.168 -16.628 1.00 97.06 329 ALA A N 1
ATOM 2521 C CA . ALA A 1 329 ? -11.580 13.414 -16.598 1.00 97.06 329 ALA A CA 1
ATOM 2522 C C . ALA A 1 329 ? -11.266 14.269 -15.358 1.00 97.06 329 ALA A C 1
ATOM 2524 O O . ALA A 1 329 ? -11.143 15.488 -15.477 1.00 97.06 329 ALA A O 1
ATOM 2525 N N . ALA A 1 330 ? -11.087 13.656 -14.182 1.00 97.44 330 ALA A N 1
ATOM 2526 C CA . ALA A 1 330 ? -10.725 14.375 -12.959 1.00 97.44 330 ALA A CA 1
ATOM 2527 C C . ALA A 1 330 ? -9.319 15.000 -13.044 1.00 97.44 330 ALA A C 1
ATOM 2529 O O . ALA A 1 330 ? -9.130 16.170 -12.691 1.00 97.44 330 ALA A O 1
ATOM 2530 N N . LEU A 1 331 ? -8.350 14.260 -13.591 1.00 96.88 331 LEU A N 1
ATOM 2531 C CA . LEU A 1 331 ? -7.003 14.776 -13.843 1.00 96.88 331 LEU A CA 1
ATOM 2532 C C . LEU A 1 331 ? -7.012 15.905 -14.873 1.00 96.88 331 LEU A C 1
ATOM 2534 O O . LEU A 1 331 ? -6.372 16.940 -14.688 1.00 96.88 331 LEU A O 1
ATOM 2538 N N . GLU A 1 332 ? -7.764 15.738 -15.959 1.00 95.69 332 GLU A N 1
ATOM 2539 C CA . GLU A 1 332 ? -7.920 16.785 -16.958 1.00 95.69 332 GLU A CA 1
ATOM 2540 C C . GLU A 1 332 ? -8.592 18.021 -16.357 1.00 95.69 332 GLU A C 1
ATOM 2542 O O . GLU A 1 332 ? -8.161 19.138 -16.628 1.00 95.69 332 GLU A O 1
ATOM 2547 N N . GLN A 1 333 ? -9.597 17.869 -15.498 1.00 96.81 333 GLN A N 1
ATOM 2548 C CA . GLN A 1 333 ? -10.259 18.997 -14.848 1.00 96.81 333 GLN A CA 1
ATOM 2549 C C . GLN A 1 333 ? -9.297 19.784 -13.946 1.00 96.81 333 GLN A C 1
ATOM 2551 O O . GLN A 1 333 ? -9.239 21.010 -14.068 1.00 96.81 333 GLN A O 1
ATOM 2556 N N . SER A 1 334 ? -8.517 19.093 -13.108 1.00 96.19 334 SER A N 1
ATOM 2557 C CA . SER A 1 334 ? -7.565 19.693 -12.158 1.00 96.19 334 SER A CA 1
ATOM 2558 C C . SER A 1 334 ? -6.278 20.222 -12.806 1.00 96.19 334 SER A C 1
ATOM 2560 O O . SER A 1 334 ? -5.591 21.065 -12.228 1.00 96.19 334 SER A O 1
ATOM 2562 N N . MET A 1 335 ? -5.952 19.796 -14.030 1.00 95.81 335 MET A N 1
ATOM 2563 C CA . MET A 1 335 ? -4.756 20.257 -14.733 1.00 95.81 335 MET A CA 1
ATOM 2564 C C . MET A 1 335 ? -4.765 21.776 -14.982 1.00 95.81 335 MET A C 1
ATOM 2566 O O . MET A 1 335 ? -5.734 22.354 -15.492 1.00 95.81 335 MET A O 1
ATOM 2570 N N . ALA A 1 336 ? -3.624 22.412 -14.694 1.00 95.56 336 ALA A N 1
ATOM 2571 C CA . ALA A 1 336 ? -3.422 23.846 -14.868 1.00 95.56 336 ALA A CA 1
ATOM 2572 C C . ALA A 1 336 ? -3.699 24.306 -16.320 1.00 95.56 336 ALA A C 1
ATOM 2574 O O . ALA A 1 336 ? -3.226 23.664 -17.266 1.00 95.56 336 ALA A O 1
ATOM 2575 N N . PRO A 1 337 ? -4.376 25.455 -16.537 1.00 96.31 337 PRO A N 1
ATOM 2576 C CA . PRO A 1 337 ? -4.698 25.950 -17.881 1.00 96.31 337 PRO A CA 1
ATOM 2577 C C . PRO A 1 337 ? -3.485 26.091 -18.811 1.00 96.31 337 PRO A C 1
ATOM 2579 O O . PRO A 1 337 ? -3.572 25.781 -19.998 1.00 96.31 337 PRO A O 1
ATOM 2582 N N . ALA A 1 338 ? -2.332 26.496 -18.270 1.00 95.88 338 ALA A N 1
ATOM 2583 C CA . ALA A 1 338 ? -1.089 26.610 -19.031 1.00 95.88 338 ALA A CA 1
ATOM 2584 C C . ALA A 1 338 ? -0.595 25.254 -19.572 1.00 95.88 338 ALA A C 1
ATOM 2586 O O . ALA A 1 338 ? -0.133 25.182 -20.709 1.00 95.88 338 ALA A O 1
ATOM 2587 N N . LEU A 1 339 ? -0.738 24.170 -18.799 1.00 94.56 339 LEU A N 1
ATOM 2588 C CA . LEU A 1 339 ? -0.366 22.820 -19.239 1.00 94.56 339 LEU A CA 1
ATOM 2589 C C . LEU A 1 339 ? -1.324 22.299 -20.315 1.00 94.56 339 LEU A C 1
ATOM 2591 O O . LEU A 1 339 ? -0.876 21.714 -21.299 1.00 94.56 339 LEU A O 1
ATOM 2595 N N . LYS A 1 340 ? -2.626 22.592 -20.197 1.00 96.06 340 LYS A N 1
ATOM 2596 C CA . LYS A 1 340 ? -3.616 22.281 -21.245 1.00 96.06 340 LYS A CA 1
ATOM 2597 C C . LYS A 1 340 ? -3.280 22.979 -22.563 1.00 96.06 340 LYS A C 1
ATOM 2599 O O . LYS A 1 340 ? -3.340 22.352 -23.622 1.00 96.06 340 LYS A O 1
ATOM 2604 N N . ALA A 1 341 ? -2.904 24.258 -22.495 1.00 96.56 341 ALA A N 1
ATOM 2605 C CA . ALA A 1 341 ? -2.467 25.026 -23.656 1.00 96.56 341 ALA A CA 1
ATOM 2606 C C . ALA A 1 341 ? -1.182 24.444 -24.263 1.00 96.56 341 ALA A C 1
ATOM 2608 O O . ALA A 1 341 ? -1.127 24.232 -25.473 1.00 96.56 341 ALA A O 1
ATOM 2609 N N . LEU A 1 342 ? -0.186 24.102 -23.436 1.00 95.81 342 LEU A N 1
ATOM 2610 C CA . LEU A 1 342 ? 1.039 23.446 -23.894 1.00 95.81 342 LEU A CA 1
ATOM 2611 C C . LEU A 1 342 ? 0.723 22.136 -24.625 1.00 95.81 342 LEU A C 1
ATOM 2613 O O . LEU A 1 342 ? 1.108 21.985 -25.781 1.00 95.81 342 LEU A O 1
ATOM 2617 N N . ARG A 1 343 ? -0.055 21.236 -24.013 1.00 96.19 343 ARG A N 1
ATOM 2618 C CA . ARG A 1 343 ? -0.509 19.980 -24.632 1.00 96.19 343 ARG A CA 1
ATOM 2619 C C . ARG A 1 343 ? -1.181 20.205 -25.987 1.00 96.19 343 ARG A C 1
ATOM 2621 O O . ARG A 1 343 ? -0.912 19.477 -26.940 1.00 96.19 343 ARG A O 1
ATOM 2628 N N . TRP A 1 344 ? -2.050 21.213 -26.091 1.00 96.88 344 TRP A N 1
ATOM 2629 C CA . TRP A 1 344 ? -2.727 21.562 -27.344 1.00 96.88 344 TRP A CA 1
ATOM 2630 C C . TRP A 1 344 ? -1.738 21.939 -28.457 1.00 96.88 344 TRP A C 1
ATOM 2632 O O . TRP A 1 344 ? -1.952 21.545 -29.609 1.00 96.88 344 TRP A O 1
ATOM 2642 N N . VAL A 1 345 ? -0.660 22.659 -28.117 1.00 97.25 345 VAL A N 1
ATOM 2643 C CA . VAL A 1 345 ? 0.422 23.003 -29.054 1.00 97.25 345 VAL A CA 1
ATOM 2644 C C . VAL A 1 345 ? 1.245 21.764 -29.403 1.00 97.25 345 VAL A C 1
ATOM 2646 O O . VAL A 1 345 ? 1.478 21.517 -30.585 1.00 97.25 345 VAL A O 1
ATOM 2649 N N . LEU A 1 346 ? 1.645 20.956 -28.413 1.00 96.75 346 LEU A N 1
ATOM 2650 C CA . LEU A 1 346 ? 2.445 19.742 -28.634 1.00 96.75 346 LEU A CA 1
ATOM 2651 C C . LEU A 1 346 ? 1.746 18.776 -29.598 1.00 96.75 346 LEU A C 1
ATOM 2653 O O . LEU A 1 346 ? 2.374 18.278 -30.529 1.00 96.75 346 LEU A O 1
ATOM 2657 N N . ARG A 1 347 ? 0.424 18.615 -29.469 1.00 95.56 347 ARG A N 1
ATOM 2658 C CA . ARG A 1 347 ? -0.389 17.791 -30.380 1.00 95.56 347 ARG A CA 1
ATOM 2659 C C . ARG A 1 347 ? -0.461 18.313 -31.823 1.00 95.56 347 ARG A C 1
ATOM 2661 O O . ARG A 1 347 ? -0.822 17.552 -32.714 1.00 95.56 347 ARG A O 1
ATOM 2668 N N . ARG A 1 348 ? -0.142 19.588 -32.076 1.00 96.62 348 ARG A N 1
ATOM 2669 C CA . ARG A 1 348 ? -0.194 20.219 -33.415 1.00 96.62 348 ARG A CA 1
ATOM 2670 C C . ARG A 1 348 ? 1.170 20.485 -34.030 1.00 96.62 348 ARG A C 1
ATOM 2672 O O . ARG A 1 348 ? 1.259 20.654 -35.242 1.00 96.62 348 ARG A O 1
ATOM 2679 N N . VAL A 1 349 ? 2.220 20.546 -33.216 1.00 96.81 349 VAL A N 1
ATOM 2680 C CA . VAL A 1 349 ? 3.571 20.911 -33.648 1.00 96.81 349 VAL A CA 1
ATOM 2681 C C . VAL A 1 349 ? 4.532 19.770 -33.294 1.00 96.81 349 VAL A C 1
ATOM 2683 O O . VAL A 1 349 ? 5.175 19.812 -32.242 1.00 96.81 349 VAL A O 1
ATOM 2686 N N . PRO A 1 350 ? 4.686 18.753 -34.170 1.00 94.44 350 PRO A N 1
ATOM 2687 C CA . PRO A 1 350 ? 5.494 17.566 -33.877 1.00 94.44 350 PRO A CA 1
ATOM 2688 C C . PRO A 1 350 ? 6.958 17.868 -33.540 1.00 94.44 350 PRO A C 1
ATOM 2690 O O . PRO A 1 350 ? 7.568 17.169 -32.737 1.00 94.44 350 PRO A O 1
ATOM 2693 N N . LEU A 1 351 ? 7.535 18.921 -34.130 1.00 96.06 351 LEU A N 1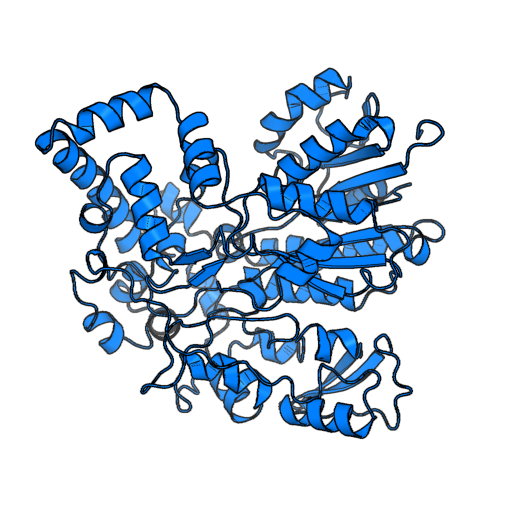
ATOM 2694 C CA . LEU A 1 351 ? 8.901 19.347 -33.813 1.00 96.06 351 LEU A CA 1
ATOM 2695 C C . LEU A 1 351 ? 9.027 19.837 -32.366 1.00 96.06 351 LEU A C 1
ATOM 2697 O O . LEU A 1 351 ? 10.012 19.513 -31.708 1.00 96.06 351 LEU A O 1
ATOM 2701 N N . LEU A 1 352 ? 8.028 20.568 -31.858 1.00 96.19 352 LEU A N 1
ATOM 2702 C CA . LEU A 1 352 ? 8.018 21.014 -30.466 1.00 96.19 352 LEU A CA 1
ATOM 2703 C C . LEU A 1 352 ? 7.807 19.830 -29.519 1.00 96.19 352 LEU A C 1
ATOM 2705 O O . LEU A 1 352 ? 8.521 19.735 -28.525 1.00 96.19 352 LEU A O 1
ATOM 2709 N N . ALA A 1 353 ? 6.897 18.907 -29.857 1.00 96.12 353 ALA A N 1
ATOM 2710 C CA . ALA A 1 353 ? 6.700 17.668 -29.103 1.00 96.12 353 ALA A CA 1
ATOM 2711 C C . ALA A 1 353 ? 8.015 16.897 -28.942 1.00 96.12 353 ALA A C 1
ATOM 2713 O O . ALA A 1 353 ? 8.431 16.640 -27.818 1.00 96.12 353 ALA A O 1
ATOM 2714 N N . ARG A 1 354 ? 8.745 16.660 -30.040 1.00 96.81 354 ARG A N 1
ATOM 2715 C CA . ARG A 1 354 ? 10.055 15.986 -30.010 1.00 96.81 354 ARG A CA 1
ATOM 2716 C C . ARG A 1 354 ? 11.089 16.706 -29.143 1.00 96.81 354 ARG A C 1
ATOM 2718 O O . ARG A 1 354 ? 11.915 16.059 -28.505 1.00 96.81 354 ARG A O 1
ATOM 2725 N N . LEU A 1 355 ? 11.062 18.037 -29.121 1.00 97.38 355 LEU A N 1
ATOM 2726 C CA . LEU A 1 355 ? 11.980 18.848 -28.318 1.00 97.38 355 LEU A CA 1
ATOM 2727 C C . LEU A 1 355 ? 11.666 18.719 -26.818 1.00 97.38 355 LEU A C 1
ATOM 2729 O O . LEU A 1 355 ? 12.577 18.542 -26.006 1.00 97.38 355 LEU A O 1
ATOM 2733 N N . VAL A 1 356 ? 10.380 18.739 -26.453 1.00 97.06 356 VAL A N 1
ATOM 2734 C CA . VAL A 1 356 ? 9.929 18.507 -25.072 1.00 97.06 356 VAL A CA 1
ATOM 2735 C C . VAL A 1 356 ? 10.211 17.068 -24.641 1.00 97.06 356 VAL A C 1
ATOM 2737 O O . VAL A 1 356 ? 10.822 16.869 -23.593 1.00 97.06 356 VAL A O 1
ATOM 2740 N N . GLU A 1 357 ? 9.862 16.076 -25.464 1.00 97.56 357 GLU A N 1
ATOM 2741 C CA . GLU A 1 357 ? 10.162 14.654 -25.238 1.00 97.56 357 GLU A CA 1
ATOM 2742 C C . GLU A 1 357 ? 11.665 14.432 -25.023 1.00 97.56 357 GLU A C 1
ATOM 2744 O O . GLU A 1 357 ? 12.059 13.730 -24.096 1.00 97.56 357 GLU A O 1
ATOM 2749 N N . TRP A 1 358 ? 12.529 15.089 -25.804 1.00 97.31 358 TRP A N 1
ATOM 2750 C CA . TRP A 1 358 ? 13.979 15.041 -25.603 1.00 97.31 358 TRP A CA 1
ATOM 2751 C C . TRP A 1 358 ? 14.411 15.621 -24.247 1.00 97.31 358 TRP A C 1
ATOM 2753 O O . TRP A 1 358 ? 15.261 15.041 -23.565 1.00 97.31 358 TRP A O 1
ATOM 2763 N N . GLY A 1 359 ? 13.828 16.748 -23.828 1.00 96.81 359 GLY A N 1
ATOM 2764 C CA . GLY A 1 359 ? 14.109 17.364 -22.528 1.00 96.81 359 GLY A CA 1
ATOM 2765 C C . GLY A 1 359 ? 13.672 16.483 -21.352 1.00 96.81 359 GLY A C 1
ATOM 2766 O O . GLY A 1 359 ? 14.422 16.302 -20.384 1.00 96.81 359 GLY A O 1
ATOM 2767 N N . VAL A 1 360 ? 12.493 15.871 -21.469 1.00 95.00 360 VAL A N 1
ATOM 2768 C CA . VAL A 1 360 ? 11.965 14.892 -20.511 1.00 95.00 360 VAL A CA 1
ATOM 2769 C C . VAL A 1 360 ? 12.863 13.653 -20.475 1.00 95.00 360 VAL A C 1
ATOM 2771 O O . VAL A 1 360 ? 13.345 13.278 -19.403 1.00 95.00 360 VAL A O 1
ATOM 2774 N N . ARG A 1 361 ? 13.224 13.099 -21.641 1.00 96.44 361 ARG A N 1
ATOM 2775 C CA . ARG A 1 361 ? 14.157 11.969 -21.764 1.00 96.44 361 ARG A CA 1
ATOM 2776 C C . ARG A 1 361 ? 15.497 12.256 -21.114 1.00 96.44 361 ARG A C 1
ATOM 2778 O O . ARG A 1 361 ? 16.039 11.407 -20.414 1.00 96.44 361 ARG A O 1
ATOM 2785 N N . ARG A 1 362 ? 16.057 13.451 -21.309 1.00 96.88 362 ARG A N 1
ATOM 2786 C CA . ARG A 1 362 ? 17.319 13.853 -20.671 1.00 96.88 362 ARG A CA 1
ATOM 2787 C C . ARG A 1 362 ? 17.205 13.829 -19.145 1.00 96.88 362 ARG A C 1
ATOM 2789 O O . ARG A 1 362 ? 18.144 13.387 -18.478 1.00 96.88 362 ARG A O 1
ATOM 2796 N N . SER A 1 363 ? 16.077 14.282 -18.607 1.00 93.38 363 SER A N 1
ATOM 2797 C CA . SER A 1 363 ? 15.809 14.297 -17.166 1.00 93.38 363 SER A CA 1
ATOM 2798 C C . SER A 1 363 ? 15.684 12.879 -16.606 1.00 93.38 363 SER A C 1
ATOM 2800 O O . SER A 1 363 ? 16.393 12.537 -15.657 1.00 93.38 363 SER A O 1
ATOM 2802 N N . PHE A 1 364 ? 14.890 12.016 -17.245 1.00 94.69 364 PHE A N 1
ATOM 2803 C CA . PHE A 1 364 ? 14.737 10.622 -16.820 1.00 94.69 364 PHE A CA 1
ATOM 2804 C C . PHE A 1 364 ? 15.992 9.791 -17.023 1.00 94.69 364 PHE A C 1
ATOM 2806 O O . PHE A 1 364 ? 16.354 9.031 -16.137 1.00 94.69 364 PHE A O 1
ATOM 2813 N N . ARG A 1 365 ? 16.741 10.005 -18.104 1.00 96.50 365 ARG A N 1
ATOM 2814 C CA . ARG A 1 365 ? 18.040 9.356 -18.293 1.00 96.50 365 ARG A CA 1
ATOM 2815 C C . ARG A 1 365 ? 19.007 9.720 -17.170 1.00 96.50 365 ARG A C 1
ATOM 2817 O O . ARG A 1 365 ? 19.738 8.860 -16.689 1.00 96.50 365 ARG A O 1
ATOM 2824 N N . ARG A 1 366 ? 19.028 10.982 -16.724 1.00 95.12 366 ARG A N 1
ATOM 2825 C CA . ARG A 1 366 ? 19.855 11.383 -15.575 1.00 95.12 366 ARG A CA 1
ATOM 2826 C C . ARG A 1 366 ? 19.430 10.621 -14.321 1.00 95.12 366 ARG A C 1
ATOM 2828 O O . ARG A 1 366 ? 20.302 10.128 -13.616 1.00 95.12 366 ARG A O 1
ATOM 2835 N N . LEU A 1 367 ? 18.126 10.529 -14.068 1.00 94.00 367 LEU A N 1
ATOM 2836 C CA . LEU A 1 367 ? 17.567 9.809 -12.927 1.00 94.00 367 LEU A CA 1
ATOM 2837 C C . LEU A 1 367 ? 17.913 8.315 -12.978 1.00 94.00 367 LEU A C 1
ATOM 2839 O O . LEU A 1 367 ? 18.521 7.796 -12.047 1.00 94.00 367 LEU A O 1
ATOM 2843 N N . ALA A 1 368 ? 17.627 7.663 -14.104 1.00 96.44 368 ALA A N 1
ATOM 2844 C CA . ALA A 1 368 ? 17.846 6.241 -14.316 1.00 96.44 368 ALA A CA 1
ATOM 2845 C C . ALA A 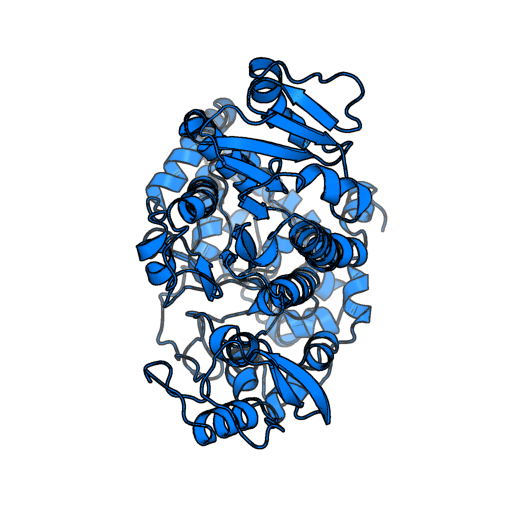1 368 ? 19.322 5.845 -14.140 1.00 96.44 368 ALA A C 1
ATOM 2847 O O . ALA A 1 368 ? 19.625 4.831 -13.522 1.00 96.44 368 ALA A O 1
ATOM 2848 N N . LEU A 1 369 ? 20.259 6.649 -14.651 1.00 96.38 369 LEU A N 1
ATOM 2849 C CA . LEU A 1 369 ? 21.686 6.313 -14.611 1.00 96.38 369 LEU A CA 1
ATOM 2850 C C . LEU A 1 369 ? 22.361 6.611 -13.263 1.00 96.38 369 LEU A C 1
ATOM 2852 O O . LEU A 1 369 ? 23.384 6.005 -12.949 1.00 96.38 369 LEU A O 1
ATOM 2856 N N . ARG A 1 370 ? 21.865 7.597 -12.505 1.00 94.56 370 ARG A N 1
ATOM 2857 C CA . ARG A 1 370 ? 22.616 8.184 -11.379 1.00 94.56 370 ARG A CA 1
ATOM 2858 C C . ARG A 1 370 ? 21.914 8.097 -10.029 1.00 94.56 370 ARG A C 1
ATOM 2860 O O . ARG A 1 370 ? 22.574 8.298 -9.018 1.00 94.56 370 ARG A O 1
ATOM 2867 N N . HIS A 1 371 ? 20.605 7.872 -9.986 1.00 95.19 371 HIS A N 1
ATOM 2868 C CA . HIS A 1 371 ? 19.909 7.767 -8.711 1.00 95.19 371 HIS A CA 1
ATOM 2869 C C . HIS A 1 371 ? 20.164 6.396 -8.082 1.00 95.19 371 HIS A C 1
ATOM 2871 O O . HIS A 1 371 ? 19.953 5.379 -8.738 1.00 95.19 371 HIS A O 1
ATOM 2877 N N . ARG A 1 372 ? 20.557 6.358 -6.802 1.00 94.75 372 ARG A N 1
ATOM 2878 C CA . ARG A 1 372 ? 20.903 5.103 -6.109 1.00 94.75 372 ARG A CA 1
ATOM 2879 C C . ARG A 1 372 ? 19.753 4.106 -6.035 1.00 94.75 372 ARG A C 1
ATOM 2881 O O . ARG A 1 372 ? 20.011 2.919 -6.007 1.00 94.75 372 ARG A O 1
ATOM 2888 N N . ASN A 1 373 ? 18.508 4.580 -6.057 1.00 95.25 373 ASN A N 1
ATOM 2889 C CA . ASN A 1 373 ? 17.296 3.748 -6.086 1.00 95.25 373 ASN A CA 1
ATOM 2890 C C . ASN A 1 373 ? 16.807 3.361 -7.500 1.00 95.25 373 ASN A C 1
ATOM 2892 O O . ASN A 1 373 ? 15.644 3.017 -7.675 1.00 95.25 373 ASN A O 1
ATOM 2896 N N . SER A 1 374 ? 17.633 3.510 -8.538 1.00 96.50 374 SER A N 1
ATOM 2897 C CA . SER A 1 374 ? 17.242 3.175 -9.913 1.00 96.50 374 SER A CA 1
ATOM 2898 C C . SER A 1 374 ? 17.741 1.781 -10.322 1.00 96.50 374 SER A C 1
ATOM 2900 O O . SER A 1 374 ? 18.944 1.528 -10.199 1.00 96.50 374 SER A O 1
ATOM 2902 N N . PRO A 1 375 ? 16.900 0.928 -10.941 1.00 97.56 375 PRO A N 1
ATOM 2903 C CA . PRO A 1 375 ? 17.326 -0.371 -11.467 1.00 97.56 375 PRO A CA 1
ATOM 2904 C C . PRO A 1 375 ? 18.477 -0.283 -12.467 1.00 97.56 375 PRO A C 1
ATOM 2906 O O . PRO A 1 375 ? 19.449 -1.039 -12.397 1.00 97.56 375 PRO A O 1
ATOM 2909 N N . ARG A 1 376 ? 18.436 0.719 -13.351 1.00 97.62 376 ARG A N 1
ATOM 2910 C CA . ARG A 1 376 ? 19.521 0.968 -14.303 1.00 97.62 376 ARG A CA 1
ATOM 2911 C C . ARG A 1 376 ? 20.835 1.332 -13.608 1.00 97.62 376 ARG A C 1
ATOM 2913 O O . ARG A 1 376 ? 21.904 0.970 -14.096 1.00 97.62 376 ARG A O 1
ATOM 2920 N N . HIS A 1 377 ? 20.772 2.058 -12.496 1.00 97.25 377 HIS A N 1
ATOM 2921 C CA . HIS A 1 377 ? 21.960 2.414 -11.730 1.00 97.25 377 HIS A CA 1
ATOM 2922 C C . HIS A 1 377 ? 22.581 1.169 -11.087 1.00 97.25 377 HIS A C 1
ATOM 2924 O O . HIS A 1 377 ? 23.784 0.977 -11.228 1.00 97.25 377 HIS A O 1
ATOM 2930 N N . TRP A 1 378 ? 21.768 0.292 -10.487 1.00 97.69 378 TRP A N 1
ATOM 2931 C CA . TRP A 1 378 ? 22.220 -0.976 -9.893 1.00 97.69 378 TRP A CA 1
ATOM 2932 C C . TRP A 1 378 ? 22.959 -1.871 -10.885 1.00 97.69 378 TRP A C 1
ATOM 2934 O O . TRP A 1 378 ? 24.006 -2.428 -10.558 1.00 97.69 378 TRP A O 1
ATOM 2944 N N . TYR A 1 379 ? 22.456 -1.967 -12.118 1.00 98.44 379 TYR A N 1
ATOM 2945 C CA . TYR A 1 379 ? 23.148 -2.688 -13.183 1.00 98.44 379 TYR A CA 1
ATOM 2946 C C . TYR A 1 379 ? 24.531 -2.078 -13.474 1.00 98.44 379 TYR A C 1
ATOM 2948 O O . TYR A 1 379 ? 25.534 -2.792 -13.508 1.00 98.44 379 TYR A O 1
ATOM 2956 N N . LEU A 1 380 ? 24.602 -0.751 -13.638 1.00 97.88 380 LEU A N 1
ATOM 2957 C CA . LEU A 1 380 ? 25.839 -0.046 -13.996 1.00 97.88 380 LEU A CA 1
ATOM 2958 C C . LEU A 1 380 ? 26.902 -0.084 -12.893 1.00 97.88 380 LEU A C 1
ATOM 2960 O O . LEU A 1 380 ? 28.091 -0.090 -13.204 1.00 97.88 380 LEU A O 1
ATOM 2964 N N . THR A 1 381 ? 26.488 -0.099 -11.627 1.00 96.81 381 THR A N 1
ATOM 2965 C CA . THR A 1 381 ? 27.389 -0.137 -10.466 1.00 96.81 381 THR A CA 1
ATOM 2966 C C . THR A 1 381 ? 27.666 -1.544 -9.951 1.00 96.81 381 THR A C 1
ATOM 2968 O O . THR A 1 381 ? 28.349 -1.687 -8.941 1.00 96.81 381 THR A O 1
ATOM 2971 N N . ARG A 1 382 ? 27.190 -2.576 -10.660 1.00 97.25 382 ARG A N 1
ATOM 2972 C CA . ARG A 1 382 ? 27.370 -3.989 -10.303 1.00 97.25 382 ARG A CA 1
ATOM 2973 C C . ARG A 1 382 ? 26.810 -4.353 -8.917 1.00 97.25 382 ARG A C 1
ATOM 2975 O O . ARG A 1 382 ? 27.457 -5.034 -8.130 1.00 97.25 382 ARG A O 1
ATOM 2982 N N . ASN A 1 383 ? 25.597 -3.894 -8.604 1.00 96.62 383 ASN A N 1
ATOM 2983 C CA . ASN A 1 383 ? 24.875 -4.346 -7.412 1.00 96.62 383 ASN A CA 1
ATOM 2984 C C . ASN A 1 383 ? 24.193 -5.696 -7.694 1.00 96.62 383 ASN A C 1
ATOM 2986 O O . ASN A 1 383 ? 23.026 -5.749 -8.091 1.00 96.62 383 ASN A O 1
ATOM 2990 N N . ASP A 1 384 ? 24.944 -6.779 -7.498 1.00 95.56 384 ASP A N 1
ATOM 2991 C CA . ASP A 1 384 ? 24.529 -8.143 -7.844 1.00 95.56 384 ASP A CA 1
ATOM 2992 C C . ASP A 1 384 ? 23.212 -8.557 -7.171 1.00 95.56 384 ASP A C 1
ATOM 2994 O O . ASP A 1 384 ? 22.351 -9.161 -7.810 1.00 95.56 384 ASP A O 1
ATOM 2998 N N . ALA A 1 385 ? 23.018 -8.198 -5.896 1.00 94.81 385 ALA A N 1
ATOM 2999 C CA . ALA A 1 385 ? 21.824 -8.570 -5.142 1.00 94.81 385 ALA A CA 1
ATOM 3000 C C . ALA A 1 385 ? 20.558 -7.909 -5.708 1.00 94.81 385 ALA A C 1
ATOM 3002 O O . ALA A 1 385 ? 19.547 -8.585 -5.905 1.00 94.81 385 ALA A O 1
ATOM 3003 N N . ARG A 1 386 ? 20.618 -6.609 -6.032 1.00 96.00 386 ARG A N 1
ATOM 3004 C CA . ARG A 1 386 ? 19.509 -5.885 -6.676 1.00 96.00 386 ARG A CA 1
ATOM 3005 C C . ARG A 1 386 ? 19.263 -6.381 -8.099 1.00 96.00 386 ARG A C 1
ATOM 3007 O O . ARG A 1 386 ? 18.112 -6.580 -8.475 1.00 96.00 386 ARG A O 1
ATOM 3014 N N . VAL A 1 387 ? 20.315 -6.602 -8.890 1.00 97.25 387 VAL A N 1
ATOM 3015 C CA . VAL A 1 387 ? 20.159 -7.100 -10.267 1.00 97.25 387 VAL A CA 1
ATOM 3016 C C . VAL A 1 387 ? 19.517 -8.484 -10.265 1.00 97.25 387 VAL A C 1
ATOM 3018 O O . VAL A 1 387 ? 18.565 -8.715 -11.009 1.00 97.25 387 VAL A O 1
ATOM 3021 N N . ARG A 1 388 ? 19.954 -9.382 -9.377 1.00 95.69 388 ARG A N 1
ATOM 3022 C CA . ARG A 1 388 ? 19.310 -10.683 -9.198 1.00 95.69 388 ARG A CA 1
ATOM 3023 C C . ARG A 1 388 ? 17.854 -10.521 -8.771 1.00 95.69 388 ARG A C 1
ATOM 3025 O O . ARG A 1 388 ? 16.983 -11.023 -9.469 1.00 95.69 388 ARG A O 1
ATOM 3032 N N . ALA A 1 389 ? 17.561 -9.767 -7.712 1.00 95.44 389 ALA A N 1
ATOM 3033 C CA . ALA A 1 389 ? 16.190 -9.605 -7.223 1.00 95.44 389 ALA A CA 1
ATOM 3034 C C . ALA A 1 389 ? 15.237 -9.053 -8.302 1.00 95.44 389 ALA A C 1
ATOM 3036 O O . ALA A 1 389 ? 14.189 -9.637 -8.543 1.00 95.44 389 ALA A O 1
ATOM 3037 N N . PHE A 1 390 ? 15.615 -7.989 -9.015 1.00 96.75 390 PHE A N 1
ATOM 3038 C CA . PHE A 1 390 ? 14.714 -7.263 -9.925 1.00 96.75 390 PHE A CA 1
ATOM 3039 C C . PHE A 1 390 ? 14.715 -7.760 -11.380 1.00 96.75 390 PHE A C 1
ATOM 3041 O O . PHE A 1 390 ? 13.776 -7.462 -12.124 1.00 96.75 390 PHE A O 1
ATOM 3048 N N . PHE A 1 391 ? 15.738 -8.510 -11.801 1.00 96.62 391 PHE A N 1
ATOM 3049 C CA . PHE A 1 391 ? 15.879 -8.973 -13.190 1.00 96.62 391 PHE A CA 1
ATOM 3050 C C . PHE A 1 391 ? 16.078 -10.483 -13.336 1.00 96.62 391 PHE A C 1
ATOM 3052 O O . PHE A 1 391 ? 15.961 -10.989 -14.444 1.00 96.62 391 PHE A O 1
ATOM 3059 N N . GLY A 1 392 ? 16.387 -11.211 -12.260 1.00 94.75 392 GLY A N 1
ATOM 3060 C CA . GLY A 1 392 ? 16.810 -12.615 -12.334 1.00 94.75 392 GLY A CA 1
ATOM 3061 C C . GLY A 1 392 ? 18.290 -12.799 -12.688 1.00 94.75 392 GLY A C 1
ATOM 3062 O O . GLY A 1 392 ? 18.798 -13.911 -12.628 1.00 94.75 392 GLY A O 1
ATOM 3063 N N . GLY A 1 393 ? 19.008 -11.719 -13.012 1.00 95.88 393 GLY A N 1
ATOM 3064 C CA . GLY A 1 393 ? 20.430 -11.746 -13.352 1.00 95.88 393 GLY A CA 1
ATOM 3065 C C . GLY A 1 393 ? 20.798 -10.766 -14.466 1.00 95.88 393 GLY A C 1
ATOM 3066 O O . GLY A 1 393 ? 19.940 -10.097 -15.042 1.00 95.88 393 GLY A O 1
ATOM 3067 N N . TYR A 1 394 ? 22.097 -10.683 -14.765 1.00 98.06 394 TYR A N 1
ATOM 3068 C CA . TYR A 1 394 ? 22.629 -9.798 -15.808 1.00 98.06 394 TYR A CA 1
ATOM 3069 C C . TYR A 1 394 ? 22.179 -10.211 -17.214 1.00 98.06 394 TYR A C 1
ATOM 3071 O O . TYR A 1 394 ? 21.781 -9.345 -17.985 1.00 98.06 394 TYR A O 1
ATOM 3079 N N . ASP A 1 395 ? 22.144 -11.511 -17.519 1.00 97.50 395 ASP A N 1
ATOM 3080 C CA . ASP A 1 395 ? 21.750 -12.006 -18.846 1.00 97.50 395 ASP A CA 1
ATOM 3081 C C . ASP A 1 395 ? 20.304 -11.624 -19.199 1.00 97.50 395 ASP A C 1
ATOM 3083 O O . ASP A 1 395 ? 20.018 -11.180 -20.310 1.00 97.50 395 ASP A O 1
ATOM 3087 N N . ALA A 1 396 ? 19.388 -11.732 -18.231 1.00 96.19 396 ALA A N 1
ATOM 3088 C CA . ALA A 1 396 ? 17.995 -11.327 -18.402 1.00 96.19 396 ALA A CA 1
ATOM 3089 C C . ALA A 1 396 ? 17.852 -9.810 -18.605 1.00 96.19 396 ALA A C 1
ATOM 3091 O O . ALA A 1 396 ? 17.026 -9.370 -19.404 1.00 96.19 396 ALA A O 1
ATOM 3092 N N . TYR A 1 397 ? 18.678 -9.009 -17.924 1.00 98.00 397 TYR A N 1
ATOM 3093 C CA . TYR A 1 397 ? 18.742 -7.567 -18.148 1.00 98.00 397 TYR A CA 1
ATOM 3094 C C . TYR A 1 397 ? 19.280 -7.235 -19.553 1.00 98.00 397 TYR A C 1
ATOM 3096 O O . TYR A 1 397 ? 18.715 -6.393 -20.253 1.00 98.00 397 TYR A O 1
ATOM 3104 N N . ASP A 1 398 ? 20.360 -7.891 -19.981 1.00 98.31 398 ASP A N 1
ATOM 3105 C CA . ASP A 1 398 ? 20.999 -7.650 -21.282 1.00 98.31 398 ASP A CA 1
ATOM 3106 C C . ASP A 1 398 ? 20.102 -8.079 -22.455 1.00 98.31 398 ASP A C 1
ATOM 3108 O O . ASP A 1 398 ? 20.188 -7.511 -23.545 1.00 98.31 398 ASP A O 1
ATOM 3112 N N . ALA A 1 399 ? 19.186 -9.021 -22.214 1.00 97.75 399 ALA A N 1
ATOM 3113 C CA . ALA A 1 399 ? 18.171 -9.464 -23.165 1.00 97.75 399 ALA A CA 1
ATOM 3114 C C . ALA A 1 399 ? 16.979 -8.496 -23.329 1.00 97.75 399 ALA A C 1
ATOM 3116 O O . ALA A 1 399 ? 16.124 -8.731 -24.188 1.00 97.75 399 ALA A O 1
ATOM 3117 N N . ILE A 1 400 ? 16.885 -7.412 -22.543 1.00 97.44 400 ILE A N 1
ATOM 3118 C CA . ILE A 1 400 ? 15.784 -6.444 -22.660 1.00 97.44 400 ILE A CA 1
ATOM 3119 C C . ILE A 1 400 ? 15.852 -5.743 -24.021 1.00 97.44 400 ILE A C 1
ATOM 3121 O O . ILE A 1 400 ? 16.766 -4.961 -24.299 1.00 97.44 400 ILE A O 1
ATOM 3125 N N . ALA A 1 401 ? 14.835 -5.973 -24.854 1.00 95.88 401 ALA A N 1
ATOM 3126 C CA . ALA A 1 401 ? 14.738 -5.335 -26.159 1.00 95.88 401 ALA A CA 1
ATOM 3127 C C . ALA A 1 401 ? 14.629 -3.798 -26.014 1.00 95.88 401 ALA A C 1
ATOM 3129 O O . ALA A 1 401 ? 13.802 -3.315 -25.230 1.00 95.88 401 ALA A O 1
ATOM 3130 N N . PRO A 1 402 ? 15.426 -3.001 -26.756 1.00 92.69 402 PRO A N 1
ATOM 3131 C CA . PRO A 1 402 ? 15.421 -1.540 -26.636 1.00 92.69 402 PRO A CA 1
ATOM 3132 C C . PRO A 1 402 ? 14.050 -0.889 -26.870 1.00 92.69 402 PRO A C 1
ATOM 3134 O O . PRO A 1 402 ? 13.740 0.138 -26.268 1.00 92.69 402 PRO A O 1
ATOM 3137 N N . ASP A 1 403 ? 13.227 -1.491 -27.724 1.00 91.00 403 ASP A N 1
ATOM 3138 C CA . ASP A 1 403 ? 11.890 -1.042 -28.108 1.00 91.00 403 ASP A CA 1
ATOM 3139 C C . ASP A 1 403 ? 10.766 -1.666 -27.264 1.00 91.00 403 ASP A C 1
ATOM 3141 O O . ASP A 1 403 ? 9.592 -1.369 -27.493 1.00 91.00 403 ASP A O 1
ATOM 3145 N N . ALA A 1 404 ? 11.087 -2.464 -26.238 1.00 92.44 404 ALA A N 1
ATOM 3146 C CA . ALA A 1 404 ? 10.087 -3.159 -25.426 1.00 92.44 404 ALA A CA 1
ATOM 3147 C C . ALA A 1 404 ? 9.093 -2.222 -24.721 1.00 92.44 404 ALA A C 1
ATOM 3149 O O . ALA A 1 404 ? 8.024 -2.680 -24.329 1.00 92.44 404 ALA A O 1
ATOM 3150 N N . LEU A 1 405 ? 9.390 -0.926 -24.568 1.00 92.19 405 LEU A N 1
ATOM 3151 C CA . LEU A 1 405 ? 8.451 0.075 -24.042 1.00 92.19 405 LEU A CA 1
ATOM 3152 C C . LEU A 1 405 ? 7.427 0.549 -25.093 1.00 92.19 405 LEU A C 1
ATOM 3154 O O . LEU A 1 405 ? 6.306 0.893 -24.732 1.00 92.19 405 LEU A O 1
ATOM 3158 N N . ALA A 1 406 ? 7.780 0.519 -26.379 1.00 91.81 406 ALA A N 1
ATOM 3159 C CA . ALA A 1 406 ? 6.882 0.859 -27.485 1.00 91.81 406 ALA A CA 1
ATOM 3160 C C . ALA A 1 406 ? 5.970 -0.310 -27.896 1.00 91.81 406 ALA A C 1
ATOM 3162 O O . ALA A 1 406 ? 4.955 -0.095 -28.558 1.00 91.81 406 ALA A O 1
ATOM 3163 N N . ALA A 1 407 ? 6.329 -1.543 -27.524 1.00 91.56 407 ALA A N 1
ATOM 3164 C CA . ALA A 1 407 ? 5.501 -2.719 -27.767 1.00 91.56 407 ALA A CA 1
ATOM 3165 C C . ALA A 1 407 ? 4.109 -2.560 -27.120 1.00 91.56 407 ALA A C 1
ATOM 3167 O O . ALA A 1 407 ? 4.017 -1.980 -26.036 1.00 91.56 407 ALA A O 1
ATOM 3168 N N . PRO A 1 408 ? 3.031 -3.075 -27.740 1.00 89.38 408 PRO A N 1
ATOM 3169 C CA . PRO A 1 408 ? 1.697 -3.029 -27.151 1.00 89.38 408 PRO A CA 1
ATOM 3170 C C . PRO A 1 408 ? 1.629 -3.849 -25.858 1.00 89.38 408 PRO A C 1
ATOM 3172 O O . PRO A 1 408 ? 2.388 -4.805 -25.671 1.00 89.38 408 PRO A O 1
ATOM 3175 N N . ALA A 1 409 ? 0.690 -3.500 -24.975 1.00 88.06 409 ALA A N 1
ATOM 3176 C CA . ALA A 1 409 ? 0.412 -4.306 -23.796 1.00 88.06 409 ALA A CA 1
ATOM 3177 C C . ALA A 1 409 ? -0.008 -5.716 -24.217 1.00 88.06 409 ALA A C 1
ATOM 3179 O O . ALA A 1 409 ? -0.850 -5.905 -25.100 1.00 88.06 409 ALA A O 1
ATOM 3180 N N . ARG A 1 410 ? 0.586 -6.724 -23.580 1.00 90.56 410 ARG A N 1
ATOM 3181 C CA . ARG A 1 410 ? 0.163 -8.106 -23.790 1.00 90.56 410 ARG A CA 1
ATOM 3182 C C . ARG A 1 410 ? -1.225 -8.285 -23.172 1.00 90.56 410 ARG A C 1
ATOM 3184 O O . ARG A 1 410 ? -1.422 -7.793 -22.061 1.00 90.56 410 ARG A O 1
ATOM 3191 N N . PRO A 1 411 ? -2.164 -8.989 -23.826 1.00 92.00 411 PRO A N 1
ATOM 3192 C CA . PRO A 1 411 ? -3.470 -9.260 -23.240 1.00 92.00 411 PRO A CA 1
ATOM 3193 C C . PRO A 1 411 ? -3.343 -10.158 -22.007 1.00 92.00 411 PRO A C 1
ATOM 3195 O O . PRO A 1 411 ? -2.327 -10.828 -21.803 1.00 92.00 411 PRO A O 1
ATOM 3198 N N . ASP A 1 412 ? -4.392 -10.171 -21.194 1.00 93.75 412 ASP A N 1
ATOM 3199 C CA . ASP A 1 412 ? -4.500 -11.074 -20.054 1.00 93.75 412 ASP A CA 1
ATOM 3200 C C . ASP A 1 412 ? -4.514 -12.535 -20.513 1.00 93.75 412 ASP A C 1
ATOM 3202 O O . ASP A 1 412 ? -5.189 -12.899 -21.478 1.00 93.75 412 ASP A O 1
ATOM 3206 N N . GLY A 1 413 ? -3.721 -13.361 -19.832 1.00 89.88 413 GLY A N 1
ATOM 3207 C CA . GLY A 1 413 ? -3.578 -14.787 -20.111 1.00 89.88 413 GLY A CA 1
ATOM 3208 C C . GLY A 1 413 ? -4.297 -15.665 -19.084 1.00 89.88 413 GLY A C 1
ATOM 3209 O O . GLY A 1 413 ? -4.997 -15.168 -18.205 1.00 89.88 413 GLY A O 1
ATOM 3210 N N . PRO A 1 414 ? -4.123 -16.994 -19.149 1.00 93.88 414 PRO A N 1
ATOM 3211 C CA . PRO A 1 414 ? -4.549 -17.859 -18.059 1.00 93.88 414 PRO A CA 1
ATOM 3212 C C . PRO A 1 414 ? -3.770 -17.521 -16.780 1.00 93.88 414 PRO A C 1
ATOM 3214 O O . PRO A 1 414 ? -2.562 -17.263 -16.815 1.00 93.88 414 PRO A O 1
ATOM 3217 N N . TRP A 1 415 ? -4.457 -17.589 -15.643 1.00 96.00 415 TRP A N 1
ATOM 3218 C CA . TRP A 1 415 ? -3.857 -17.430 -14.323 1.00 96.00 415 TRP A CA 1
ATOM 3219 C C . TRP A 1 415 ? -4.198 -18.615 -13.424 1.00 96.00 415 TRP A C 1
ATOM 3221 O O . TRP A 1 415 ? -5.191 -19.315 -13.633 1.00 96.00 415 TRP A O 1
ATOM 3231 N N . ARG A 1 416 ? -3.345 -18.852 -12.428 1.00 95.94 416 ARG A N 1
ATOM 3232 C CA . ARG A 1 416 ? -3.519 -19.896 -11.421 1.00 95.94 416 ARG A CA 1
ATOM 3233 C C . ARG A 1 416 ? -3.985 -19.277 -10.112 1.00 95.94 416 ARG A C 1
ATOM 3235 O O . ARG A 1 416 ? -3.273 -18.476 -9.509 1.00 95.94 416 ARG A O 1
ATOM 3242 N N . ARG A 1 417 ? -5.142 -19.733 -9.644 1.00 96.81 417 ARG A N 1
ATOM 3243 C CA . ARG A 1 417 ? -5.644 -19.479 -8.294 1.00 96.81 417 ARG A CA 1
ATOM 3244 C C . ARG A 1 417 ? -4.769 -20.215 -7.276 1.00 96.81 417 ARG A C 1
ATOM 3246 O O . ARG A 1 417 ? -4.560 -21.414 -7.429 1.00 96.81 417 ARG A O 1
ATOM 3253 N N . LEU A 1 418 ? -4.236 -19.506 -6.278 1.00 97.31 418 LEU A N 1
ATOM 3254 C CA . LEU A 1 418 ? -3.404 -20.120 -5.235 1.00 97.31 418 LEU A CA 1
ATOM 3255 C C . LEU A 1 418 ? -4.265 -20.972 -4.296 1.00 97.31 418 LEU A C 1
ATOM 3257 O O . LEU A 1 418 ? -5.403 -20.604 -4.018 1.00 97.31 418 LEU A O 1
ATOM 3261 N N . ASP A 1 419 ? -3.734 -22.089 -3.815 1.00 97.56 419 ASP A N 1
ATOM 3262 C CA . ASP A 1 419 ? -4.345 -22.925 -2.779 1.00 97.56 419 ASP A CA 1
ATOM 3263 C C . ASP A 1 419 ? -3.979 -22.376 -1.389 1.00 97.56 419 ASP A C 1
ATOM 3265 O O . ASP A 1 419 ? -2.848 -21.935 -1.167 1.00 97.56 419 ASP A O 1
ATOM 3269 N N . HIS A 1 420 ? -4.918 -22.383 -0.443 1.00 97.19 420 HIS A N 1
ATOM 3270 C CA . HIS A 1 420 ? -4.677 -21.977 0.948 1.00 97.19 420 HIS A CA 1
ATOM 3271 C C . HIS A 1 420 ? -4.443 -23.162 1.898 1.00 97.19 420 HIS A C 1
ATOM 3273 O O . HIS A 1 420 ? -4.103 -22.953 3.070 1.00 97.19 420 HIS A O 1
ATOM 3279 N N . GLY A 1 421 ? -4.573 -24.396 1.401 1.00 96.00 421 GLY A N 1
ATOM 3280 C CA . GLY A 1 421 ? -4.382 -25.643 2.141 1.00 96.00 421 GLY A CA 1
ATOM 3281 C C . GLY A 1 421 ? -5.601 -26.079 2.961 1.00 96.00 421 GLY A C 1
ATOM 3282 O O . GLY A 1 421 ? -5.479 -26.956 3.817 1.00 96.00 421 GLY A O 1
ATOM 3283 N N . TYR A 1 422 ? -6.762 -25.457 2.741 1.00 95.31 422 TYR A N 1
ATOM 3284 C CA . TYR A 1 422 ? -8.032 -25.778 3.392 1.00 95.31 422 TYR A CA 1
ATOM 3285 C C . TYR A 1 422 ? -9.221 -25.375 2.510 1.00 95.31 422 TYR A C 1
ATOM 3287 O O . TYR A 1 422 ? -9.071 -24.589 1.578 1.00 95.31 422 TYR A O 1
ATOM 3295 N N . ASP A 1 423 ? -10.404 -25.912 2.813 1.00 94.00 423 ASP A N 1
ATOM 3296 C CA . ASP A 1 423 ? -11.642 -25.527 2.135 1.00 94.00 423 ASP A CA 1
ATOM 3297 C C . ASP A 1 423 ? -12.125 -24.162 2.646 1.00 94.00 423 ASP A C 1
ATOM 3299 O O . ASP A 1 423 ? -12.633 -24.040 3.761 1.00 94.00 423 ASP A O 1
ATOM 3303 N N . GLU A 1 424 ? -11.936 -23.126 1.831 1.00 92.38 424 GLU A N 1
ATOM 3304 C CA . GLU A 1 424 ? -12.359 -21.753 2.126 1.00 92.38 424 GLU A CA 1
ATOM 3305 C C . GLU A 1 424 ? -13.889 -21.598 2.202 1.00 92.38 424 GLU A C 1
ATOM 3307 O O . GLU A 1 424 ? -14.368 -20.629 2.792 1.00 92.38 424 GLU A O 1
ATOM 3312 N N . ALA A 1 425 ? -14.652 -22.526 1.611 1.00 90.19 425 ALA A N 1
ATOM 3313 C CA . ALA A 1 425 ? -16.112 -22.496 1.587 1.00 90.19 425 ALA A CA 1
ATOM 3314 C C . ALA A 1 425 ? -16.751 -23.243 2.769 1.00 90.19 425 ALA A C 1
ATOM 3316 O O . ALA A 1 425 ? -17.963 -23.146 2.970 1.00 90.19 425 ALA A O 1
ATOM 3317 N N . ALA A 1 426 ? -15.961 -23.979 3.555 1.00 87.50 426 ALA A N 1
ATOM 3318 C CA . ALA A 1 426 ? -16.469 -24.727 4.694 1.00 87.50 426 ALA A CA 1
ATOM 3319 C C . ALA A 1 426 ? -17.023 -23.784 5.778 1.00 87.50 426 ALA A C 1
ATOM 3321 O O . ALA A 1 426 ? -16.327 -22.889 6.261 1.00 87.50 426 ALA A O 1
ATOM 3322 N N . GLU A 1 427 ? -18.259 -24.033 6.223 1.00 81.25 427 GLU A N 1
ATOM 3323 C CA . GLU A 1 427 ? -18.884 -23.282 7.325 1.00 81.25 427 GLU A CA 1
ATOM 3324 C C . GLU A 1 427 ? -18.095 -23.428 8.636 1.00 81.25 427 GLU A C 1
ATOM 3326 O O . GLU A 1 427 ? -17.989 -22.487 9.426 1.00 81.25 427 GLU A O 1
ATOM 3331 N N . ARG A 1 428 ? -17.493 -24.605 8.843 1.00 85.75 428 ARG A N 1
ATOM 3332 C CA . ARG A 1 428 ? -16.611 -24.917 9.967 1.00 85.75 428 ARG A CA 1
ATOM 3333 C C . ARG A 1 428 ? -15.429 -25.746 9.481 1.00 85.75 428 ARG A C 1
ATOM 3335 O O . ARG A 1 428 ? -15.604 -26.720 8.755 1.00 85.75 428 ARG A O 1
ATOM 3342 N N . LEU A 1 429 ? -14.225 -25.376 9.911 1.00 88.81 429 LEU A N 1
ATOM 3343 C CA . LEU A 1 429 ? -13.035 -26.186 9.677 1.00 88.81 429 LEU A CA 1
ATOM 3344 C C . LEU A 1 429 ? -12.849 -27.192 10.809 1.00 88.81 429 LEU A C 1
ATOM 3346 O O . LEU A 1 429 ? -12.825 -26.829 11.982 1.00 88.81 429 LEU A O 1
ATOM 3350 N N . GLU A 1 430 ? -12.651 -28.452 10.440 1.00 87.69 430 GLU A N 1
ATOM 3351 C CA . GLU A 1 430 ? -12.278 -29.499 11.386 1.00 87.69 430 GLU A CA 1
ATOM 3352 C C . GLU A 1 430 ? -10.817 -29.332 11.849 1.00 87.69 430 GLU A C 1
ATOM 3354 O O . GLU A 1 430 ? -9.970 -28.897 11.057 1.00 87.69 430 GLU A O 1
ATOM 3359 N N . PRO A 1 431 ? -10.450 -29.766 13.071 1.00 90.44 431 PRO A N 1
ATOM 3360 C CA . PRO A 1 431 ? -9.067 -29.704 13.560 1.00 90.44 431 PRO A CA 1
ATOM 3361 C C . PRO A 1 431 ? -8.041 -30.358 12.619 1.00 90.44 431 PRO A C 1
ATOM 3363 O O . PRO A 1 431 ? -6.905 -29.901 12.504 1.00 90.44 431 PRO A O 1
ATOM 3366 N N . ALA A 1 432 ? -8.438 -31.403 11.887 1.00 91.69 432 ALA A N 1
ATOM 3367 C CA . ALA A 1 432 ? -7.585 -32.033 10.881 1.00 91.69 432 ALA A CA 1
ATOM 3368 C C . ALA A 1 432 ? -7.288 -31.110 9.683 1.00 91.69 432 ALA A C 1
ATOM 3370 O O . ALA A 1 432 ? -6.190 -31.161 9.133 1.00 91.69 432 ALA A O 1
ATOM 3371 N N . ALA A 1 433 ? -8.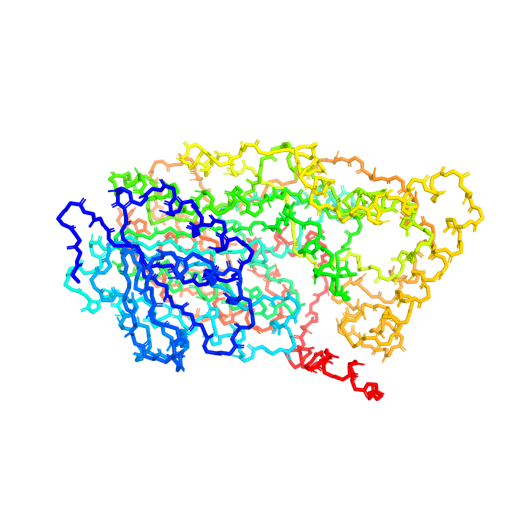237 -30.259 9.275 1.00 92.62 433 ALA A N 1
ATOM 3372 C CA . ALA A 1 433 ? -8.019 -29.278 8.212 1.00 92.62 433 ALA A CA 1
ATOM 3373 C C . ALA A 1 433 ? -7.040 -28.182 8.655 1.00 92.62 433 ALA A C 1
ATOM 3375 O O . ALA A 1 433 ? -6.164 -27.807 7.882 1.00 92.62 433 ALA A O 1
ATOM 3376 N N . LEU A 1 434 ? -7.125 -27.745 9.916 1.00 94.38 434 LEU A N 1
ATOM 3377 C CA . LEU A 1 434 ? -6.172 -26.805 10.512 1.00 94.38 434 LEU A CA 1
ATOM 3378 C C . LEU A 1 434 ? -4.734 -27.349 10.471 1.00 94.38 434 LEU A C 1
ATOM 3380 O O . LEU A 1 434 ? -3.812 -26.638 10.072 1.00 94.38 434 LEU A O 1
ATOM 3384 N N . ARG A 1 435 ? -4.545 -28.625 10.838 1.00 95.00 435 ARG A N 1
ATOM 3385 C CA . ARG A 1 435 ? -3.232 -29.292 10.793 1.00 95.00 435 ARG A CA 1
ATOM 3386 C C . ARG A 1 435 ? -2.688 -29.382 9.368 1.00 95.00 435 ARG A C 1
ATOM 3388 O O . ARG A 1 435 ? -1.553 -28.977 9.146 1.00 95.00 435 ARG A O 1
ATOM 3395 N N . ARG A 1 436 ? -3.514 -29.791 8.395 1.00 95.81 436 ARG A N 1
ATOM 3396 C CA . ARG A 1 436 ? -3.121 -29.802 6.972 1.00 95.81 436 ARG A CA 1
ATOM 3397 C C . ARG A 1 436 ? -2.743 -28.413 6.461 1.00 95.81 436 ARG A C 1
ATOM 3399 O O . ARG A 1 436 ? -1.767 -28.276 5.735 1.00 95.81 436 ARG A O 1
ATOM 3406 N N . ALA A 1 437 ? -3.479 -27.376 6.857 1.00 96.62 437 ALA A N 1
ATOM 3407 C CA . ALA A 1 437 ? -3.173 -26.006 6.463 1.00 96.62 437 ALA A CA 1
ATOM 3408 C C . ALA A 1 437 ? -1.844 -25.504 7.061 1.00 96.62 437 ALA A C 1
ATOM 3410 O O . ALA A 1 437 ? -1.139 -24.733 6.405 1.00 96.62 437 ALA A O 1
ATOM 3411 N N . ALA A 1 438 ? -1.488 -25.944 8.274 1.00 97.44 438 ALA A N 1
ATOM 3412 C CA . ALA A 1 438 ? -0.184 -25.683 8.885 1.00 97.44 438 ALA A CA 1
ATOM 3413 C C . ALA A 1 438 ? 0.947 -26.433 8.159 1.00 97.44 438 ALA A C 1
ATOM 3415 O O . ALA A 1 438 ? 1.965 -25.828 7.825 1.00 97.44 438 ALA A O 1
ATOM 3416 N N . GLU A 1 439 ? 0.738 -27.715 7.848 1.00 97.94 439 GLU A N 1
ATOM 3417 C CA . GLU A 1 439 ? 1.687 -28.557 7.101 1.00 97.94 439 GLU A CA 1
ATOM 3418 C C . GLU A 1 439 ? 1.937 -28.008 5.696 1.00 97.94 439 GLU A C 1
ATOM 3420 O O . GLU A 1 439 ? 3.078 -27.920 5.250 1.00 97.94 439 GLU A O 1
ATOM 3425 N N . PHE A 1 440 ? 0.888 -27.537 5.019 1.00 98.31 440 PHE A N 1
ATOM 3426 C CA . PHE A 1 440 ? 1.012 -26.885 3.718 1.00 98.31 440 PHE A CA 1
ATOM 3427 C C . PHE A 1 440 ? 1.816 -25.576 3.789 1.00 98.31 440 PHE A C 1
ATOM 3429 O O . PHE A 1 440 ? 2.463 -25.191 2.819 1.00 98.31 440 PHE A O 1
ATOM 3436 N N . ARG A 1 441 ? 1.851 -24.912 4.951 1.00 97.88 441 ARG A N 1
ATOM 3437 C CA . ARG A 1 441 ? 2.726 -23.761 5.244 1.00 97.88 441 ARG A CA 1
ATOM 3438 C C . ARG A 1 441 ? 4.131 -24.175 5.709 1.00 97.88 441 ARG A C 1
ATOM 3440 O O . ARG A 1 441 ? 4.889 -23.337 6.190 1.00 97.88 441 ARG A O 1
ATOM 3447 N N . GLY A 1 442 ? 4.479 -25.455 5.576 1.00 97.00 442 GLY A N 1
ATOM 3448 C CA . GLY A 1 442 ? 5.775 -26.013 5.959 1.00 97.00 442 GLY A CA 1
ATOM 3449 C C . GLY A 1 442 ? 5.954 -26.216 7.463 1.00 97.00 442 GLY A C 1
ATOM 3450 O O . GLY A 1 442 ? 7.076 -26.403 7.916 1.00 97.00 442 GLY A O 1
ATOM 3451 N N . GLY A 1 443 ? 4.893 -26.141 8.268 1.00 97.44 443 GLY A N 1
ATOM 3452 C CA . GLY A 1 443 ? 5.008 -26.235 9.722 1.00 97.44 443 GLY A CA 1
ATOM 3453 C C . GLY A 1 443 ? 3.888 -27.022 10.384 1.00 97.44 443 GLY A C 1
ATOM 3454 O O . GLY A 1 443 ? 3.256 -27.879 9.778 1.00 97.44 443 GLY A O 1
ATOM 3455 N N . HIS A 1 444 ? 3.651 -26.750 11.664 1.00 97.81 444 HIS A N 1
ATOM 3456 C CA . HIS A 1 444 ? 2.705 -27.501 12.483 1.00 97.81 444 HIS A CA 1
ATOM 3457 C C . HIS A 1 444 ? 1.901 -26.574 13.391 1.00 97.81 444 HIS A C 1
ATOM 3459 O O . HIS A 1 444 ? 2.431 -25.609 13.938 1.00 97.81 444 HIS A O 1
ATOM 3465 N N . CYS A 1 445 ? 0.627 -26.906 13.595 1.00 97.31 445 CYS A N 1
ATOM 3466 C CA . CYS A 1 445 ? -0.127 -26.420 14.745 1.00 97.31 445 CYS A CA 1
ATOM 3467 C C . CYS A 1 445 ? 0.192 -27.338 15.932 1.00 97.31 445 CYS A C 1
ATOM 3469 O O . CYS A 1 445 ? 0.057 -28.557 15.813 1.00 97.31 445 CYS A O 1
ATOM 3471 N N . LEU A 1 446 ? 0.641 -26.762 17.046 1.00 97.00 446 LEU A N 1
ATOM 3472 C CA . LEU A 1 446 ? 1.055 -27.501 18.243 1.00 97.00 446 LEU A CA 1
ATOM 3473 C C . LEU A 1 446 ? -0.103 -27.721 19.231 1.00 97.00 446 LEU A C 1
ATOM 3475 O O . LEU A 1 446 ? 0.072 -28.398 20.240 1.00 97.00 446 LEU A O 1
ATOM 3479 N N . ALA A 1 447 ? -1.282 -27.159 18.955 1.00 95.25 447 ALA A N 1
ATOM 3480 C CA . ALA A 1 447 ? -2.455 -27.327 19.801 1.00 95.25 447 ALA A CA 1
ATOM 3481 C C . ALA A 1 447 ? -2.978 -28.774 19.764 1.00 95.25 447 ALA A C 1
ATOM 3483 O O . ALA A 1 447 ? -3.155 -29.370 18.695 1.00 95.25 447 ALA A O 1
ATOM 3484 N N . GLU A 1 448 ? -3.300 -29.326 20.936 1.00 90.50 448 GLU A N 1
ATOM 3485 C CA . GLU A 1 448 ? -3.920 -30.653 21.038 1.00 90.50 448 GLU A CA 1
ATOM 3486 C C . GLU A 1 448 ? -5.349 -30.657 20.474 1.00 90.50 448 GLU A C 1
ATOM 3488 O O . GLU A 1 448 ? -5.753 -31.620 19.818 1.00 90.50 448 GLU A O 1
ATOM 3493 N N . GLY A 1 449 ? -6.076 -29.548 20.644 1.00 87.88 449 GLY A N 1
ATOM 3494 C CA . GLY A 1 449 ? -7.432 -29.349 20.145 1.00 87.88 449 GLY A CA 1
ATOM 3495 C C . GLY A 1 449 ? -7.720 -27.894 19.776 1.00 87.88 449 GLY A C 1
ATOM 3496 O O . GLY A 1 449 ? -7.002 -26.977 20.167 1.00 87.88 449 GLY A O 1
ATOM 3497 N N . TRP A 1 450 ? -8.786 -27.703 19.005 1.00 92.62 450 TRP A N 1
ATOM 3498 C CA . TRP A 1 450 ? -9.331 -26.407 18.611 1.00 92.62 450 TRP A CA 1
ATOM 3499 C C . TRP A 1 450 ? -10.844 -26.558 18.461 1.00 92.62 450 TRP A C 1
ATOM 3501 O O . TRP A 1 450 ? -11.317 -27.529 17.872 1.00 92.62 450 TRP A O 1
ATOM 3511 N N . ASP A 1 451 ? -11.602 -25.624 19.019 1.00 89.81 451 ASP A N 1
ATOM 3512 C CA . ASP A 1 451 ? -13.066 -25.654 19.065 1.00 89.81 451 ASP A CA 1
ATOM 3513 C C . ASP A 1 451 ? -13.733 -25.069 17.809 1.00 89.81 451 ASP A C 1
ATOM 3515 O O . ASP A 1 451 ? -14.955 -25.138 17.668 1.00 89.81 451 ASP A O 1
ATOM 3519 N N . GLY A 1 452 ? -12.953 -24.550 16.860 1.00 90.75 452 GLY A N 1
ATOM 3520 C CA . GLY A 1 452 ? -13.459 -23.896 15.656 1.00 90.75 452 GLY A CA 1
ATOM 3521 C C . GLY A 1 452 ? -13.537 -22.371 15.765 1.00 90.75 452 GLY A C 1
ATOM 3522 O O . GLY A 1 452 ? -13.926 -21.732 14.787 1.00 90.75 452 GLY A O 1
ATOM 3523 N N . ASP A 1 453 ? -13.163 -21.768 16.901 1.00 92.50 453 ASP A N 1
ATOM 3524 C CA . ASP A 1 453 ? -13.103 -20.313 17.023 1.00 92.50 453 ASP A CA 1
ATOM 3525 C C . ASP A 1 453 ? -11.946 -19.739 16.193 1.00 92.50 453 ASP A C 1
ATOM 3527 O O . ASP A 1 453 ? -10.763 -19.951 16.470 1.00 92.50 453 ASP A O 1
ATOM 3531 N N . TRP A 1 454 ? -12.288 -18.959 15.170 1.00 93.50 454 TRP A N 1
ATOM 3532 C CA . TRP A 1 454 ? -11.326 -18.267 14.315 1.00 93.50 454 TRP A CA 1
ATOM 3533 C C . TRP A 1 454 ? -10.453 -17.262 15.075 1.00 93.50 454 TRP A C 1
ATOM 3535 O O . TRP A 1 454 ? -9.370 -16.918 14.596 1.00 93.50 454 TRP A O 1
ATOM 3545 N N . HIS A 1 455 ? -10.902 -16.790 16.237 1.00 93.56 455 HIS A N 1
ATOM 3546 C CA . HIS A 1 455 ? -10.192 -15.818 17.061 1.00 93.56 455 HIS A CA 1
ATOM 3547 C C . HIS A 1 455 ? -9.370 -16.449 18.192 1.00 93.56 455 HIS A C 1
ATOM 3549 O O . HIS A 1 455 ? -8.646 -15.718 18.879 1.00 93.56 455 HIS A O 1
ATOM 3555 N N . ALA A 1 456 ? -9.410 -17.778 18.339 1.00 95.31 456 ALA A N 1
ATOM 3556 C CA . ALA A 1 456 ? -8.556 -18.505 19.264 1.00 95.31 456 ALA A CA 1
ATOM 3557 C C . ALA A 1 456 ? -7.082 -18.340 18.875 1.00 95.31 456 ALA A C 1
ATOM 3559 O O . ALA A 1 456 ? -6.708 -18.508 17.708 1.00 95.31 456 ALA A O 1
ATOM 3560 N N . ARG A 1 457 ? -6.241 -18.021 19.864 1.00 97.25 457 ARG A N 1
ATOM 3561 C CA . ARG A 1 457 ? -4.781 -18.040 19.727 1.00 97.25 457 ARG A CA 1
ATOM 3562 C C . ARG A 1 457 ? -4.299 -19.464 19.937 1.00 97.25 457 ARG A C 1
ATOM 3564 O O . ARG A 1 457 ? -4.630 -20.073 20.949 1.00 97.25 457 ARG A O 1
ATOM 3571 N N . LEU A 1 458 ? -3.536 -19.976 18.982 1.00 97.56 458 LEU A N 1
ATOM 3572 C CA . LEU A 1 458 ? -2.953 -21.310 19.052 1.00 97.56 458 LEU A CA 1
ATOM 3573 C C . LEU A 1 458 ? -1.428 -21.218 18.911 1.00 97.56 458 LEU A C 1
ATOM 3575 O O . LEU A 1 458 ? -0.944 -20.285 18.262 1.00 97.56 458 LEU A O 1
ATOM 3579 N N . PRO A 1 459 ? -0.676 -22.176 19.477 1.00 98.12 459 PRO A N 1
ATOM 3580 C CA . PRO A 1 459 ? 0.752 -22.309 19.234 1.00 98.12 459 PRO A CA 1
ATOM 3581 C C . PRO A 1 459 ? 1.026 -22.963 17.870 1.00 98.12 459 PRO A C 1
ATOM 3583 O O . PRO A 1 459 ? 0.400 -23.958 17.484 1.00 98.12 459 PRO A O 1
ATOM 3586 N N . TRP A 1 460 ? 1.999 -22.416 17.149 1.00 98.38 460 TRP A N 1
ATOM 3587 C CA . TRP A 1 460 ? 2.443 -22.852 15.827 1.00 98.38 460 TRP A CA 1
ATOM 3588 C C . TRP A 1 460 ? 3.959 -23.015 15.812 1.00 98.38 460 TRP A C 1
ATOM 3590 O O . TRP A 1 460 ? 4.665 -22.358 16.572 1.00 98.38 460 TRP A O 1
ATOM 3600 N N . ARG A 1 461 ? 4.463 -23.839 14.896 1.00 98.50 461 ARG A N 1
ATOM 3601 C CA . ARG A 1 461 ? 5.893 -23.965 14.601 1.00 98.50 461 ARG A CA 1
ATOM 3602 C C . ARG A 1 461 ? 6.120 -23.953 13.099 1.00 98.50 461 ARG A C 1
ATOM 3604 O O . ARG A 1 461 ? 5.476 -24.733 12.402 1.00 98.50 461 ARG A O 1
ATOM 3611 N N . CYS A 1 462 ? 7.012 -23.105 12.590 1.00 98.00 462 CYS A N 1
ATOM 3612 C CA . CYS A 1 462 ? 7.344 -23.080 11.158 1.00 98.00 462 CYS A CA 1
ATOM 3613 C C . CYS A 1 462 ? 8.416 -24.119 10.779 1.00 98.00 462 CYS A C 1
ATOM 3615 O O . CYS A 1 462 ? 8.990 -24.779 11.646 1.00 98.00 462 CYS A O 1
ATOM 3617 N N . ALA A 1 463 ? 8.723 -24.226 9.481 1.00 96.94 463 ALA A N 1
ATOM 3618 C CA . ALA A 1 463 ? 9.730 -25.148 8.943 1.00 96.94 463 ALA A CA 1
ATOM 3619 C C . ALA A 1 463 ? 11.137 -24.934 9.530 1.00 96.94 463 ALA A C 1
ATOM 3621 O O . ALA A 1 463 ? 11.898 -25.886 9.685 1.00 96.94 463 ALA A O 1
ATOM 3622 N N . ALA A 1 464 ? 11.474 -23.685 9.872 1.00 95.94 464 ALA A N 1
ATOM 3623 C CA . ALA A 1 464 ? 12.755 -23.319 10.476 1.00 95.94 464 ALA A CA 1
ATOM 3624 C C . ALA A 1 464 ? 12.822 -23.606 11.990 1.00 95.94 464 ALA A C 1
ATOM 3626 O O . ALA A 1 464 ? 13.866 -23.413 12.603 1.00 95.94 464 ALA A O 1
ATOM 3627 N N . GLY A 1 465 ? 11.725 -24.069 12.601 1.00 97.12 465 GLY A N 1
ATOM 3628 C CA . GLY A 1 465 ? 11.661 -24.396 14.026 1.00 97.12 465 GLY A CA 1
ATOM 3629 C C . GLY A 1 465 ? 11.246 -23.242 14.943 1.00 97.12 465 GLY A C 1
ATOM 3630 O O . GLY A 1 465 ? 11.114 -23.474 16.140 1.00 97.12 465 GLY A O 1
ATOM 3631 N N . HIS A 1 466 ? 10.987 -22.040 14.415 1.00 97.56 466 HIS A N 1
ATOM 3632 C CA . HIS A 1 466 ? 10.457 -20.929 15.212 1.00 97.56 466 HIS A CA 1
ATOM 3633 C C . HIS A 1 466 ? 9.050 -21.256 15.715 1.00 97.56 466 HIS A C 1
ATOM 3635 O O . HIS A 1 466 ? 8.161 -21.577 14.916 1.00 97.56 466 HIS A O 1
ATOM 3641 N N . GLU A 1 467 ? 8.849 -21.151 17.026 1.00 98.25 467 GLU A N 1
ATOM 3642 C CA . GLU A 1 467 ? 7.551 -21.313 17.676 1.00 98.25 467 GLU A CA 1
ATOM 3643 C C . GLU A 1 467 ? 6.922 -19.945 17.939 1.00 98.25 467 GLU A C 1
ATOM 3645 O O . GLU A 1 467 ? 7.581 -19.025 18.420 1.00 98.25 467 GLU A O 1
ATOM 3650 N N . PHE A 1 468 ? 5.644 -19.793 17.603 1.00 97.81 468 PHE A N 1
ATOM 3651 C CA . PHE A 1 468 ? 4.918 -18.539 17.784 1.00 97.81 468 PHE A CA 1
ATOM 3652 C C . PHE A 1 468 ? 3.441 -18.790 18.066 1.00 97.81 468 PHE A C 1
ATOM 3654 O O . PHE A 1 468 ? 2.859 -19.772 17.607 1.00 97.81 468 PHE A O 1
ATOM 3661 N N . GLU A 1 469 ? 2.810 -17.860 18.777 1.00 97.75 469 GLU A N 1
ATOM 3662 C CA . GLU A 1 469 ? 1.360 -17.838 18.940 1.00 97.75 469 GLU A CA 1
ATOM 3663 C C . GLU A 1 469 ? 0.724 -16.870 17.942 1.00 97.75 469 GLU A C 1
ATOM 3665 O O . GLU A 1 469 ? 1.245 -15.786 17.667 1.00 97.75 469 GLU A O 1
ATOM 3670 N N . ALA A 1 470 ? -0.408 -17.276 17.375 1.00 98.12 470 ALA A N 1
ATOM 3671 C CA . ALA A 1 470 ? -1.204 -16.435 16.488 1.00 98.12 470 ALA A CA 1
ATOM 3672 C C . ALA A 1 470 ? -2.653 -16.912 16.459 1.00 98.12 470 ALA A C 1
ATOM 3674 O O . ALA A 1 470 ? -2.931 -18.103 16.663 1.00 98.12 470 ALA A O 1
ATOM 3675 N N . ARG A 1 471 ? -3.579 -16.001 16.148 1.00 97.75 471 ARG A N 1
ATOM 3676 C CA . ARG A 1 471 ? -4.968 -16.381 15.891 1.00 97.75 471 ARG A CA 1
ATOM 3677 C C . ARG A 1 471 ? -5.098 -17.205 14.621 1.00 97.75 471 ARG A C 1
ATOM 3679 O O . ARG A 1 471 ? -4.435 -16.930 13.616 1.00 97.75 471 ARG A O 1
ATOM 3686 N N . VAL A 1 472 ? -6.032 -18.155 14.624 1.00 97.19 472 VAL A N 1
ATOM 3687 C CA . VAL A 1 472 ? -6.352 -18.961 13.434 1.00 97.19 472 VAL A CA 1
ATOM 3688 C C . VAL A 1 472 ? -6.715 -18.069 12.243 1.00 97.19 472 VAL A C 1
ATOM 3690 O O . VAL A 1 472 ? -6.226 -18.287 11.134 1.00 97.19 472 VAL A O 1
ATOM 3693 N N . SER A 1 473 ? -7.497 -17.006 12.460 1.00 96.56 473 SER A N 1
ATOM 3694 C CA . SER A 1 473 ? -7.834 -16.029 11.420 1.00 96.56 473 SER A CA 1
ATOM 3695 C C . SER A 1 473 ? -6.614 -15.300 10.863 1.00 96.56 473 SER A C 1
ATOM 3697 O O . SER A 1 473 ? -6.567 -15.045 9.664 1.00 96.56 473 SER A O 1
ATOM 3699 N N . THR A 1 474 ? -5.621 -14.974 11.689 1.00 98.19 474 THR A N 1
ATOM 3700 C CA . THR A 1 474 ? -4.397 -14.286 11.249 1.00 98.19 474 THR A CA 1
ATOM 3701 C C . THR A 1 474 ? -3.583 -15.172 10.317 1.00 98.19 474 THR A C 1
ATOM 3703 O O . THR A 1 474 ? -3.170 -14.726 9.245 1.00 98.19 474 THR A O 1
ATOM 3706 N N . VAL A 1 475 ? -3.452 -16.451 10.672 1.00 98.06 475 VAL A N 1
ATOM 3707 C CA . VAL A 1 475 ? -2.710 -17.438 9.884 1.00 98.06 475 VAL A CA 1
ATOM 3708 C C . VAL A 1 475 ? -3.432 -17.824 8.589 1.00 98.06 475 VAL A C 1
ATOM 3710 O O . VAL A 1 475 ? -2.850 -17.798 7.503 1.00 98.06 475 VAL A O 1
ATOM 3713 N N . LEU A 1 476 ? -4.712 -18.187 8.686 1.00 96.75 476 LEU A N 1
ATOM 3714 C CA . LEU A 1 476 ? -5.450 -18.771 7.565 1.00 96.75 476 LEU A CA 1
ATOM 3715 C C . LEU A 1 476 ? -6.131 -17.727 6.680 1.00 96.75 476 LEU A C 1
ATOM 3717 O O . LEU A 1 476 ? -5.987 -17.788 5.463 1.00 96.75 476 LEU A O 1
ATOM 3721 N N . ARG A 1 477 ? -6.855 -16.769 7.273 1.00 95.25 477 ARG A N 1
ATOM 3722 C CA . ARG A 1 477 ? -7.575 -15.718 6.527 1.00 95.25 477 ARG A CA 1
ATOM 3723 C C . ARG A 1 477 ? -6.689 -14.507 6.255 1.00 95.25 477 ARG A C 1
ATOM 3725 O O . ARG A 1 477 ? -6.880 -13.815 5.268 1.00 95.25 477 ARG A O 1
ATOM 3732 N N . GLY A 1 478 ? -5.716 -14.235 7.118 1.00 96.69 478 GLY A N 1
ATOM 3733 C CA . GLY A 1 478 ? -4.756 -13.156 6.927 1.00 96.69 478 GLY A CA 1
ATOM 3734 C C . GLY A 1 478 ? -3.607 -13.522 5.995 1.00 96.69 478 GLY A C 1
ATOM 3735 O O . GLY A 1 478 ? -3.043 -12.622 5.382 1.00 96.69 478 GLY A O 1
ATOM 3736 N N . GLY A 1 479 ? -3.256 -14.804 5.872 1.00 97.19 479 GLY A N 1
ATOM 3737 C CA . GLY A 1 479 ? -2.068 -15.247 5.132 1.00 97.19 479 GLY A CA 1
ATOM 3738 C C . GLY A 1 479 ? -0.747 -14.996 5.872 1.00 97.19 479 GLY A C 1
ATOM 3739 O O . GLY A 1 479 ? 0.326 -15.213 5.306 1.00 97.19 479 GLY A O 1
ATOM 3740 N N . HIS A 1 480 ? -0.806 -14.538 7.131 1.00 97.94 480 HIS A N 1
ATOM 3741 C CA . HIS A 1 480 ? 0.371 -14.364 7.986 1.00 97.94 480 HIS A CA 1
ATOM 3742 C C . HIS A 1 480 ? 0.939 -15.726 8.400 1.00 97.94 480 HIS A C 1
ATOM 3744 O O . HIS A 1 480 ? 0.218 -16.715 8.504 1.00 97.94 480 HIS A O 1
ATOM 3750 N N . TRP A 1 481 ? 2.242 -15.785 8.666 1.00 96.75 481 TRP A N 1
ATOM 3751 C CA . TRP A 1 481 ? 2.893 -17.012 9.132 1.00 96.75 481 TRP A CA 1
ATOM 3752 C C . TRP A 1 481 ? 3.987 -16.703 10.159 1.00 96.75 481 TRP A C 1
ATOM 3754 O O . TRP A 1 481 ? 3.687 -16.118 11.197 1.00 96.75 481 TRP A O 1
ATOM 3764 N N . CYS A 1 482 ? 5.243 -17.053 9.889 1.00 96.62 482 CYS A N 1
ATOM 3765 C CA . CYS A 1 482 ? 6.375 -16.770 10.767 1.00 96.62 482 CYS A CA 1
ATOM 3766 C C . CYS A 1 482 ? 6.977 -15.382 10.482 1.00 96.62 482 CYS A C 1
ATOM 3768 O O . CYS A 1 482 ? 7.418 -15.112 9.364 1.00 96.62 482 CYS A O 1
ATOM 3770 N N . GLU A 1 483 ? 7.015 -14.505 11.490 1.00 92.38 483 GLU A N 1
ATOM 3771 C CA . GLU A 1 483 ? 7.596 -13.156 11.364 1.00 92.38 483 GLU A CA 1
ATOM 3772 C C . GLU A 1 483 ? 9.118 -13.174 11.238 1.00 92.38 483 GLU A C 1
ATOM 3774 O O . GLU A 1 483 ? 9.677 -12.318 10.558 1.00 92.38 483 GLU A O 1
ATOM 3779 N N . GLU A 1 484 ? 9.782 -14.144 11.868 1.00 93.38 484 GLU A N 1
ATOM 3780 C CA . GLU A 1 484 ? 11.239 -14.290 11.806 1.00 93.38 484 GLU A CA 1
ATOM 3781 C C . GLU A 1 484 ? 11.668 -14.643 10.378 1.00 93.38 484 GLU A C 1
ATOM 3783 O O . GLU A 1 484 ? 12.427 -13.900 9.759 1.00 93.38 484 GLU A O 1
ATOM 3788 N N . CYS A 1 485 ? 11.057 -15.673 9.782 1.00 93.75 485 CYS A N 1
ATOM 3789 C CA . CYS A 1 485 ? 11.332 -16.082 8.402 1.00 93.75 485 CYS A CA 1
ATOM 3790 C C . CYS A 1 485 ? 10.998 -14.999 7.356 1.00 93.75 485 CYS A C 1
ATOM 3792 O O . CYS A 1 485 ? 11.558 -14.998 6.258 1.00 93.75 485 CYS A O 1
ATOM 3794 N N . LEU A 1 486 ? 10.074 -14.076 7.651 1.00 90.50 486 LEU A N 1
ATOM 3795 C CA . LEU A 1 486 ? 9.776 -12.947 6.762 1.00 90.50 486 LEU A CA 1
ATOM 3796 C C . LEU A 1 486 ? 10.910 -11.909 6.720 1.00 90.50 486 LEU A C 1
ATOM 3798 O O . LEU A 1 486 ? 11.058 -11.243 5.700 1.00 90.50 486 LEU A O 1
ATOM 3802 N N . ARG A 1 487 ? 11.723 -11.781 7.778 1.00 84.75 487 ARG A N 1
ATOM 3803 C CA . ARG A 1 487 ? 12.774 -10.748 7.891 1.00 84.75 487 ARG A CA 1
ATOM 3804 C C . ARG A 1 487 ? 14.123 -11.153 7.291 1.00 84.75 487 ARG A C 1
ATOM 3806 O O . ARG A 1 487 ? 14.966 -10.289 7.070 1.00 84.75 487 ARG A O 1
ATOM 3813 N N . GLU A 1 488 ? 14.343 -12.438 7.027 1.00 84.38 488 GLU A N 1
ATOM 3814 C CA . GLU A 1 488 ? 15.649 -12.959 6.589 1.00 84.38 488 GLU A CA 1
ATOM 3815 C C . GLU A 1 488 ? 15.903 -12.853 5.075 1.00 84.38 488 GLU A C 1
ATOM 3817 O O . GLU A 1 488 ? 17.012 -13.135 4.625 1.00 84.38 488 GLU A O 1
ATOM 3822 N N . TRP A 1 489 ? 14.901 -12.445 4.282 1.00 89.88 489 TRP A N 1
ATOM 3823 C CA . TRP A 1 489 ? 14.955 -12.400 2.810 1.00 89.88 489 TRP A CA 1
ATOM 3824 C C . TRP A 1 489 ? 15.523 -13.688 2.163 1.00 89.88 489 TRP A C 1
ATOM 3826 O O . TRP A 1 489 ? 16.223 -13.645 1.147 1.00 89.88 489 TRP A O 1
ATOM 3836 N N . ASP A 1 490 ? 15.200 -14.851 2.737 1.00 91.94 490 ASP A N 1
ATOM 3837 C CA . ASP A 1 490 ? 15.624 -16.180 2.266 1.00 91.94 490 ASP A CA 1
ATOM 3838 C C . ASP A 1 490 ? 14.471 -16.918 1.553 1.00 91.94 490 ASP A C 1
ATOM 3840 O O . ASP A 1 490 ? 14.125 -18.064 1.851 1.00 91.94 490 ASP A O 1
ATOM 3844 N N . GLY A 1 491 ? 13.802 -16.217 0.629 1.00 93.62 491 GLY A N 1
ATOM 3845 C CA . GLY A 1 491 ? 12.598 -16.716 -0.045 1.00 93.62 491 GLY A CA 1
ATOM 3846 C C . GLY A 1 491 ? 12.819 -18.032 -0.797 1.00 93.62 491 GLY A C 1
ATOM 3847 O O . GLY A 1 491 ? 11.955 -18.904 -0.761 1.00 93.62 491 GLY A O 1
ATOM 3848 N N . GLY A 1 492 ? 13.997 -18.227 -1.397 1.00 95.25 492 GLY A N 1
ATOM 3849 C CA . GLY A 1 492 ? 14.346 -19.456 -2.114 1.00 95.25 492 GLY A CA 1
ATOM 3850 C C . GLY A 1 492 ? 14.333 -20.696 -1.224 1.00 95.25 492 GLY A C 1
ATOM 3851 O O . GLY A 1 492 ? 13.664 -21.682 -1.541 1.00 95.25 492 GLY A O 1
ATOM 3852 N N . ARG A 1 493 ? 15.020 -20.644 -0.074 1.00 94.94 493 ARG A N 1
ATOM 3853 C CA . ARG A 1 493 ? 15.041 -21.776 0.864 1.00 94.94 493 ARG A CA 1
ATOM 3854 C C . ARG A 1 493 ? 13.705 -21.976 1.555 1.00 94.94 493 ARG A C 1
ATOM 3856 O O . ARG A 1 493 ? 13.305 -23.119 1.754 1.00 94.94 493 ARG A O 1
ATOM 3863 N N . ARG A 1 494 ? 12.989 -20.891 1.864 1.00 95.50 494 ARG A N 1
ATOM 3864 C CA . ARG A 1 494 ? 11.622 -20.976 2.393 1.00 95.50 494 ARG A CA 1
ATOM 3865 C C . ARG A 1 494 ? 10.688 -21.676 1.417 1.00 95.50 494 ARG A C 1
ATOM 3867 O O . ARG A 1 494 ? 10.018 -22.624 1.801 1.00 95.50 494 ARG A O 1
ATOM 3874 N N . ALA A 1 495 ? 10.687 -21.281 0.146 1.00 96.81 495 ALA A N 1
ATOM 3875 C CA . ALA A 1 495 ? 9.854 -21.902 -0.882 1.00 96.81 495 ALA A CA 1
ATOM 3876 C C . ALA A 1 495 ? 10.147 -23.403 -1.068 1.00 96.81 495 ALA A C 1
ATOM 3878 O O . ALA A 1 495 ? 9.235 -24.163 -1.380 1.00 96.81 495 ALA A O 1
ATOM 3879 N N . ALA A 1 496 ? 11.379 -23.855 -0.812 1.00 96.62 496 ALA A N 1
ATOM 3880 C CA . ALA A 1 496 ? 11.727 -25.273 -0.898 1.00 96.62 496 ALA A CA 1
ATOM 3881 C C . ALA A 1 496 ? 11.054 -26.145 0.184 1.00 96.62 496 ALA A C 1
ATOM 3883 O O . ALA A 1 496 ? 10.940 -27.357 0.001 1.00 96.62 496 ALA A O 1
ATOM 3884 N N . VAL A 1 497 ? 10.614 -25.551 1.300 1.00 96.19 497 VAL A N 1
ATOM 3885 C CA . VAL A 1 497 ? 10.032 -26.271 2.451 1.00 96.19 497 VAL A CA 1
ATOM 3886 C C . VAL A 1 497 ? 8.637 -25.781 2.860 1.00 96.19 497 VAL A C 1
ATOM 3888 O O . VAL A 1 497 ? 7.965 -26.447 3.641 1.00 96.19 497 VAL A O 1
ATOM 3891 N N . GLU A 1 498 ? 8.173 -24.650 2.324 1.00 97.12 498 GLU A N 1
ATOM 3892 C CA . GLU A 1 498 ? 6.855 -24.053 2.571 1.00 97.12 498 GLU A CA 1
ATOM 3893 C C . GLU A 1 498 ? 6.006 -24.078 1.279 1.00 97.12 498 GLU A C 1
ATOM 3895 O O . GLU A 1 498 ? 5.973 -23.077 0.552 1.00 97.12 498 GLU A O 1
ATOM 3900 N N . PRO A 1 499 ? 5.282 -25.177 0.969 1.00 97.75 499 PRO A N 1
ATOM 3901 C CA . PRO A 1 499 ? 4.497 -25.296 -0.265 1.00 97.75 499 PRO A CA 1
ATOM 3902 C C . PRO A 1 499 ? 3.523 -24.135 -0.510 1.00 97.75 499 PRO A C 1
ATOM 3904 O O . PRO A 1 499 ? 3.384 -23.671 -1.638 1.00 97.75 499 PRO A O 1
ATOM 3907 N N . PHE A 1 500 ? 2.892 -23.618 0.545 1.00 97.88 500 PHE A N 1
ATOM 3908 C CA . PHE A 1 500 ? 1.993 -22.469 0.488 1.00 97.88 500 PHE A CA 1
ATOM 3909 C C . PHE A 1 500 ? 2.683 -21.216 -0.070 1.00 97.88 500 PHE A C 1
ATOM 3911 O O . PHE A 1 500 ? 2.175 -20.612 -1.016 1.00 97.88 500 PHE A O 1
ATOM 3918 N N . PHE A 1 501 ? 3.850 -20.856 0.477 1.00 97.50 501 PHE A N 1
ATOM 3919 C CA . PHE A 1 501 ? 4.650 -19.704 0.048 1.00 97.50 501 PHE A CA 1
ATOM 3920 C C . PHE A 1 501 ? 5.263 -19.923 -1.343 1.00 97.50 501 PHE A C 1
ATOM 3922 O O . PHE A 1 501 ? 5.270 -19.013 -2.177 1.00 97.50 501 PHE A O 1
ATOM 3929 N N . ALA A 1 502 ? 5.691 -21.155 -1.631 1.00 97.06 502 ALA A N 1
ATOM 3930 C CA . ALA A 1 502 ? 6.295 -21.555 -2.898 1.00 97.06 502 ALA A CA 1
ATOM 3931 C C . ALA A 1 502 ? 5.428 -21.226 -4.120 1.00 97.06 502 ALA A C 1
ATOM 3933 O O . ALA A 1 502 ? 5.948 -20.867 -5.175 1.00 97.06 502 ALA A O 1
ATOM 3934 N N . GLN A 1 503 ? 4.099 -21.292 -3.985 1.00 96.25 503 GLN A N 1
ATOM 3935 C CA . GLN A 1 503 ? 3.181 -20.962 -5.078 1.00 96.25 503 GLN A CA 1
ATOM 3936 C C . GLN A 1 503 ? 3.331 -19.521 -5.584 1.00 96.25 503 GLN A C 1
ATOM 3938 O O . GLN A 1 503 ? 3.104 -19.271 -6.772 1.00 96.25 503 GLN A O 1
ATOM 3943 N N . ALA A 1 504 ? 3.661 -18.591 -4.680 1.00 95.06 504 ALA A N 1
ATOM 3944 C CA . ALA A 1 504 ? 3.895 -17.187 -4.989 1.00 95.06 504 ALA A CA 1
ATOM 3945 C C . ALA A 1 504 ? 5.344 -16.960 -5.434 1.00 95.06 504 ALA A C 1
ATOM 3947 O O . ALA A 1 504 ? 5.561 -16.350 -6.475 1.00 95.06 504 ALA A O 1
ATOM 3948 N N . TRP A 1 505 ? 6.313 -17.503 -4.693 1.00 95.31 505 TRP A N 1
ATOM 3949 C CA . TRP A 1 505 ? 7.740 -17.316 -4.967 1.00 95.31 505 TRP A CA 1
ATOM 3950 C C . TRP A 1 505 ? 8.170 -17.899 -6.322 1.00 95.31 505 TRP A C 1
ATOM 3952 O O . TRP A 1 505 ? 8.804 -17.226 -7.130 1.00 95.31 505 TRP A O 1
ATOM 3962 N N . TYR A 1 506 ? 7.752 -19.129 -6.635 1.00 94.50 506 TYR A N 1
ATOM 3963 C CA . TYR A 1 506 ? 8.093 -19.783 -7.905 1.00 94.50 506 TYR A CA 1
ATOM 3964 C C . TYR A 1 506 ? 7.307 -19.254 -9.110 1.00 94.50 506 TYR A C 1
ATOM 3966 O O . TYR A 1 506 ? 7.472 -19.754 -10.223 1.00 94.50 506 TYR A O 1
ATOM 3974 N N . ALA A 1 507 ? 6.445 -18.248 -8.922 1.00 91.38 507 ALA A N 1
ATOM 3975 C CA . ALA A 1 507 ? 5.809 -17.576 -10.048 1.00 91.38 507 ALA A CA 1
ATOM 3976 C C . ALA A 1 507 ? 6.832 -16.785 -10.884 1.00 91.38 507 ALA A C 1
ATOM 3978 O O . ALA A 1 507 ? 6.651 -16.660 -12.096 1.00 91.38 507 ALA A O 1
ATOM 3979 N N . ASP A 1 508 ? 7.907 -16.289 -10.263 1.00 88.75 508 ASP A N 1
ATOM 3980 C CA . ASP A 1 508 ? 8.959 -15.500 -10.913 1.00 88.75 508 ASP A CA 1
ATOM 3981 C C . ASP A 1 508 ? 10.399 -15.805 -10.443 1.00 88.75 508 ASP A C 1
ATOM 3983 O O . ASP A 1 508 ? 11.332 -15.247 -11.022 1.00 88.75 508 ASP A O 1
ATOM 3987 N N . HIS A 1 509 ? 10.616 -16.715 -9.487 1.00 92.00 509 HIS A N 1
ATOM 3988 C CA . HIS A 1 509 ? 11.938 -17.229 -9.081 1.00 92.00 509 HIS A CA 1
ATOM 3989 C C . HIS A 1 509 ? 12.110 -18.705 -9.464 1.00 92.00 509 HIS A C 1
ATOM 3991 O O . HIS A 1 509 ? 11.138 -19.460 -9.473 1.00 92.00 509 HIS A O 1
ATOM 3997 N N . ASP A 1 510 ? 13.330 -19.127 -9.815 1.00 90.12 510 ASP A N 1
ATOM 3998 C CA . ASP A 1 510 ? 13.576 -20.555 -10.068 1.00 90.12 510 ASP A CA 1
ATOM 3999 C C . ASP A 1 510 ? 13.675 -21.336 -8.746 1.00 90.12 510 ASP A C 1
ATOM 4001 O O . ASP A 1 510 ? 14.152 -20.792 -7.746 1.00 90.12 510 ASP A O 1
ATOM 4005 N N . PRO A 1 511 ? 13.295 -22.628 -8.721 1.00 92.25 511 PRO A N 1
ATOM 4006 C CA . PRO A 1 511 ? 13.492 -23.483 -7.551 1.00 92.25 511 PRO A CA 1
ATOM 4007 C C . PRO A 1 511 ? 14.945 -23.627 -7.079 1.00 92.25 511 PRO A C 1
ATOM 4009 O O . PRO A 1 511 ? 15.168 -23.901 -5.903 1.00 92.25 511 PRO A O 1
ATOM 4012 N N . ASP A 1 512 ? 15.927 -23.450 -7.964 1.00 90.81 512 ASP A N 1
ATOM 4013 C CA . ASP A 1 512 ? 17.356 -23.481 -7.637 1.00 90.81 512 ASP A CA 1
ATOM 4014 C C . ASP A 1 512 ? 17.924 -22.106 -7.238 1.00 90.81 512 ASP A C 1
ATOM 4016 O O . ASP A 1 512 ? 19.077 -22.011 -6.807 1.00 90.81 512 ASP A O 1
ATOM 4020 N N . GLU A 1 513 ? 17.108 -21.045 -7.267 1.00 92.12 513 GLU A N 1
ATOM 4021 C CA . GLU A 1 513 ? 17.456 -19.720 -6.754 1.00 92.12 513 GLU A CA 1
ATOM 4022 C C . GLU A 1 513 ? 17.408 -19.692 -5.211 1.00 92.12 513 GLU A C 1
ATOM 4024 O O . GLU A 1 513 ? 16.551 -19.069 -4.588 1.00 92.12 513 GLU A O 1
ATOM 4029 N N . LEU A 1 514 ? 18.351 -20.398 -4.581 1.00 93.75 514 LEU A N 1
ATOM 4030 C CA . LEU A 1 514 ? 18.424 -20.619 -3.127 1.00 93.75 514 LEU A CA 1
ATOM 4031 C C . LEU A 1 514 ? 19.352 -19.645 -2.389 1.00 93.75 514 LEU A C 1
ATOM 4033 O O . LEU A 1 514 ? 19.612 -19.812 -1.194 1.00 93.75 514 LEU A O 1
ATOM 4037 N N . GLN A 1 515 ? 19.934 -18.680 -3.101 1.00 91.12 515 GLN A N 1
ATOM 4038 C CA . GLN A 1 515 ? 20.843 -17.715 -2.493 1.00 91.12 515 GLN A CA 1
ATOM 4039 C C . GLN A 1 515 ? 20.041 -16.666 -1.713 1.00 91.12 515 GLN A C 1
ATOM 4041 O O . GLN A 1 515 ? 19.246 -15.951 -2.330 1.00 91.12 515 GLN A O 1
ATOM 4046 N N . PRO A 1 516 ? 20.273 -16.511 -0.397 1.00 91.75 516 PRO A N 1
ATOM 4047 C CA . PRO A 1 516 ? 19.590 -15.489 0.378 1.00 91.75 516 PRO A CA 1
ATOM 4048 C C . PRO A 1 516 ? 20.007 -14.089 -0.076 1.00 91.75 516 PRO A C 1
ATOM 4050 O O . PRO A 1 516 ? 21.105 -13.869 -0.609 1.00 91.75 516 PRO A O 1
ATOM 4053 N N . TYR A 1 517 ? 19.132 -13.122 0.173 1.00 92.00 517 TYR A N 1
ATOM 4054 C CA . TYR A 1 517 ? 19.417 -11.710 -0.040 1.00 92.00 517 TYR A CA 1
ATOM 4055 C C . TYR A 1 517 ? 19.827 -11.075 1.294 1.00 92.00 517 TYR A C 1
ATOM 4057 O O . TYR A 1 517 ? 19.017 -11.012 2.210 1.00 92.00 517 TYR A O 1
ATOM 4065 N N . PRO A 1 518 ? 21.071 -10.594 1.466 1.00 89.44 518 PRO A N 1
ATOM 4066 C CA . PRO A 1 518 ? 21.490 -10.050 2.756 1.00 89.44 518 PRO A CA 1
ATOM 4067 C C . PRO A 1 518 ? 20.639 -8.839 3.142 1.00 89.44 518 PRO A C 1
ATOM 4069 O O . PRO A 1 518 ? 20.544 -7.910 2.344 1.00 89.44 518 PRO A O 1
ATOM 4072 N N . ALA A 1 519 ? 20.083 -8.803 4.358 1.00 86.31 519 ALA A N 1
ATOM 4073 C CA . ALA A 1 519 ? 19.251 -7.687 4.831 1.00 86.31 519 ALA A CA 1
ATOM 4074 C C . ALA A 1 519 ? 19.972 -6.324 4.798 1.00 86.31 519 ALA A C 1
ATOM 4076 O O . ALA A 1 519 ? 19.345 -5.290 4.580 1.00 86.31 519 ALA A O 1
ATOM 4077 N N . SER A 1 520 ? 21.306 -6.314 4.917 1.00 86.81 520 SER A N 1
ATOM 4078 C CA . SER A 1 520 ? 22.129 -5.111 4.715 1.00 86.81 520 SER A CA 1
ATOM 4079 C C . SER A 1 520 ? 21.965 -4.489 3.323 1.00 86.81 520 SER A C 1
ATOM 4081 O O . SER A 1 520 ? 22.225 -3.300 3.158 1.00 86.81 520 SER A O 1
ATOM 4083 N N . GLY A 1 521 ? 21.479 -5.250 2.339 1.00 87.25 521 GLY A N 1
ATOM 4084 C CA . GLY A 1 521 ? 21.149 -4.768 1.003 1.00 87.25 521 GLY A CA 1
ATOM 4085 C C . GLY A 1 521 ? 20.055 -3.701 0.977 1.00 87.25 521 GLY A C 1
ATOM 4086 O O . GLY A 1 521 ? 20.014 -2.945 0.021 1.00 87.25 521 GLY A O 1
ATOM 4087 N N . ALA A 1 522 ? 19.233 -3.552 2.022 1.00 86.62 522 ALA A N 1
ATOM 4088 C CA . ALA A 1 522 ? 18.294 -2.430 2.123 1.00 86.62 522 ALA A CA 1
ATOM 4089 C C . ALA A 1 522 ? 18.998 -1.073 2.365 1.00 86.62 522 ALA A C 1
ATOM 4091 O O . ALA A 1 522 ? 18.439 -0.019 2.073 1.00 86.62 522 ALA A O 1
ATOM 4092 N N . GLN A 1 523 ? 20.234 -1.074 2.881 1.00 89.75 523 GLN A N 1
ATOM 4093 C CA . GLN A 1 523 ? 20.971 0.148 3.237 1.00 89.75 523 GLN A CA 1
ATOM 4094 C C . GLN A 1 523 ? 21.606 0.853 2.028 1.00 89.75 523 GLN A C 1
ATOM 4096 O O . GLN A 1 523 ? 22.030 2.003 2.142 1.00 89.75 523 GLN A O 1
ATOM 4101 N N . ASP A 1 524 ? 21.672 0.196 0.868 1.00 90.81 524 ASP A N 1
ATOM 4102 C CA . ASP A 1 524 ? 22.289 0.734 -0.353 1.00 90.81 524 ASP A CA 1
ATOM 4103 C C . ASP A 1 524 ? 21.584 1.998 -0.888 1.00 90.81 524 ASP A C 1
ATOM 4105 O O . ASP A 1 524 ? 22.218 2.872 -1.492 1.00 90.81 524 ASP A O 1
ATOM 4109 N N . VAL A 1 525 ? 20.284 2.118 -0.615 1.00 93.25 525 VAL A N 1
ATOM 4110 C CA . VAL A 1 525 ? 19.427 3.249 -0.988 1.00 93.25 525 VAL A CA 1
ATOM 4111 C C . VAL A 1 525 ? 19.125 4.193 0.175 1.00 93.25 525 VAL A C 1
ATOM 4113 O O . VAL A 1 525 ? 18.370 5.151 -0.008 1.00 93.25 525 VAL A O 1
ATOM 4116 N N . ALA A 1 526 ? 19.730 3.985 1.347 1.00 93.25 526 ALA A N 1
ATOM 4117 C CA . ALA A 1 526 ? 19.548 4.876 2.487 1.00 93.25 526 ALA A CA 1
ATOM 4118 C C . ALA A 1 526 ? 19.878 6.330 2.102 1.00 93.25 526 ALA A C 1
ATOM 4120 O O . ALA A 1 526 ? 20.903 6.615 1.475 1.00 93.25 526 ALA A O 1
ATOM 4121 N N . ASP A 1 527 ? 18.974 7.252 2.445 1.00 93.94 527 ASP A N 1
ATOM 4122 C CA . ASP A 1 527 ? 19.076 8.684 2.131 1.00 93.94 527 ASP A CA 1
ATOM 4123 C C . ASP A 1 527 ? 19.325 9.038 0.648 1.00 93.94 527 ASP A C 1
ATOM 4125 O O . ASP A 1 527 ? 19.795 10.142 0.336 1.00 93.94 527 ASP A O 1
ATOM 4129 N N . ALA A 1 528 ? 18.982 8.149 -0.294 1.00 92.88 528 ALA A N 1
ATOM 4130 C CA . ALA A 1 528 ? 19.241 8.358 -1.719 1.00 92.88 528 ALA A CA 1
ATOM 4131 C C . ALA A 1 528 ? 18.669 9.686 -2.250 1.00 92.88 528 ALA A C 1
ATOM 4133 O O . ALA A 1 528 ? 19.309 10.355 -3.061 1.00 92.88 528 ALA A O 1
ATOM 4134 N N . ASP A 1 529 ? 17.516 10.126 -1.745 1.00 91.69 529 ASP A N 1
ATOM 4135 C CA . ASP A 1 529 ? 16.890 11.398 -2.110 1.00 91.69 529 ASP A CA 1
ATOM 4136 C C . ASP A 1 529 ? 17.657 12.636 -1.606 1.00 91.69 529 ASP A C 1
ATOM 4138 O O . ASP A 1 529 ? 17.631 13.696 -2.241 1.00 91.69 529 ASP A O 1
ATOM 4142 N N . ILE A 1 530 ? 18.337 12.542 -0.460 1.00 91.81 530 ILE A N 1
ATOM 4143 C CA . ILE A 1 530 ? 19.189 13.622 0.061 1.00 91.81 530 ILE A CA 1
ATOM 4144 C C . ILE A 1 530 ? 20.467 13.691 -0.766 1.00 91.81 530 ILE A C 1
ATOM 4146 O O . ILE A 1 530 ? 20.860 14.779 -1.196 1.00 91.81 530 ILE A O 1
ATOM 4150 N N . ILE A 1 531 ? 21.088 12.537 -1.017 1.00 90.62 531 ILE A N 1
ATOM 4151 C CA . ILE A 1 531 ? 22.304 12.407 -1.830 1.00 90.62 531 ILE A CA 1
ATOM 4152 C C . ILE A 1 531 ? 22.050 12.975 -3.229 1.00 90.62 531 ILE A C 1
ATOM 4154 O O . ILE A 1 531 ? 22.796 13.842 -3.692 1.00 90.62 531 ILE A O 1
ATOM 4158 N N . TRP A 1 532 ? 20.926 12.588 -3.840 1.00 89.81 532 TRP A N 1
ATOM 4159 C CA . TRP A 1 532 ? 20.478 13.092 -5.134 1.00 89.81 532 TRP A CA 1
ATOM 4160 C C . TRP A 1 532 ? 20.331 14.615 -5.157 1.00 89.81 532 TRP A C 1
ATOM 4162 O O . TRP A 1 532 ? 20.885 15.283 -6.034 1.00 89.81 532 TRP A O 1
ATOM 4172 N N . ARG A 1 533 ? 19.615 15.185 -4.178 1.00 87.50 533 ARG A N 1
ATOM 4173 C CA . ARG A 1 533 ? 19.369 16.635 -4.099 1.00 87.50 533 ARG A CA 1
ATOM 4174 C C . ARG A 1 533 ? 20.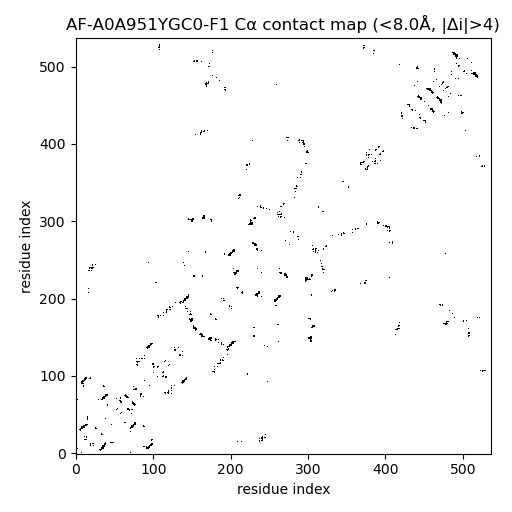642 17.446 -3.872 1.00 87.50 533 ARG A C 1
ATOM 4176 O O . ARG A 1 533 ? 20.735 18.564 -4.371 1.00 87.50 533 ARG A O 1
ATOM 4183 N N . ARG A 1 534 ? 21.615 16.899 -3.140 1.00 86.06 534 ARG A N 1
ATOM 4184 C CA . ARG A 1 534 ? 22.904 17.556 -2.868 1.00 86.06 534 ARG A CA 1
ATOM 4185 C C . ARG A 1 534 ? 23.925 17.382 -3.996 1.00 86.06 534 ARG A C 1
ATOM 4187 O O . ARG A 1 534 ? 24.972 18.018 -3.946 1.00 86.06 534 ARG A O 1
ATOM 4194 N N . GLY A 1 535 ? 23.634 16.552 -5.001 1.00 76.56 535 GLY A N 1
ATOM 4195 C CA . GLY A 1 535 ? 24.571 16.246 -6.084 1.00 76.56 535 GLY A CA 1
ATOM 4196 C C . GLY A 1 535 ? 25.838 15.540 -5.599 1.00 76.56 535 GLY A C 1
ATOM 4197 O O . GLY A 1 535 ? 26.882 15.673 -6.235 1.00 76.56 535 GLY A O 1
ATOM 4198 N N . LEU A 1 536 ? 25.751 14.843 -4.463 1.00 59.81 536 LEU A N 1
ATOM 4199 C CA . LEU A 1 536 ? 26.854 14.059 -3.921 1.00 59.81 536 LEU A CA 1
ATOM 4200 C C . LEU A 1 536 ? 27.066 12.804 -4.788 1.00 59.81 536 LEU A C 1
ATOM 4202 O O . LEU A 1 536 ? 26.086 12.308 -5.354 1.00 59.81 536 LEU A O 1
ATOM 4206 N N . PRO A 1 537 ? 28.320 12.338 -4.936 1.00 49.53 537 PRO A N 1
ATOM 4207 C CA . PRO A 1 537 ? 28.644 11.176 -5.759 1.00 49.53 537 PRO A CA 1
ATOM 4208 C C . PRO A 1 537 ? 27.956 9.877 -5.312 1.00 49.53 537 PRO A C 1
ATOM 4210 O O . PRO A 1 537 ? 27.683 9.679 -4.099 1.00 49.53 537 PRO A O 1
#